Protein AF-0000000066221631 (afdb_homodimer)

Organism: Rubrivivax gelatinosus (strain NBRC 100245 / IL144) (NCBI:txid983917)

InterPro domains:
  IPR002828 Survival protein SurE-like phosphatase/nucleotidase [PF01975] (3-188)
  IPR002828 Survival protein SurE-like phosphatase/nucleotidase [TIGR00087] (1-238)
  IPR030048 Survival protein SurE [MF_00060] (1-255)
  IPR030048 Survival protein SurE [PTHR30457] (2-241)
  IPR036523 SurE-like phosphatase/nucleotidase superfamily [G3DSA:3.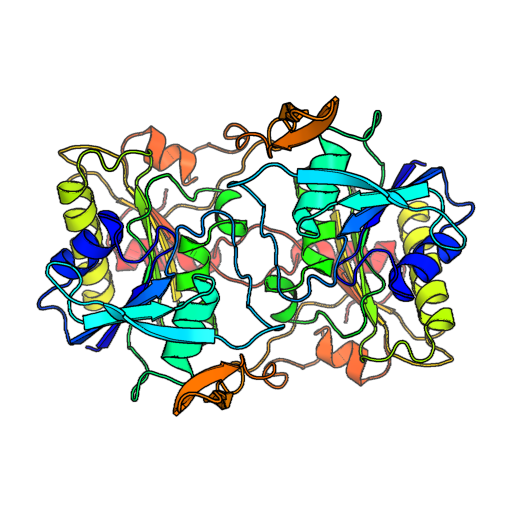40.1210.10] (1-251)
  IPR036523 SurE-like phosphatase/nucleotidase superfamily [SSF64167] (1-248)

Foldseek 3Di:
DEEEEEEQAALPDPWSLLLVVLCPPVDHYAYWYEHHRHFQCFLDDDDPDDKDWDADDDPPRGRHIYINTALNNRLVCCQPPNPPDQGQEYEYTQAAADCFAPSCRRGSQNSNQVSSLVVFHAYEGHYEHHGDCQLVNLSSLLSSVVVVVCVVVPHDPIYWYKYKYFYNDNNRNVFAEDEAEGFHFDQFDAWDWDADPVGHIDTHGGGTGHTPGQDPRGCNVQRVVGYMYIYIDDDDPDPPVCQVVVCVVVVHDDD/DEEEEEEQAALPDPWSLLLVVLCPPVDHYAYWYEHHRHFQCFLDDDDPDDKDWDADDDPPRGRHIYINTALNNRLVCCQPPNPPDQGQEYEYTQAAADCFAPSCRRGSQNSNQVSSLVVFHAYEGHYEHHGDCQLVNLSSLLSSVVVVVCVVVPPDPIYWYKYKYFYNDNNRNVFAEDEAAGFHFDQFDAWDWDADPVGHIDTHGGGTGHTPGQDPRGCNVQRVVHYMYIYIDDDDPDPPVCQVVVCVVVVHDRD

pLDDT: mean 95.6, std 5.13, range [58.34, 98.94]

Nearest PDB structures (foldseek):
  3ty2-assembly1_B  TM=9.202E-01  e=4.310E-33  Coxiella burnetii
  5kst-assembly1_D  TM=8.244E-01  e=5.461E-29  Xylella fastidiosa 9a5c
  5ksq-assembly1_B  TM=8.285E-01  e=1.435E-26  Xylella fastidiosa 9a5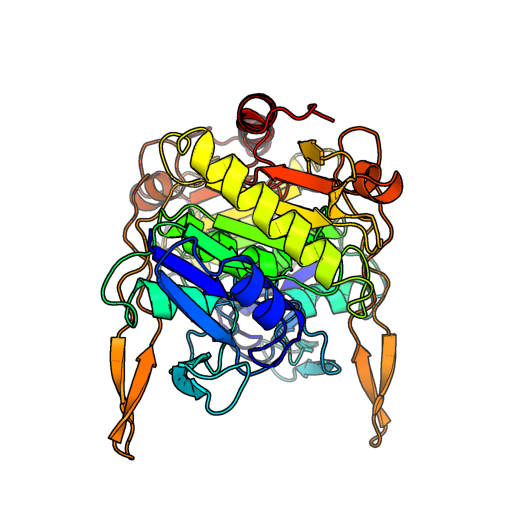c
  5ksr-assembly1_A  TM=8.206E-01  e=2.064E-26  Xylella fastidiosa 9a5c
  1ilv-assembly2_B  TM=8.687E-01  e=1.932E-22  Thermotoga maritima

Solvent-accessible surface area (backbone atoms only — not comparable to full-atom values): 24068 Å² total; per-residue (Å²): 95,38,34,34,37,28,24,16,62,16,62,81,32,69,33,39,50,42,39,53,60,45,46,60,85,66,47,51,75,45,43,34,13,7,63,46,68,31,64,29,32,5,42,16,41,63,74,88,52,69,33,42,70,46,69,41,74,52,87,88,38,55,67,28,32,32,22,70,54,35,18,20,34,21,41,47,42,36,69,36,62,65,47,94,62,79,49,64,31,25,38,11,15,37,34,68,25,54,64,52,31,60,39,46,61,25,24,6,30,45,18,23,12,45,44,30,28,65,64,58,20,27,17,34,16,37,17,27,49,45,67,81,59,56,40,46,68,23,42,24,49,33,51,35,51,51,53,51,42,50,62,68,61,50,72,67,90,72,54,45,37,37,45,33,34,31,46,66,30,79,57,34,58,74,39,56,55,28,26,24,38,63,26,33,49,38,52,58,44,47,40,46,78,46,66,46,98,88,68,44,68,30,34,31,70,36,57,78,31,58,74,62,42,43,49,90,30,14,29,49,30,33,37,76,70,62,18,28,19,37,24,42,44,46,85,71,39,48,26,71,86,49,34,63,59,48,12,61,56,64,72,33,51,67,75,93,36,34,36,37,29,21,18,62,16,61,83,31,69,34,40,53,41,40,53,59,44,46,60,86,66,46,51,75,46,43,34,15,7,62,47,67,30,65,30,32,5,42,16,41,62,75,89,54,67,32,42,71,46,70,41,75,52,89,91,39,54,68,29,32,32,21,71,54,35,18,20,34,21,41,47,42,37,70,37,62,63,47,92,60,79,49,65,31,25,37,10,16,38,35,68,26,54,62,51,29,60,39,45,61,26,23,6,30,45,17,22,12,44,44,30,28,64,65,58,20,27,17,34,16,37,16,26,49,46,66,81,58,56,41,46,69,21,44,23,49,34,51,35,52,51,53,52,42,50,61,67,60,49,72,67,91,72,53,44,35,36,41,33,33,31,44,64,30,79,58,33,59,73,38,56,53,28,27,23,38,63,25,34,50,38,52,58,44,48,40,46,77,47,66,46,98,86,69,43,67,30,34,32,70,36,58,77,31,58,73,63,42,45,48,90,28,14,29,50,30,34,37,76,69,61,17,28,19,36,24,41,44,45,85,71,40,47,26,72,86,50,34,64,59,48,12,61,56,65,71,34,50,66,77

Radius of gyration: 22.27 Å; Cα contacts (8 Å, |Δi|>4): 1395; chains: 2; bounding box: 47×64×56 Å

Secondary structure (DSSP, 8-state):
-EEEEE-SS-TT-HHHHHHHHHTTTSSEEEEEEESS--TT-TT----SS-B-EEE--STTSTT-EEESS-HHHHHHHIIIII-SS--SEEEEEEESS---TTHHHH-HHHHHHHHHHHTT--EEEEEESSSS-TTHHHHHHHHHHHHHHHHHT---SS--EEEEEE-S-TTGGGS-EEE-B--EEPPPPPPEEEE-TTS-EEEEPPPPPPEEE--TTBHHHHHHTT-EEEEEE----B-GGGHHHHHHHHT--B-/-EEEEE-SS-TT-HHHHHHHHHTTTSSEEEEEEESS--TT-TT----SS-B-EEE--STTSTT-EEESS-HHHHHHHIIIII-SS--SEEEEEEESS---TTHHHH-HHHHHHHHHHHTT--EEEEEESSSS-TTHHHHHHHHHHHHHHHHHT---SS--EEEEEE-S-TTGGGS-EEE-B--EEPPPPPPEEEE-TTS-EEEEPPPPPPEEE--TTBHHHHHHTT-EEEEEE----B-GGGHHHHHHHHT--B-

Sequence (510 aa):
MRILIANDDGYLAPGIAALVKACEGLGTIDVIAPEQNASGTSNALTLNRPLSVFEARGEPVQGFRVVNGTPSDSVHVALTGLLPHKPDLVLSGINQGANMGDDTLYSGTVAAAMEGYLFGVPAIAFSQAEKGWTHLDAAAATARAIVEQVLAGGPPTGPWLLNVNIPNRADAASLPRLVTRLGRRHASEPVIRQTNPRGEPIYWIGPAGDARDAGEGTDFHAVAHGAVSITPLQVDLTDHAMRGAWASRLGVPLAMRILIANDDGYLAPGIAALVKACEGLGTIDVIAPEQNASGTSNALTLNRPLSVFEARGEPVQGFRVVNGTPSDSVHVALTGLLPHKPDLVLSGINQGANMGDDTLYSGTVAAAMEGYLFGVPAIAFSQAEKGWTHLDAAAATARAIVEQVLAGGPPTGPWLLNVNIPNRADAASLPRLVTRLGRRHASEPVIRQTNPRGEPIYWIGPAGDARDAGEGTDFHAVAHGAVSITPLQVDLTDHAMRGAWASRLGVPLA

Structure (mmCIF, N/CA/C/O backbone):
data_AF-0000000066221631-model_v1
#
loop_
_entity.id
_entity.type
_entity.pdbx_description
1 polymer "5'-nucleotidase SurE"
#
loop_
_atom_site.group_PDB
_atom_site.id
_atom_site.type_symbol
_atom_site.label_atom_id
_atom_site.label_alt_id
_atom_site.label_comp_id
_atom_site.label_asym_id
_atom_site.label_entity_id
_atom_site.label_seq_id
_atom_site.pdbx_PDB_ins_code
_atom_site.Cartn_x
_atom_site.Cartn_y
_atom_site.Cartn_z
_atom_site.occupancy
_atom_site.B_iso_or_equiv
_atom_site.auth_seq_id
_atom_site.auth_comp_id
_atom_site.auth_asym_id
_atom_site.auth_atom_id
_atom_site.pdbx_PDB_model_num
ATOM 1 N N . MET A 1 1 ? -10.695 -27.906 -6.184 1 92 1 MET A N 1
ATOM 2 C CA . MET A 1 1 ? -10.156 -26.656 -5.664 1 92 1 MET A CA 1
ATOM 3 C C . MET A 1 1 ? -10.328 -25.531 -6.676 1 92 1 MET A C 1
ATOM 5 O O . MET A 1 1 ? -10.219 -25.75 -7.883 1 92 1 MET A O 1
ATOM 9 N N . ARG A 1 2 ? -10.688 -24.312 -6.285 1 96.44 2 ARG A N 1
ATOM 10 C CA . ARG A 1 2 ? -10.805 -23.141 -7.141 1 96.44 2 ARG A CA 1
ATOM 11 C C . ARG A 1 2 ? -9.664 -22.156 -6.891 1 96.44 2 ARG A C 1
ATOM 13 O O . ARG A 1 2 ? -9.43 -21.75 -5.754 1 96.44 2 ARG A O 1
ATOM 20 N N . ILE A 1 3 ? -8.977 -21.844 -7.992 1 97.88 3 ILE A N 1
ATOM 21 C CA . ILE A 1 3 ? -7.805 -20.984 -7.883 1 97.88 3 ILE A CA 1
ATOM 22 C C . ILE A 1 3 ? -8.008 -19.734 -8.734 1 97.88 3 ILE A C 1
ATOM 24 O O . ILE A 1 3 ? -8.391 -19.828 -9.906 1 97.88 3 ILE A O 1
ATOM 28 N N . LEU A 1 4 ? -7.84 -18.562 -8.148 1 98.81 4 LEU A N 1
ATOM 29 C CA . LEU A 1 4 ? -7.781 -17.297 -8.883 1 98.81 4 LEU A CA 1
ATOM 30 C C . LEU A 1 4 ? -6.336 -16.859 -9.102 1 98.81 4 LEU A C 1
ATOM 32 O O . LEU A 1 4 ? -5.555 -16.781 -8.148 1 98.81 4 LEU A O 1
ATOM 36 N N . ILE A 1 5 ? -5.953 -16.625 -10.336 1 98.88 5 ILE A N 1
ATOM 37 C CA . ILE A 1 5 ? -4.602 -16.172 -10.656 1 98.88 5 ILE A CA 1
ATOM 38 C C . ILE A 1 5 ? -4.645 -14.758 -11.203 1 98.88 5 ILE A C 1
ATOM 40 O O . ILE A 1 5 ? -5.453 -14.445 -12.078 1 98.88 5 ILE A O 1
ATOM 44 N N . ALA A 1 6 ? -3.838 -13.867 -10.664 1 98.38 6 ALA A N 1
ATOM 45 C CA . ALA A 1 6 ? -3.658 -12.484 -11.086 1 98.38 6 ALA A CA 1
ATOM 46 C C . ALA A 1 6 ? -2.18 -12.156 -11.289 1 98.38 6 ALA A C 1
ATOM 48 O O . ALA A 1 6 ? -1.337 -13.062 -11.297 1 98.38 6 ALA A O 1
ATOM 49 N N . ASN A 1 7 ? -1.902 -10.898 -11.625 1 95.38 7 ASN A N 1
ATOM 50 C CA . ASN A 1 7 ? -0.541 -10.406 -11.789 1 95.38 7 ASN A CA 1
ATOM 51 C C . ASN A 1 7 ? -0.505 -8.875 -11.836 1 95.38 7 ASN A C 1
ATOM 53 O O . ASN A 1 7 ? -1.546 -8.227 -11.742 1 95.38 7 ASN A O 1
ATOM 57 N N . ASP A 1 8 ? 0.8 -8.328 -11.922 1 95.81 8 ASP A N 1
ATOM 58 C CA . ASP A 1 8 ? 0.875 -6.887 -12.133 1 95.81 8 ASP A CA 1
ATOM 59 C C . ASP A 1 8 ? 1.554 -6.559 -13.461 1 95.81 8 ASP A C 1
ATOM 61 O O . ASP A 1 8 ? 1.508 -5.418 -13.922 1 95.81 8 ASP A O 1
ATOM 65 N N . ASP A 1 9 ? 2.02 -7.574 -14.203 1 95.62 9 ASP A N 1
ATOM 66 C CA . ASP A 1 9 ? 2.758 -7.328 -15.438 1 95.62 9 ASP A CA 1
ATOM 67 C C . ASP A 1 9 ? 1.812 -7.219 -16.641 1 95.62 9 ASP A C 1
ATOM 69 O O . ASP A 1 9 ? 2.242 -6.914 -17.75 1 95.62 9 ASP A O 1
ATOM 73 N N . GLY A 1 10 ? 0.615 -7.469 -16.438 1 96.12 10 GLY A N 1
ATOM 74 C CA . GLY A 1 10 ? -0.363 -7.488 -17.516 1 96.12 10 GLY A CA 1
ATOM 75 C C . GLY A 1 10 ? -0.729 -8.891 -17.953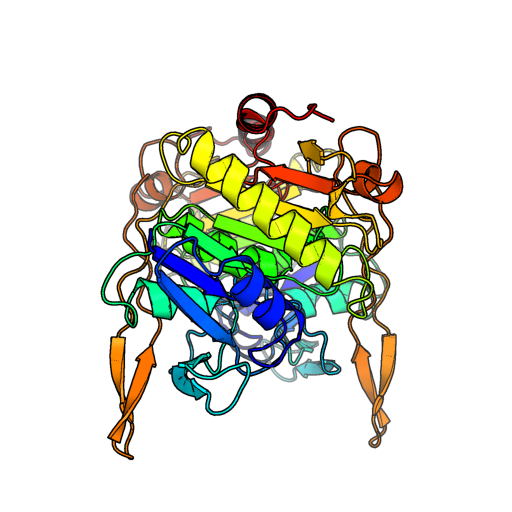 1 96.12 10 GLY A C 1
ATOM 76 O O . GLY A 1 10 ? 0.009 -9.844 -17.703 1 96.12 10 GLY A O 1
ATOM 77 N N . TYR A 1 11 ? -1.88 -9.062 -18.672 1 96.81 11 TYR A N 1
ATOM 78 C CA . TYR A 1 11 ? -2.443 -10.375 -18.969 1 96.81 11 TYR A CA 1
ATOM 79 C C . TYR A 1 11 ? -1.636 -11.078 -20.062 1 96.81 11 TYR A C 1
ATOM 81 O O . TYR A 1 11 ? -1.753 -12.297 -20.234 1 96.81 11 TYR A O 1
ATOM 89 N N . LEU A 1 12 ? -0.789 -10.328 -20.781 1 96.56 12 LEU A N 1
ATOM 90 C CA . LEU A 1 12 ? -0.003 -10.922 -21.859 1 96.56 12 LEU A CA 1
ATOM 91 C C . LEU A 1 12 ? 1.393 -11.297 -21.359 1 96.56 12 LEU A C 1
ATOM 93 O O . LEU A 1 12 ? 2.207 -11.812 -22.141 1 96.56 12 LEU A O 1
ATOM 97 N N . ALA A 1 13 ? 1.688 -11.016 -20.156 1 96.81 13 ALA A N 1
ATOM 98 C CA . ALA A 1 13 ? 3.033 -11.266 -19.656 1 96.81 13 ALA A CA 1
ATOM 99 C C . ALA A 1 13 ? 3.336 -12.758 -19.609 1 96.81 13 ALA A C 1
ATOM 101 O O . ALA A 1 13 ? 2.471 -13.562 -19.25 1 96.81 13 ALA A O 1
ATOM 102 N N . PRO A 1 14 ? 4.602 -13.172 -19.891 1 97.12 14 PRO A N 1
ATOM 103 C CA . PRO A 1 14 ? 4.977 -14.586 -19.859 1 97.12 14 PRO A CA 1
ATOM 104 C C . PRO A 1 14 ? 4.789 -15.211 -18.469 1 97.12 14 PRO A C 1
ATOM 106 O O . PRO A 1 14 ? 4.434 -16.391 -18.359 1 97.12 14 PRO A O 1
ATOM 109 N N . GLY A 1 15 ? 4.961 -14.453 -17.453 1 98 15 GLY A N 1
ATOM 110 C CA . GLY A 1 15 ? 4.93 -14.961 -16.094 1 98 15 GLY A CA 1
ATOM 111 C C . GLY A 1 15 ? 3.572 -15.508 -15.688 1 98 15 GLY A C 1
ATOM 112 O O . GLY A 1 15 ? 3.482 -16.594 -15.094 1 98 15 GLY A O 1
ATOM 113 N N . ILE A 1 16 ? 2.494 -14.742 -16.031 1 98.19 16 ILE A N 1
ATOM 114 C CA . ILE A 1 16 ? 1.162 -15.18 -15.633 1 98.19 16 ILE A CA 1
ATOM 115 C C . ILE A 1 16 ? 0.772 -16.422 -16.438 1 98.19 16 ILE A C 1
ATOM 117 O O . ILE A 1 16 ? 0.163 -17.344 -15.898 1 98.19 16 ILE A O 1
ATOM 121 N N . ALA A 1 17 ? 1.123 -16.5 -17.672 1 97.31 17 ALA A N 1
ATOM 122 C CA . ALA A 1 17 ? 0.856 -17.688 -18.484 1 97.31 17 ALA A CA 1
ATOM 123 C C . ALA A 1 17 ? 1.581 -18.906 -17.938 1 97.31 17 ALA A C 1
ATOM 125 O O . ALA A 1 17 ? 1.011 -20 -17.875 1 97.31 17 ALA A O 1
ATOM 126 N N . ALA A 1 18 ? 2.814 -18.703 -17.562 1 98.06 18 ALA A N 1
ATOM 127 C CA . ALA A 1 18 ? 3.604 -19.797 -17 1 98.06 18 ALA A CA 1
ATOM 128 C C . ALA A 1 18 ? 2.99 -20.297 -15.695 1 98.06 18 ALA A C 1
ATOM 130 O O . ALA A 1 18 ? 2.963 -21.5 -15.438 1 98.06 18 ALA A O 1
ATOM 131 N N . LEU A 1 19 ? 2.551 -19.406 -14.844 1 98.56 19 LEU A N 1
ATOM 132 C CA . LEU A 1 19 ? 1.943 -19.781 -13.57 1 98.56 19 LEU A CA 1
ATOM 133 C C . LEU A 1 19 ? 0.655 -20.562 -13.797 1 98.56 19 LEU A C 1
ATOM 135 O O . LEU A 1 19 ? 0.407 -21.562 -13.117 1 98.56 19 LEU A O 1
ATOM 139 N N . VAL A 1 20 ? -0.182 -20.094 -14.727 1 98.31 20 VAL A N 1
ATOM 140 C CA . VAL A 1 20 ? -1.417 -20.797 -15.07 1 98.31 20 VAL A CA 1
ATOM 141 C C . VAL A 1 20 ? -1.098 -22.219 -15.516 1 98.31 20 VAL A C 1
ATOM 143 O O . VAL A 1 20 ? -1.699 -23.172 -15.031 1 98.31 20 VAL A O 1
ATOM 146 N N . LYS A 1 21 ? -0.148 -22.312 -16.406 1 97.62 21 LYS A N 1
ATOM 147 C CA . LYS A 1 21 ? 0.249 -23.625 -16.906 1 97.62 21 LYS A CA 1
ATOM 148 C C . LYS A 1 21 ? 0.739 -24.516 -15.766 1 97.62 21 LYS A C 1
ATOM 150 O O . LYS A 1 21 ? 0.386 -25.703 -15.695 1 97.62 21 LYS A O 1
ATOM 155 N N . ALA A 1 22 ? 1.53 -23.969 -14.922 1 98 22 ALA A N 1
ATOM 156 C CA . ALA A 1 22 ? 2.09 -24.719 -13.797 1 98 22 ALA A CA 1
ATOM 157 C C . ALA A 1 22 ? 0.985 -25.234 -12.875 1 98 22 ALA A C 1
ATOM 159 O O . ALA A 1 22 ? 1.15 -26.25 -12.211 1 98 22 ALA A O 1
ATOM 160 N N . CYS A 1 23 ? -0.151 -24.547 -12.797 1 97.44 23 CYS A N 1
ATOM 161 C CA . CYS A 1 23 ? -1.21 -24.875 -11.852 1 97.44 23 CYS A CA 1
ATOM 162 C C . CYS A 1 23 ? -2.246 -25.797 -12.492 1 97.44 23 CYS A C 1
ATOM 164 O O . CYS A 1 23 ? -3.209 -26.203 -11.836 1 97.44 23 CYS A O 1
ATOM 166 N N . GLU A 1 24 ? -2.055 -26.109 -13.766 1 96.75 24 GLU A N 1
ATOM 167 C CA . GLU A 1 24 ? -2.975 -27.016 -14.438 1 96.75 24 GLU A CA 1
ATOM 168 C C . GLU A 1 24 ? -3.096 -28.328 -13.672 1 96.75 24 GLU A C 1
ATOM 170 O O . GLU A 1 24 ? -2.094 -28.891 -13.219 1 96.75 24 GLU A O 1
ATOM 175 N N . GLY A 1 25 ? -4.316 -28.75 -13.508 1 96.25 25 GLY A N 1
ATOM 176 C CA . GLY A 1 25 ? -4.562 -30.031 -12.844 1 96.25 25 GLY A CA 1
ATOM 177 C C . GLY A 1 25 ? -4.809 -29.891 -11.359 1 96.25 25 GLY A C 1
ATOM 178 O O . GLY A 1 25 ? -5.246 -30.828 -10.703 1 96.25 25 GLY A O 1
ATOM 179 N N . LEU A 1 26 ? -4.594 -28.734 -10.797 1 95.25 26 LEU A N 1
ATOM 180 C CA . LEU A 1 26 ? -4.77 -28.531 -9.359 1 95.25 26 LEU A CA 1
ATOM 181 C C . LEU A 1 26 ? -6.219 -28.188 -9.039 1 95.25 26 LEU A C 1
ATOM 183 O O . LEU A 1 26 ? -6.633 -28.25 -7.879 1 95.25 26 LEU A O 1
ATOM 187 N N . GLY A 1 27 ? -6.992 -27.812 -10.023 1 95.06 27 GLY A N 1
ATOM 188 C CA . GLY A 1 27 ? -8.375 -27.391 -9.844 1 95.06 27 GLY A CA 1
ATOM 189 C C . GLY A 1 27 ? -8.867 -26.5 -10.977 1 95.06 27 GLY A C 1
ATOM 190 O O . GLY A 1 27 ? -8.297 -26.5 -12.07 1 95.06 27 GLY A O 1
ATOM 191 N N . THR A 1 28 ? -9.961 -25.859 -10.695 1 96.81 28 THR A N 1
ATOM 192 C CA . THR A 1 28 ? -10.492 -24.875 -11.641 1 96.81 28 THR A CA 1
ATOM 193 C C . THR A 1 28 ? -9.758 -23.547 -11.492 1 96.81 28 THR A C 1
ATOM 195 O O . THR A 1 28 ? -9.664 -23 -10.391 1 96.81 28 THR A O 1
ATOM 198 N N . ILE A 1 29 ? -9.289 -23.078 -12.602 1 97.75 29 ILE A N 1
ATOM 199 C CA . ILE A 1 29 ? -8.477 -21.875 -12.57 1 97.75 29 ILE A CA 1
ATOM 200 C C . ILE A 1 29 ? -9.219 -20.734 -13.242 1 97.75 29 ILE A C 1
ATOM 202 O O . ILE A 1 29 ? -9.672 -20.859 -14.383 1 97.75 29 ILE A O 1
ATOM 206 N N . ASP A 1 30 ? -9.406 -19.609 -12.562 1 98.31 30 ASP A N 1
ATOM 207 C CA . ASP A 1 30 ? -9.82 -18.328 -13.125 1 98.31 30 ASP A CA 1
ATOM 208 C C . ASP A 1 30 ? -8.648 -17.344 -13.18 1 98.31 30 ASP A C 1
ATOM 210 O O . ASP A 1 30 ? -7.855 -17.281 -12.242 1 98.31 30 ASP A O 1
ATOM 214 N N . VAL A 1 31 ? -8.492 -16.703 -14.328 1 98.56 31 VAL A N 1
ATOM 215 C CA . VAL A 1 31 ? -7.441 -15.711 -14.477 1 98.56 31 VAL A CA 1
ATOM 216 C C . VAL A 1 31 ? -8.055 -14.328 -14.664 1 98.56 31 VAL A C 1
ATOM 218 O O . VAL A 1 31 ? -8.891 -14.133 -15.555 1 98.56 31 VAL A O 1
ATOM 221 N N . ILE A 1 32 ? -7.766 -13.383 -13.844 1 98.56 32 ILE A N 1
ATOM 222 C CA . ILE A 1 32 ? -8.18 -11.984 -13.93 1 98.56 32 ILE A CA 1
ATOM 223 C C . ILE A 1 32 ? -6.977 -11.07 -13.711 1 98.56 32 ILE A C 1
ATOM 225 O O . ILE A 1 32 ? -6.363 -11.086 -12.641 1 98.56 32 ILE A O 1
ATOM 229 N N . ALA A 1 33 ? -6.621 -10.289 -14.648 1 98 33 ALA A N 1
ATOM 230 C CA . ALA A 1 33 ? -5.379 -9.516 -14.602 1 98 33 ALA A CA 1
ATOM 231 C C . ALA A 1 33 ? -5.551 -8.156 -15.273 1 98 33 ALA A C 1
ATOM 233 O O . ALA A 1 33 ? -6.477 -7.969 -16.062 1 98 33 ALA A O 1
ATOM 234 N N . PRO A 1 34 ? -4.691 -7.227 -14.938 1 98.12 34 PRO A N 1
ATOM 235 C CA . PRO A 1 34 ? -4.766 -5.914 -15.578 1 98.12 34 PRO A CA 1
ATOM 236 C C . PRO A 1 34 ? -4.469 -5.969 -17.078 1 98.12 34 PRO A C 1
ATOM 238 O O . PRO A 1 34 ? -3.715 -6.832 -17.531 1 98.12 34 PRO A O 1
ATOM 241 N N . GLU A 1 35 ? -4.973 -5.031 -17.734 1 96.75 35 GLU A N 1
ATOM 242 C CA . GLU A 1 35 ? -4.785 -4.906 -19.172 1 96.75 35 GLU A CA 1
ATOM 243 C C . GLU A 1 35 ? -3.348 -4.527 -19.516 1 96.75 35 GLU A C 1
ATOM 245 O O . GLU A 1 35 ? -2.793 -5.008 -20.5 1 96.75 35 GLU A O 1
ATOM 250 N N . GLN A 1 36 ? -2.775 -3.736 -18.672 1 94.69 36 GLN A N 1
ATOM 251 C CA . GLN A 1 36 ? -1.423 -3.242 -18.906 1 94.69 36 GLN A CA 1
ATOM 252 C C . GLN A 1 36 ? -0.523 -3.518 -17.703 1 94.69 36 GLN A C 1
ATOM 254 O O . GLN A 1 36 ? -1.011 -3.844 -16.625 1 94.69 36 GLN A O 1
ATOM 259 N N . ASN A 1 37 ? 0.806 -3.406 -18.016 1 93.5 37 ASN A N 1
ATOM 260 C CA . ASN A 1 37 ? 1.751 -3.477 -16.906 1 93.5 37 ASN A CA 1
ATOM 261 C C . ASN A 1 37 ? 1.418 -2.457 -15.82 1 93.5 37 ASN A C 1
ATOM 263 O O . ASN A 1 37 ? 1.24 -1.272 -16.109 1 93.5 37 ASN A O 1
ATOM 267 N N . ALA A 1 38 ? 1.317 -2.912 -14.586 1 93.69 38 ALA A N 1
ATOM 268 C CA . ALA A 1 38 ? 0.894 -2.102 -13.445 1 93.69 38 ALA A CA 1
ATOM 269 C C . ALA A 1 38 ? 1.902 -2.193 -12.305 1 93.69 38 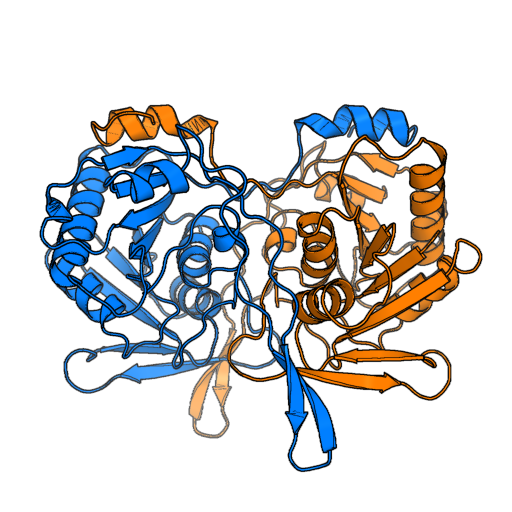ALA A C 1
ATOM 271 O O . ALA A 1 38 ? 1.52 -2.262 -11.133 1 93.69 38 ALA A O 1
ATOM 272 N N . SER A 1 39 ? 3.137 -2.264 -12.68 1 92.56 39 SER A N 1
ATOM 273 C CA . SER A 1 39 ? 4.18 -2.27 -11.656 1 92.56 39 SER A CA 1
ATOM 274 C C . SER A 1 39 ? 4.137 -0.998 -10.82 1 92.56 39 SER A C 1
ATOM 276 O O . SER A 1 39 ? 3.904 0.092 -11.344 1 92.56 39 SER A O 1
ATOM 278 N N . GLY A 1 40 ? 4.352 -1.126 -9.531 1 95.06 40 GLY A N 1
ATOM 279 C CA . GLY A 1 40 ? 4.434 0.024 -8.641 1 95.06 40 GLY A CA 1
ATOM 280 C C . GLY A 1 40 ? 3.074 0.545 -8.219 1 95.06 40 GLY A C 1
ATOM 281 O O . GLY A 1 40 ? 2.977 1.614 -7.609 1 95.06 40 GLY A O 1
ATOM 282 N N . THR A 1 41 ? 1.996 -0.235 -8.469 1 96.38 41 THR A N 1
ATOM 283 C CA . THR A 1 41 ? 0.653 0.268 -8.203 1 96.38 41 THR A CA 1
ATOM 284 C C . THR A 1 41 ? 0.248 -0.015 -6.758 1 96.38 41 THR A C 1
ATOM 286 O O . THR A 1 41 ? -0.744 0.53 -6.27 1 96.38 41 THR A O 1
ATOM 289 N N . SER A 1 42 ? 1.004 -0.793 -6.121 1 97.56 42 SER A N 1
ATOM 290 C CA . SER A 1 42 ? 0.677 -1.119 -4.734 1 97.56 42 SER A CA 1
ATOM 291 C C . SER A 1 42 ? -0.774 -1.569 -4.602 1 97.56 42 SER A C 1
ATOM 293 O O . SER A 1 42 ? -1.299 -2.258 -5.48 1 97.56 42 SER A O 1
ATOM 295 N N . ASN A 1 43 ? -1.435 -1.316 -3.432 1 98 43 ASN A N 1
ATOM 296 C CA . ASN A 1 43 ? -2.811 -1.734 -3.182 1 98 43 ASN A CA 1
ATOM 297 C C . ASN A 1 43 ? -3.812 -0.721 -3.727 1 98 43 ASN A C 1
ATOM 299 O O . ASN A 1 43 ? -4.93 -0.613 -3.223 1 98 43 ASN A O 1
ATOM 303 N N . ALA A 1 44 ? -3.449 -0.015 -4.75 1 98.12 44 ALA A N 1
ATOM 304 C CA . ALA A 1 44 ? -4.301 1.03 -5.309 1 98.12 44 ALA A CA 1
ATOM 305 C C . ALA A 1 44 ? -5.605 0.446 -5.848 1 98.12 44 ALA A C 1
ATOM 307 O O . ALA A 1 44 ? -5.602 -0.607 -6.492 1 98.12 44 ALA A O 1
ATOM 308 N N . LEU A 1 45 ? -6.703 1.104 -5.562 1 97.69 45 LEU A N 1
ATOM 309 C CA . LEU A 1 45 ? -8.031 0.804 -6.09 1 97.69 45 LEU A CA 1
ATOM 310 C C . LEU A 1 45 ? -8.555 1.965 -6.93 1 97.69 45 LEU A C 1
ATOM 312 O O . LEU A 1 45 ? -8.383 3.129 -6.562 1 97.69 45 LEU A O 1
ATOM 316 N N . THR A 1 46 ? -9.172 1.623 -8.039 1 97.06 46 THR A N 1
ATOM 317 C CA . THR A 1 46 ? -9.773 2.629 -8.906 1 97.06 46 THR A CA 1
ATOM 318 C C . THR A 1 46 ? -11.148 3.033 -8.391 1 97.06 46 THR A C 1
ATOM 320 O O . THR A 1 46 ? -12.125 2.299 -8.555 1 97.06 46 THR A O 1
ATOM 323 N N . LEU A 1 47 ? -11.211 4.254 -7.879 1 95.56 47 LEU A N 1
ATOM 324 C CA . LEU A 1 47 ? -12.438 4.668 -7.207 1 95.56 47 LEU A CA 1
ATOM 325 C C . LEU A 1 47 ? -13.148 5.762 -7.996 1 95.56 47 LEU A C 1
ATOM 327 O O . LEU A 1 47 ? -14.32 6.047 -7.75 1 95.56 47 LEU A O 1
ATOM 331 N N . ASN A 1 48 ? -12.477 6.336 -9 1 93.75 48 ASN A N 1
ATOM 332 C CA . ASN A 1 48 ? -12.984 7.555 -9.625 1 93.75 48 ASN A CA 1
ATOM 333 C C . ASN A 1 48 ? -13.57 7.277 -11.008 1 93.75 48 ASN A C 1
ATOM 335 O O . ASN A 1 48 ? -13.961 8.203 -11.711 1 93.75 48 ASN A O 1
ATOM 339 N N . ARG A 1 49 ? -13.531 6.133 -11.422 1 95.62 49 ARG A N 1
ATOM 340 C CA . ARG A 1 49 ? -14.109 5.723 -12.703 1 95.62 49 ARG A CA 1
ATOM 341 C C . ARG A 1 49 ? -14.523 4.254 -12.664 1 95.62 49 ARG A C 1
ATOM 343 O O . ARG A 1 49 ? -14.016 3.48 -11.852 1 95.62 49 ARG A O 1
ATOM 350 N N . PRO A 1 50 ? -15.438 3.877 -13.539 1 97.12 50 PRO A N 1
ATOM 351 C CA . PRO A 1 50 ? -15.797 2.457 -13.586 1 97.12 50 PRO A CA 1
ATOM 352 C C . PRO A 1 50 ? -14.719 1.599 -14.242 1 97.12 50 PRO A C 1
ATOM 354 O O . PRO A 1 50 ? -13.891 2.111 -15 1 97.12 50 PRO A O 1
ATOM 357 N N . LEU A 1 51 ? -14.75 0.384 -13.961 1 98.06 51 LEU A N 1
ATOM 358 C CA . LEU A 1 51 ? -13.852 -0.605 -14.547 1 98.06 51 LEU A CA 1
ATOM 359 C C . LEU A 1 51 ? -14.586 -1.442 -15.594 1 98.06 51 LEU A C 1
ATOM 361 O O . LEU A 1 51 ? -15.789 -1.682 -15.477 1 98.06 51 LEU A O 1
ATOM 365 N N . SER A 1 52 ? -13.883 -1.792 -16.562 1 97.94 52 SER A N 1
ATOM 366 C CA . SER A 1 52 ? -14.383 -2.734 -17.562 1 97.94 52 SER A CA 1
ATOM 367 C C . SER A 1 52 ? -13.609 -4.047 -17.516 1 97.94 52 SER A C 1
ATOM 369 O O . SER A 1 52 ? -12.438 -4.066 -17.156 1 97.94 52 SER A O 1
ATOM 371 N N . VAL A 1 53 ? -14.289 -5.133 -17.875 1 97.44 53 VAL A N 1
ATOM 372 C CA . VAL A 1 53 ? -13.688 -6.461 -17.969 1 97.44 53 VAL A CA 1
ATOM 373 C C . VAL A 1 53 ? -13.938 -7.051 -19.344 1 97.44 53 VAL A C 1
ATOM 375 O O . VAL A 1 53 ? -15.078 -7.086 -19.812 1 97.44 53 VAL A O 1
ATOM 378 N N . PHE A 1 54 ? -12.93 -7.449 -19.984 1 96.25 54 PHE A N 1
ATOM 379 C CA . PHE A 1 54 ? -13.117 -8.156 -21.25 1 96.25 54 PHE A CA 1
ATOM 380 C C . PHE A 1 54 ? -12.398 -9.5 -21.234 1 96.25 54 PHE A C 1
ATOM 382 O O . PHE A 1 54 ? -11.531 -9.734 -20.391 1 96.25 54 PHE A O 1
ATOM 389 N N . GLU A 1 55 ? -12.789 -10.383 -22.094 1 96.56 55 GLU A N 1
ATOM 390 C CA . GLU A 1 55 ? -12.18 -11.703 -22.188 1 96.56 55 GLU A CA 1
ATOM 391 C C . GLU A 1 55 ? -11.141 -11.75 -23.312 1 96.56 55 GLU A C 1
ATOM 393 O O . GLU A 1 55 ? -11.43 -11.375 -24.453 1 96.56 55 GLU A O 1
ATOM 398 N N . ALA A 1 56 ? -9.977 -12.141 -22.859 1 96.06 56 ALA A N 1
ATOM 399 C CA . ALA A 1 56 ? -8.914 -12.281 -23.859 1 96.06 56 ALA A CA 1
ATOM 400 C C . ALA A 1 56 ? -9.188 -13.445 -24.797 1 96.06 56 ALA A C 1
ATOM 402 O O . ALA A 1 56 ? -9.836 -14.422 -24.422 1 96.06 56 ALA A O 1
ATOM 403 N N . ARG A 1 57 ? -8.719 -13.273 -26.062 1 93.31 57 ARG A N 1
ATOM 404 C CA . ARG A 1 57 ? -8.891 -14.289 -27.094 1 93.31 57 ARG A CA 1
ATOM 405 C C . ARG A 1 57 ? -7.543 -14.758 -27.641 1 93.31 57 ARG A C 1
ATOM 407 O O . ARG A 1 57 ? -6.566 -14.008 -27.625 1 93.31 57 ARG A O 1
ATOM 414 N N . GLY A 1 58 ? -7.508 -15.938 -28 1 90.88 58 GLY A N 1
ATOM 415 C CA . GLY A 1 58 ? -6.305 -16.5 -28.594 1 90.88 58 GLY A CA 1
ATOM 416 C C . GLY A 1 58 ? -5.344 -17.078 -27.578 1 90.88 58 GLY A C 1
ATOM 417 O O . GLY A 1 58 ? -5.309 -16.641 -26.422 1 90.88 58 GLY A O 1
ATOM 418 N N . GLU A 1 59 ? -4.617 -18.156 -28.031 1 86.44 59 GLU A N 1
ATOM 419 C CA . GLU A 1 59 ? -3.633 -18.781 -27.156 1 86.44 59 GLU A CA 1
ATOM 420 C C . GLU A 1 59 ? -2.436 -17.859 -26.922 1 86.44 59 GLU A C 1
ATOM 422 O O . GLU A 1 59 ? -2.031 -17.125 -27.828 1 86.44 59 GLU A O 1
ATOM 427 N N . PRO A 1 60 ? -1.86 -17.891 -25.703 1 89.12 60 PRO A N 1
ATOM 428 C CA . PRO A 1 60 ? -2.143 -18.766 -24.562 1 89.12 60 PRO A CA 1
ATOM 429 C C . PRO A 1 60 ? -3.086 -18.125 -23.547 1 89.12 60 PRO A C 1
ATOM 431 O O . PRO A 1 60 ? -3.223 -18.625 -22.438 1 89.12 60 PRO A O 1
ATOM 434 N N . VAL A 1 61 ? -3.719 -17.031 -23.875 1 91.38 61 VAL A N 1
ATOM 435 C CA . VAL A 1 61 ? -4.418 -16.25 -22.875 1 91.38 61 VAL A CA 1
ATOM 436 C C . VAL A 1 61 ? -5.93 -16.406 -23.047 1 91.38 61 VAL A C 1
ATOM 438 O O . VAL A 1 61 ? -6.711 -15.664 -22.438 1 91.38 61 VAL A O 1
ATOM 441 N N . GLN A 1 62 ? -6.293 -17.375 -23.766 1 92.44 62 GLN A N 1
ATOM 442 C CA . GLN A 1 62 ? -7.715 -17.594 -24 1 92.44 62 GLN A CA 1
ATOM 443 C C . GLN A 1 62 ? -8.469 -17.766 -22.688 1 92.44 62 GLN A C 1
ATOM 445 O O . GLN A 1 62 ? -8.078 -18.562 -21.828 1 92.44 62 GLN A O 1
ATOM 450 N N . GLY A 1 63 ? -9.484 -16.922 -22.547 1 94.62 63 GLY A N 1
ATOM 451 C CA . GLY A 1 63 ? -10.344 -17.062 -21.391 1 94.62 63 GLY A CA 1
ATOM 452 C C . GLY A 1 63 ? -9.922 -16.188 -20.219 1 94.62 63 GLY A C 1
ATOM 453 O O . GLY A 1 63 ? -10.648 -16.062 -19.234 1 94.62 63 GLY A O 1
ATOM 454 N N . PHE A 1 64 ? -8.68 -15.656 -20.359 1 97.62 64 PHE A N 1
ATOM 455 C CA . PHE A 1 64 ? -8.289 -14.703 -19.328 1 97.62 64 PHE A CA 1
ATOM 456 C C . PHE A 1 64 ? -9.273 -13.539 -19.266 1 97.62 64 PHE A C 1
ATOM 458 O O . PHE A 1 64 ? -9.711 -13.031 -20.312 1 97.62 64 PHE A O 1
ATOM 465 N N . ARG A 1 65 ? -9.695 -13.156 -18.156 1 98.12 65 ARG A N 1
ATOM 466 C CA . ARG A 1 65 ? -10.445 -11.922 -17.984 1 98.12 65 ARG A CA 1
ATOM 467 C C . ARG A 1 65 ? -9.516 -10.75 -17.688 1 98.12 65 ARG A C 1
ATOM 469 O O . ARG A 1 65 ? -8.641 -10.852 -16.812 1 98.12 65 ARG A O 1
ATOM 476 N N . VAL A 1 66 ? -9.703 -9.703 -18.422 1 98.25 66 VAL A N 1
ATOM 477 C CA . VAL A 1 66 ? -8.781 -8.57 -18.422 1 98.25 66 VAL A CA 1
ATOM 478 C C . VAL A 1 66 ? -9.484 -7.328 -17.891 1 98.25 66 VAL A C 1
ATOM 480 O O . VAL A 1 66 ? -10.562 -6.961 -18.375 1 98.25 66 VAL A O 1
ATOM 483 N N . VAL A 1 67 ? -8.914 -6.668 -16.922 1 98.25 67 VAL A N 1
ATOM 484 C CA . VAL A 1 67 ? -9.5 -5.508 -16.266 1 98.25 67 VAL A CA 1
ATOM 485 C C . VAL A 1 67 ? -8.703 -4.254 -16.625 1 98.25 67 VAL A C 1
ATOM 487 O O . VAL A 1 67 ? -7.473 -4.27 -16.625 1 98.25 67 VAL A O 1
ATOM 490 N N . ASN A 1 68 ? -9.359 -3.158 -16.984 1 97.5 68 ASN A N 1
ATOM 491 C CA . ASN A 1 68 ? -8.695 -1.87 -17.172 1 97.5 68 ASN A CA 1
ATOM 492 C C . ASN A 1 68 ? -8.469 -1.163 -15.844 1 97.5 68 ASN A C 1
ATOM 494 O O . ASN A 1 68 ? -8.992 -0.069 -15.617 1 97.5 68 ASN A O 1
ATOM 498 N N . GLY A 1 69 ? -7.645 -1.722 -15 1 97.56 69 GLY A N 1
ATOM 499 C CA . GLY A 1 69 ? -7.355 -1.223 -13.664 1 97.56 69 GLY A CA 1
ATOM 500 C C . GLY A 1 69 ? -6.086 -1.812 -13.07 1 97.56 69 GLY A C 1
ATOM 501 O O . GLY A 1 69 ? -5.188 -2.225 -13.805 1 97.56 69 GLY A O 1
ATOM 502 N N . THR A 1 70 ? -5.973 -1.762 -11.766 1 98.06 70 THR A N 1
ATOM 503 C CA . THR A 1 70 ? -4.797 -2.229 -11.039 1 98.06 70 THR A CA 1
ATOM 504 C C . THR A 1 70 ? -4.918 -3.715 -10.711 1 98.06 70 THR A C 1
ATOM 506 O O . THR A 1 70 ? -5.988 -4.305 -10.867 1 98.06 70 THR A O 1
ATOM 509 N N . PRO A 1 71 ? -3.799 -4.312 -10.266 1 98.5 71 PRO A N 1
ATOM 510 C CA . PRO A 1 71 ? -3.896 -5.703 -9.812 1 98.5 71 PRO A CA 1
ATOM 511 C C . PRO A 1 71 ? -4.895 -5.879 -8.672 1 98.5 71 PRO A C 1
ATOM 513 O O . PRO A 1 71 ? -5.648 -6.855 -8.648 1 98.5 71 PRO A O 1
ATOM 516 N N . SER A 1 72 ? -4.949 -4.926 -7.742 1 98.44 72 SER A N 1
ATOM 517 C CA . SER A 1 72 ? -5.93 -4.973 -6.664 1 98.44 72 SER A CA 1
ATOM 518 C C . SER A 1 72 ? -7.352 -4.879 -7.203 1 98.44 72 SER A C 1
ATOM 520 O O . SER A 1 72 ? -8.25 -5.586 -6.734 1 98.44 72 SER A O 1
ATOM 522 N N . ASP A 1 73 ? -7.562 -4.047 -8.211 1 98.44 73 ASP A N 1
ATOM 523 C CA . ASP A 1 73 ? -8.867 -3.973 -8.867 1 98.44 73 ASP A CA 1
ATOM 524 C C . ASP A 1 73 ? -9.281 -5.336 -9.422 1 98.44 73 ASP A C 1
ATOM 526 O O . ASP A 1 73 ? -10.43 -5.746 -9.266 1 98.44 73 ASP A O 1
ATOM 530 N N . SER A 1 74 ? -8.336 -5.961 -10.07 1 98.62 74 SER A N 1
ATOM 531 C CA . SER A 1 74 ? -8.609 -7.238 -10.727 1 98.62 74 SER A CA 1
ATOM 532 C C . SER A 1 74 ? -9.125 -8.273 -9.727 1 98.62 74 SER A C 1
ATOM 534 O O . SER A 1 74 ? -10.164 -8.891 -9.945 1 98.62 74 SER A O 1
ATOM 536 N N . VAL A 1 75 ? -8.422 -8.391 -8.625 1 98.62 75 VAL A N 1
ATOM 537 C CA . VAL A 1 75 ? -8.805 -9.375 -7.621 1 98.62 75 VAL A CA 1
ATOM 538 C C . VAL A 1 75 ? -10.078 -8.922 -6.918 1 98.62 75 VAL A C 1
ATOM 540 O O . VAL A 1 75 ? -10.961 -9.734 -6.629 1 98.62 75 VAL A O 1
ATOM 543 N N . HIS A 1 76 ? -10.18 -7.629 -6.676 1 98.06 76 HIS A N 1
ATOM 544 C CA . HIS A 1 76 ? -11.359 -7.082 -6.016 1 98.06 76 HIS A CA 1
ATOM 545 C C . HIS A 1 76 ? -12.625 -7.359 -6.824 1 98.06 76 HIS A C 1
ATOM 547 O O . HIS A 1 76 ? -13.609 -7.871 -6.289 1 98.06 76 HIS A O 1
ATOM 553 N N . VAL A 1 77 ? -12.578 -7.055 -8.086 1 97.81 77 VAL A N 1
ATOM 554 C CA . VAL A 1 77 ? -13.727 -7.262 -8.961 1 97.81 77 VAL A CA 1
ATOM 555 C C . VAL A 1 77 ? -14.023 -8.758 -9.078 1 97.81 77 VAL A C 1
ATOM 557 O O . VAL A 1 77 ? -15.188 -9.164 -9.102 1 97.81 77 VAL A O 1
ATOM 560 N N . ALA A 1 78 ? -13.016 -9.57 -9.156 1 98.19 78 ALA A N 1
ATOM 561 C CA . ALA A 1 78 ? -13.18 -11.023 -9.242 1 98.19 78 ALA A CA 1
ATOM 562 C C . ALA A 1 78 ? -13.961 -11.547 -8.039 1 98.19 78 ALA A C 1
ATOM 564 O O . ALA A 1 78 ? -14.938 -12.289 -8.211 1 98.19 78 ALA A O 1
ATOM 565 N N . LEU A 1 79 ? -13.562 -11.094 -6.848 1 97.75 79 LEU A N 1
ATOM 566 C CA . LEU A 1 79 ? -14.062 -11.68 -5.613 1 97.75 79 LEU A CA 1
ATOM 567 C C . LEU A 1 79 ? -15.438 -11.125 -5.258 1 97.75 79 LEU A C 1
ATOM 569 O O . LEU A 1 79 ? -16.203 -11.766 -4.531 1 97.75 79 LEU A O 1
ATOM 573 N N . THR A 1 80 ? -15.781 -9.969 -5.84 1 96.31 80 THR A N 1
ATOM 574 C CA . THR A 1 80 ? -16.969 -9.32 -5.309 1 96.31 80 THR A CA 1
ATOM 575 C C . THR A 1 80 ? -18 -9.094 -6.418 1 96.31 80 THR A C 1
ATOM 577 O O . THR A 1 80 ? -19.078 -8.562 -6.168 1 96.31 80 THR A O 1
ATOM 580 N N . GLY A 1 81 ? -17.672 -9.5 -7.617 1 93.5 81 GLY A N 1
ATOM 581 C CA . GLY A 1 81 ? -18.641 -9.18 -8.648 1 93.5 81 GLY A CA 1
ATOM 582 C C . GLY A 1 81 ? -18.578 -10.117 -9.844 1 93.5 81 GLY A C 1
ATOM 583 O O . GLY A 1 81 ? -19.578 -10.273 -10.562 1 93.5 81 GLY A O 1
ATOM 584 N N . LEU A 1 82 ? -17.469 -10.68 -10.055 1 95.38 82 LEU A N 1
ATOM 585 C CA . LEU A 1 82 ? -17.297 -11.398 -11.312 1 95.38 82 LEU A CA 1
ATOM 586 C C . LEU A 1 82 ? -17.438 -12.898 -11.109 1 95.38 82 LEU A C 1
ATOM 588 O O . LEU A 1 82 ? -18.141 -13.578 -11.867 1 95.38 82 LEU A O 1
ATOM 592 N N . LEU A 1 83 ? -16.734 -13.43 -10.133 1 96.25 83 LEU A N 1
ATOM 593 C CA . LEU A 1 83 ? -16.719 -14.875 -9.938 1 96.25 83 LEU A CA 1
ATOM 594 C C . LEU A 1 83 ? -17.953 -15.328 -9.156 1 96.25 83 LEU A C 1
ATOM 596 O O . LEU A 1 83 ? -18.328 -14.703 -8.164 1 96.25 83 LEU A O 1
ATOM 600 N N . PRO A 1 84 ? -18.578 -16.391 -9.547 1 94.44 84 PRO A N 1
ATOM 601 C CA . PRO A 1 84 ? -19.766 -16.891 -8.852 1 94.44 84 PRO A CA 1
ATOM 602 C C . PRO A 1 84 ? -19.453 -17.562 -7.52 1 94.44 84 PRO A C 1
ATOM 604 O O . PRO A 1 84 ? -20.328 -17.719 -6.672 1 94.44 84 PRO A O 1
ATOM 607 N N . HIS A 1 85 ? -18.234 -18.062 -7.414 1 94.88 85 HIS A N 1
ATOM 608 C CA . HIS A 1 85 ? -17.781 -18.688 -6.184 1 94.88 85 HIS A CA 1
ATOM 609 C C . HIS A 1 85 ? -16.469 -18.078 -5.703 1 94.88 85 HIS A C 1
ATOM 611 O O . HIS A 1 85 ? -15.633 -17.672 -6.52 1 94.88 85 HIS A O 1
ATOM 617 N N . LYS A 1 86 ? -16.375 -18.031 -4.438 1 94.88 86 LYS A N 1
ATOM 618 C CA . LYS A 1 86 ? -15.125 -17.578 -3.842 1 94.88 86 LYS A CA 1
ATOM 619 C C . LYS A 1 86 ? -14 -18.578 -4.07 1 94.88 86 LYS A C 1
ATOM 621 O O . LYS A 1 86 ? -14.172 -19.781 -3.803 1 94.88 86 LYS A O 1
ATOM 626 N N . PRO A 1 87 ? -12.891 -18.172 -4.656 1 97.5 87 PRO A N 1
ATOM 627 C CA . PRO A 1 87 ? -11.781 -19.109 -4.812 1 97.5 87 PRO A CA 1
ATOM 628 C C . PRO A 1 87 ? -11.219 -19.594 -3.479 1 97.5 87 PRO A C 1
ATOM 630 O O . PRO A 1 87 ? -11.414 -18.938 -2.451 1 97.5 87 PRO A O 1
ATOM 633 N N . ASP A 1 88 ? -10.555 -20.719 -3.533 1 95.25 88 ASP A N 1
ATOM 634 C CA . ASP A 1 88 ? -9.922 -21.297 -2.352 1 95.25 88 ASP A CA 1
ATOM 635 C C . ASP A 1 88 ? -8.516 -20.75 -2.152 1 95.25 88 ASP A C 1
ATOM 637 O O . ASP A 1 88 ? -7.961 -20.828 -1.055 1 95.25 88 ASP A O 1
ATOM 641 N N . LEU A 1 89 ? -7.984 -20.234 -3.234 1 96.62 89 LEU A N 1
ATOM 642 C CA . LEU A 1 89 ? -6.602 -19.766 -3.262 1 96.62 89 LEU A CA 1
ATOM 643 C C . LEU A 1 89 ? -6.418 -18.672 -4.309 1 96.62 89 LEU A C 1
ATOM 645 O O . LEU A 1 89 ? -6.941 -18.781 -5.418 1 96.62 89 LEU A O 1
ATOM 649 N N . VAL A 1 90 ? -5.785 -17.609 -3.959 1 98.5 90 VAL A N 1
ATOM 650 C CA . VAL A 1 90 ? -5.387 -16.578 -4.902 1 98.5 90 VAL A CA 1
ATOM 651 C C . VAL A 1 90 ? -3.881 -16.641 -5.141 1 98.5 90 VAL A C 1
ATOM 653 O O . VAL A 1 90 ? -3.096 -16.672 -4.191 1 98.5 90 VAL A O 1
ATOM 656 N N . LEU A 1 91 ? -3.467 -16.734 -6.371 1 98.88 91 LEU A N 1
ATOM 657 C CA . LEU A 1 91 ? -2.064 -16.672 -6.762 1 98.88 91 LEU A CA 1
ATOM 658 C C . LEU A 1 91 ? -1.795 -15.43 -7.613 1 98.88 91 LEU A C 1
ATOM 660 O O . LEU A 1 91 ? -2.609 -15.07 -8.469 1 98.88 91 LEU A O 1
ATOM 664 N N . SER A 1 92 ? -0.747 -14.766 -7.355 1 98.88 92 SER A N 1
ATOM 665 C CA . SER A 1 92 ? -0.32 -13.625 -8.164 1 98.88 92 SER A CA 1
ATOM 666 C C . SER A 1 92 ? 1.098 -13.82 -8.688 1 98.88 92 SER A C 1
ATOM 668 O O . SER A 1 92 ? 1.979 -14.281 -7.961 1 98.88 92 SER A O 1
ATOM 670 N N . GLY A 1 93 ? 1.377 -13.5 -9.898 1 98.12 93 GLY A N 1
ATOM 671 C CA . GLY A 1 93 ? 2.684 -13.656 -10.516 1 98.12 93 GLY A CA 1
ATOM 672 C C . GLY A 1 93 ? 2.67 -14.586 -11.719 1 98.12 93 GLY A C 1
ATOM 673 O O . GLY A 1 93 ? 1.635 -14.758 -12.359 1 98.12 93 GLY A O 1
ATOM 674 N N . ILE A 1 94 ? 3.73 -15.094 -12.164 1 98.56 94 ILE A N 1
ATOM 675 C CA . ILE A 1 94 ? 5.07 -14.859 -11.633 1 98.56 94 ILE A CA 1
ATOM 676 C C . ILE A 1 94 ? 5.586 -13.508 -12.109 1 98.56 94 ILE A C 1
ATOM 678 O O . ILE A 1 94 ? 5.625 -13.234 -13.312 1 98.56 94 ILE A O 1
ATOM 682 N N . ASN A 1 95 ? 5.984 -12.641 -11.227 1 98.44 95 ASN A N 1
ATOM 683 C CA . ASN A 1 95 ? 6.488 -11.305 -11.523 1 98.44 95 ASN A CA 1
ATOM 684 C C . ASN A 1 95 ? 7.934 -11.344 -12.016 1 98.44 95 ASN A C 1
ATOM 686 O O . ASN A 1 95 ? 8.734 -12.141 -11.531 1 98.44 95 ASN A O 1
ATOM 690 N N . GLN A 1 96 ? 8.227 -10.477 -13.031 1 96.75 96 GLN A N 1
ATOM 691 C CA . GLN A 1 96 ? 9.633 -10.281 -13.359 1 96.75 96 GLN A CA 1
ATOM 692 C C . GLN A 1 96 ? 10.281 -9.25 -12.438 1 96.75 96 GLN A C 1
ATOM 694 O O . GLN A 1 96 ? 9.922 -8.07 -12.469 1 96.75 96 GLN A O 1
ATOM 699 N N . GLY A 1 97 ? 11.188 -9.719 -11.602 1 96.69 97 GLY A N 1
ATOM 700 C CA . GLY A 1 97 ? 11.836 -8.852 -10.625 1 96.69 97 GLY A CA 1
ATOM 701 C C . GLY A 1 97 ? 11.383 -9.117 -9.203 1 96.69 97 GLY A C 1
ATOM 702 O O . GLY A 1 97 ? 10.203 -9.391 -8.953 1 96.69 97 GLY A O 1
ATOM 703 N N . ALA A 1 98 ? 12.227 -8.906 -8.305 1 97.44 98 ALA A N 1
ATOM 704 C CA . ALA A 1 98 ? 12.008 -9.297 -6.91 1 97.44 98 ALA A CA 1
ATOM 705 C C . ALA A 1 98 ? 11.039 -8.344 -6.227 1 97.44 98 ALA A C 1
ATOM 707 O O . ALA A 1 98 ? 10.953 -7.164 -6.586 1 97.44 98 ALA A O 1
ATOM 708 N N . ASN A 1 99 ? 10.258 -8.812 -5.355 1 97.5 99 ASN A N 1
ATOM 709 C CA . ASN A 1 99 ? 9.5 -8.062 -4.371 1 97.5 99 ASN A CA 1
ATOM 710 C C . ASN A 1 99 ? 9.898 -8.438 -2.945 1 97.5 99 ASN A C 1
ATOM 712 O O . ASN A 1 99 ? 9.188 -9.188 -2.273 1 97.5 99 ASN A O 1
ATOM 716 N N . MET A 1 100 ? 11.023 -7.91 -2.549 1 98 100 MET A N 1
ATOM 717 C CA . MET A 1 100 ? 11.617 -8.234 -1.257 1 98 100 MET A CA 1
ATOM 718 C C . MET A 1 100 ? 11.734 -6.992 -0.383 1 98 100 MET A C 1
ATOM 720 O O . MET A 1 100 ? 11.781 -5.871 -0.894 1 98 100 MET A O 1
ATOM 724 N N . GLY A 1 101 ? 11.797 -7.223 0.895 1 96.81 101 GLY A N 1
ATOM 725 C CA . GLY A 1 101 ? 11.898 -6.094 1.807 1 96.81 101 GLY A CA 1
ATOM 726 C C . GLY A 1 101 ? 10.812 -5.059 1.594 1 96.81 101 GLY A C 1
ATOM 727 O O . GLY A 1 101 ? 9.625 -5.395 1.531 1 96.81 101 GLY A O 1
ATOM 728 N N . ASP A 1 102 ? 11.195 -3.844 1.449 1 94.81 102 ASP A N 1
ATOM 729 C CA . ASP A 1 102 ? 10.273 -2.713 1.343 1 94.81 102 ASP A CA 1
ATOM 730 C C . ASP A 1 102 ? 9.547 -2.721 0 1 94.81 102 ASP A C 1
ATOM 732 O O . ASP A 1 102 ? 8.531 -2.041 -0.165 1 94.81 102 ASP A O 1
ATOM 736 N N . ASP A 1 103 ? 10.039 -3.512 -0.943 1 95.44 103 ASP A N 1
ATOM 737 C CA . ASP A 1 103 ? 9.375 -3.594 -2.242 1 95.44 103 ASP A CA 1
ATOM 738 C C . ASP A 1 103 ? 7.941 -4.098 -2.096 1 95.44 103 ASP A C 1
ATOM 740 O O . ASP A 1 103 ? 7.082 -3.791 -2.924 1 95.44 103 ASP A O 1
ATOM 744 N N . THR A 1 104 ? 7.688 -4.867 -1.037 1 97 104 THR A N 1
ATOM 745 C CA . THR A 1 104 ? 6.383 -5.484 -0.826 1 97 104 THR A CA 1
ATOM 746 C C . THR A 1 104 ? 5.301 -4.418 -0.671 1 97 104 THR A C 1
ATOM 748 O O . THR A 1 104 ? 4.148 -4.637 -1.057 1 97 104 THR A O 1
ATOM 751 N N . LEU A 1 105 ? 5.68 -3.244 -0.199 1 95.5 105 LEU A N 1
ATOM 752 C CA . LEU A 1 105 ? 4.742 -2.156 0.043 1 95.5 105 LEU A CA 1
ATOM 753 C C . LEU A 1 105 ? 4.297 -1.521 -1.27 1 95.5 105 LEU A C 1
ATOM 755 O O . LEU A 1 105 ? 3.197 -0.966 -1.354 1 95.5 105 LEU A O 1
ATOM 759 N N . TYR A 1 106 ? 5.137 -1.598 -2.271 1 96.81 106 TYR A N 1
ATOM 760 C CA . TYR A 1 106 ? 4.891 -0.895 -3.527 1 96.81 106 TYR A CA 1
ATOM 761 C C . TYR A 1 106 ? 4.418 -1.858 -4.609 1 96.81 106 TYR A C 1
ATOM 763 O O . TYR A 1 106 ? 3.98 -1.432 -5.68 1 96.81 106 TYR A O 1
ATOM 771 N N . SER A 1 107 ? 4.484 -3.115 -4.363 1 97.62 107 SER A N 1
ATOM 772 C CA . SER A 1 107 ? 4.371 -4.16 -5.375 1 97.62 107 SER A CA 1
ATOM 773 C C . SER A 1 107 ? 2.916 -4.422 -5.742 1 97.62 107 SER A C 1
ATOM 775 O O . SER A 1 107 ? 2.115 -4.809 -4.891 1 97.62 107 SER A O 1
ATOM 777 N N . GLY A 1 108 ? 2.654 -4.312 -7.012 1 98.12 108 GLY A N 1
ATOM 778 C CA . GLY A 1 108 ? 1.351 -4.73 -7.5 1 98.12 108 GLY A CA 1
ATOM 779 C C . GLY A 1 108 ? 1.127 -6.227 -7.395 1 98.12 108 GLY A C 1
ATOM 780 O O . GLY A 1 108 ? -0.002 -6.68 -7.188 1 98.12 108 GLY A O 1
ATOM 781 N N . THR A 1 109 ? 2.188 -7.055 -7.59 1 98.56 109 THR A N 1
ATOM 782 C CA . THR A 1 109 ? 2.119 -8.508 -7.461 1 98.56 109 THR A CA 1
ATOM 783 C C . THR A 1 109 ? 1.687 -8.898 -6.051 1 98.56 109 THR A C 1
ATOM 785 O O . THR A 1 109 ? 0.744 -9.68 -5.879 1 98.56 109 THR A O 1
ATOM 788 N N . VAL A 1 110 ? 2.338 -8.344 -5.066 1 98.75 110 VAL A N 1
ATOM 789 C CA . VAL A 1 110 ? 2.012 -8.641 -3.676 1 98.75 110 VAL A CA 1
ATOM 790 C C . VAL A 1 110 ? 0.629 -8.094 -3.336 1 98.75 110 VAL A C 1
ATOM 792 O O . VAL A 1 110 ? -0.144 -8.734 -2.623 1 98.75 110 VAL A O 1
ATOM 795 N N . ALA A 1 111 ? 0.326 -6.961 -3.898 1 98.56 111 ALA A N 1
ATOM 796 C CA . ALA A 1 111 ? -0.957 -6.316 -3.633 1 98.56 111 ALA A CA 1
ATOM 797 C C . ALA A 1 111 ? -2.117 -7.172 -4.129 1 98.56 111 ALA A C 1
ATOM 799 O O . ALA A 1 111 ? -3.16 -7.254 -3.479 1 98.56 111 ALA A O 1
ATOM 800 N N . ALA A 1 112 ? -1.973 -7.773 -5.285 1 98.69 112 ALA A N 1
ATOM 801 C CA . ALA A 1 112 ? -3.021 -8.648 -5.809 1 98.69 112 ALA A CA 1
ATOM 802 C C . ALA A 1 112 ? -3.295 -9.805 -4.859 1 98.69 112 ALA A C 1
ATOM 804 O O . ALA A 1 112 ? -4.449 -10.094 -4.531 1 98.69 112 ALA A O 1
ATOM 805 N N . ALA A 1 113 ? -2.26 -10.453 -4.402 1 98.69 113 ALA A N 1
ATOM 806 C CA . ALA A 1 113 ? -2.4 -11.531 -3.428 1 98.69 113 ALA A CA 1
ATOM 807 C C . ALA A 1 113 ? -2.984 -11.008 -2.117 1 98.69 113 ALA A C 1
ATOM 809 O O . ALA A 1 113 ? -3.861 -11.648 -1.524 1 98.69 113 ALA A O 1
ATOM 810 N N . MET A 1 114 ? -2.52 -9.875 -1.719 1 98.25 114 MET A N 1
ATOM 811 C CA . MET A 1 114 ? -2.977 -9.266 -0.476 1 98.25 114 MET A CA 1
ATOM 812 C C . MET A 1 114 ? -4.473 -8.977 -0.529 1 98.25 114 MET A C 1
ATOM 814 O O . MET A 1 114 ? -5.172 -9.109 0.476 1 98.25 114 MET A O 1
ATOM 818 N N . GLU A 1 115 ? -4.93 -8.516 -1.7 1 97.88 115 GLU A N 1
ATOM 819 C CA . GLU A 1 115 ? -6.359 -8.258 -1.843 1 97.88 115 GLU A CA 1
ATOM 820 C C . GLU A 1 115 ? -7.176 -9.516 -1.56 1 97.88 115 GLU A C 1
ATOM 822 O O . GLU A 1 115 ? -8.18 -9.461 -0.846 1 97.88 115 GLU A O 1
ATOM 827 N N . GLY A 1 116 ? -6.762 -10.68 -2.086 1 97.69 116 GLY A N 1
ATOM 828 C CA . GLY A 1 116 ? -7.41 -11.938 -1.755 1 97.69 116 GLY A CA 1
ATOM 829 C C . GLY A 1 116 ? -7.395 -12.242 -0.269 1 97.69 116 GLY A C 1
ATOM 830 O O . GLY A 1 116 ? -8.43 -12.57 0.313 1 97.69 116 GLY A O 1
ATOM 831 N N . TYR A 1 117 ? -6.242 -12.07 0.329 1 97.19 117 TYR A N 1
ATOM 832 C CA . TYR A 1 117 ? -6.039 -12.281 1.757 1 97.19 117 TYR A CA 1
ATOM 833 C C . TYR A 1 117 ? -7.008 -11.438 2.578 1 97.19 117 TYR A C 1
ATOM 835 O O . TYR A 1 117 ? -7.605 -11.93 3.541 1 97.19 117 TYR A O 1
ATOM 843 N N . LEU A 1 118 ? -7.219 -10.203 2.193 1 95.75 118 LEU A N 1
ATOM 844 C CA . LEU A 1 118 ? -8.086 -9.281 2.918 1 95.75 118 LEU A CA 1
ATOM 845 C C . LEU A 1 118 ? -9.547 -9.688 2.791 1 95.75 118 LEU A C 1
ATOM 847 O O . LEU A 1 118 ? -10.383 -9.297 3.609 1 95.75 118 LEU A O 1
ATOM 851 N N . PHE A 1 119 ? -9.852 -10.461 1.744 1 96.19 119 PHE A N 1
ATOM 852 C CA . PHE A 1 119 ? -11.203 -10.992 1.583 1 96.19 119 PHE A CA 1
ATOM 853 C C . PHE A 1 119 ? -11.32 -12.375 2.201 1 96.19 119 PHE A C 1
ATOM 855 O O . PHE A 1 119 ? -12.312 -13.078 1.99 1 96.19 119 PHE A O 1
ATOM 862 N N . GLY A 1 120 ? -10.266 -12.797 2.93 1 94.94 120 GLY A N 1
ATOM 863 C CA . GLY A 1 120 ? -10.312 -14.055 3.666 1 94.94 120 GLY A CA 1
ATOM 864 C C . GLY A 1 120 ? -9.875 -15.242 2.838 1 94.94 120 GLY A C 1
ATOM 865 O O . GLY A 1 120 ? -10.141 -16.391 3.209 1 94.94 120 GLY A O 1
ATOM 866 N N . VAL A 1 121 ? -9.281 -15.016 1.688 1 96.38 121 VAL A N 1
ATOM 867 C CA . VAL A 1 121 ? -8.812 -16.094 0.831 1 96.38 121 VAL A CA 1
ATOM 868 C C . VAL A 1 121 ? -7.297 -16.234 0.961 1 96.38 121 VAL A C 1
ATOM 870 O O . VAL A 1 121 ? -6.562 -15.25 0.829 1 96.38 121 VAL A O 1
ATOM 873 N N . PRO A 1 122 ? -6.777 -17.453 1.286 1 96.25 122 PRO A N 1
ATOM 874 C CA . PRO A 1 122 ? -5.324 -17.641 1.272 1 96.25 122 PRO A CA 1
ATOM 875 C C . PRO A 1 122 ? -4.688 -17.234 -0.053 1 96.25 122 PRO A C 1
ATOM 877 O O . PRO A 1 122 ? -5.305 -17.375 -1.11 1 96.25 122 PRO A O 1
ATOM 880 N N . ALA A 1 123 ? -3.449 -16.734 0.037 1 97.88 123 ALA A N 1
ATOM 881 C CA . ALA A 1 123 ? -2.875 -16.188 -1.187 1 97.88 123 ALA A CA 1
ATOM 882 C C . ALA A 1 123 ? -1.355 -16.328 -1.195 1 97.88 123 ALA A C 1
ATOM 884 O O . ALA A 1 123 ? -0.722 -16.359 -0.138 1 97.88 123 ALA A O 1
ATOM 885 N N . ILE A 1 124 ? -0.751 -16.438 -2.357 1 98.56 124 ILE A N 1
ATOM 886 C CA . ILE A 1 124 ? 0.693 -16.469 -2.555 1 98.56 124 ILE A CA 1
ATOM 887 C C . ILE A 1 124 ? 1.086 -15.539 -3.699 1 98.56 124 ILE A C 1
ATOM 889 O O . ILE A 1 124 ? 0.47 -15.57 -4.766 1 98.56 124 ILE A O 1
ATOM 893 N N . ALA A 1 125 ? 2.021 -14.719 -3.49 1 98.88 125 ALA A N 1
ATOM 894 C CA . ALA A 1 125 ? 2.648 -13.922 -4.543 1 98.88 125 ALA A CA 1
ATOM 895 C C . ALA A 1 125 ? 3.992 -14.516 -4.953 1 98.88 125 ALA A C 1
ATOM 897 O O . ALA A 1 125 ? 4.828 -14.828 -4.102 1 98.88 125 ALA A O 1
ATOM 898 N N . PHE A 1 126 ? 4.238 -14.688 -6.238 1 98.94 126 PHE A N 1
ATOM 899 C CA . PHE A 1 126 ? 5.473 -15.25 -6.77 1 98.94 126 PHE A CA 1
ATOM 900 C C . PHE A 1 126 ? 6.227 -14.219 -7.598 1 98.94 126 PHE A C 1
ATOM 902 O O . PHE A 1 126 ? 5.648 -13.578 -8.477 1 98.94 126 PHE A O 1
ATOM 909 N N . SER A 1 127 ? 7.496 -14.07 -7.355 1 98.88 127 SER A N 1
ATOM 910 C CA . SER A 1 127 ? 8.367 -13.195 -8.133 1 98.88 127 SER A CA 1
ATOM 911 C C . SER A 1 127 ? 9.695 -13.875 -8.438 1 98.88 127 SER A C 1
ATOM 913 O O . SER A 1 127 ? 10.25 -14.586 -7.598 1 98.88 127 SER A O 1
ATOM 915 N N . GLN A 1 128 ? 10.18 -13.711 -9.656 1 98.75 128 GLN A N 1
ATOM 916 C CA . GLN A 1 128 ? 11.594 -13.984 -9.906 1 98.75 128 GLN A CA 1
ATOM 917 C C . GLN A 1 128 ? 12.469 -12.867 -9.344 1 98.75 128 GLN A C 1
ATOM 919 O O . GLN A 1 128 ? 12.055 -11.711 -9.297 1 98.75 128 GLN A O 1
ATOM 924 N N . ALA A 1 129 ? 13.672 -13.211 -9.008 1 98.06 129 ALA A N 1
ATOM 925 C CA . ALA A 1 129 ? 14.586 -12.266 -8.375 1 98.06 129 ALA A CA 1
ATOM 926 C C . ALA A 1 129 ? 15.055 -11.203 -9.359 1 98.06 129 ALA A C 1
ATOM 928 O O . ALA A 1 129 ? 15.312 -10.055 -8.977 1 98.06 129 ALA A O 1
ATOM 929 N N . GLU A 1 130 ? 15.18 -11.617 -10.586 1 97.12 130 GLU A N 1
ATOM 930 C CA . GLU A 1 130 ? 15.703 -10.711 -11.602 1 97.12 130 GLU A CA 1
ATOM 931 C C . GLU A 1 130 ? 14.688 -10.477 -12.711 1 97.12 130 GLU A C 1
ATOM 933 O O . GLU A 1 130 ? 13.82 -11.312 -12.953 1 97.12 130 GLU A O 1
ATOM 938 N N . LYS A 1 131 ? 14.875 -9.383 -13.391 1 95.75 131 LYS A N 1
ATOM 939 C CA . LYS A 1 131 ? 14.023 -9.062 -14.531 1 95.75 131 LYS A CA 1
ATOM 940 C C . LYS A 1 131 ? 14.422 -9.867 -15.766 1 95.75 131 LYS A C 1
ATOM 942 O O . LYS A 1 131 ? 15.562 -10.32 -15.875 1 95.75 131 LYS A O 1
ATOM 947 N N . GLY A 1 132 ? 13.469 -10.078 -16.75 1 94.81 132 GLY A N 1
ATOM 948 C CA . GLY A 1 132 ? 13.812 -10.633 -18.047 1 94.81 132 GLY A CA 1
ATOM 949 C C . GLY A 1 132 ? 13.352 -12.07 -18.219 1 94.81 132 GLY A C 1
ATOM 950 O O . GLY A 1 132 ? 13.656 -12.703 -19.234 1 94.81 132 GLY A O 1
ATOM 951 N N . TRP A 1 133 ? 12.781 -12.75 -17.344 1 97.06 133 TRP A N 1
ATOM 952 C CA . TRP A 1 133 ? 12.07 -14.023 -17.422 1 97.06 133 TRP A CA 1
ATOM 953 C C . TRP A 1 133 ? 13.047 -15.18 -17.609 1 97.06 133 TRP A C 1
ATOM 955 O O . TRP A 1 133 ? 12.672 -16.234 -18.141 1 97.06 133 TRP A O 1
ATOM 965 N N . THR A 1 134 ? 14.367 -14.961 -17.344 1 98.19 134 THR A N 1
ATOM 966 C CA . THR A 1 134 ? 15.312 -16.062 -17.469 1 98.19 134 THR A CA 1
ATOM 967 C C . THR A 1 134 ? 14.914 -17.234 -16.578 1 98.19 134 THR A C 1
ATOM 969 O O . THR A 1 134 ? 14.625 -17.031 -15.391 1 98.19 134 THR A O 1
ATOM 972 N N . HIS A 1 135 ? 14.82 -18.469 -17.172 1 98.62 135 HIS A N 1
ATOM 973 C CA . HIS A 1 135 ? 14.5 -19.719 -16.484 1 98.62 135 HIS A CA 1
ATOM 974 C C . HIS A 1 135 ? 13.117 -19.656 -15.844 1 98.62 135 HIS A C 1
ATOM 976 O O . HIS A 1 135 ? 12.938 -20.109 -14.711 1 98.62 135 HIS A O 1
ATOM 982 N N . LEU A 1 136 ? 12.234 -19.078 -16.641 1 98.56 136 LEU A N 1
ATOM 983 C CA . LEU A 1 136 ? 10.859 -18.953 -16.156 1 98.56 136 LEU A CA 1
ATOM 984 C C . LEU A 1 136 ? 10.227 -20.328 -15.93 1 98.56 136 LEU A C 1
ATOM 986 O O . LEU A 1 136 ? 9.43 -20.5 -15.008 1 98.56 136 LEU A O 1
ATOM 990 N N . ASP A 1 137 ? 10.609 -21.25 -16.734 1 98.38 137 ASP A N 1
ATOM 991 C CA . ASP A 1 137 ? 10.086 -22.609 -16.594 1 98.38 137 ASP A CA 1
ATOM 992 C C . ASP A 1 137 ? 10.453 -23.188 -15.227 1 98.38 137 ASP A C 1
ATOM 994 O O . ASP A 1 137 ? 9.617 -23.812 -14.562 1 98.38 137 ASP A O 1
ATOM 998 N N . ALA A 1 138 ? 11.688 -22.969 -14.805 1 98.75 138 ALA A N 1
ATOM 999 C CA . ALA A 1 138 ? 12.133 -23.438 -13.5 1 98.75 138 ALA A CA 1
ATOM 1000 C C . ALA A 1 138 ? 11.406 -22.719 -12.375 1 98.75 138 ALA A C 1
ATOM 1002 O O . ALA A 1 138 ? 11.062 -23.328 -11.359 1 98.75 138 ALA A O 1
ATOM 1003 N N . ALA A 1 139 ? 11.219 -21.453 -12.547 1 98.81 139 ALA A N 1
ATOM 1004 C CA . ALA A 1 139 ? 10.461 -20.688 -11.562 1 98.81 139 ALA A CA 1
ATOM 1005 C C . ALA A 1 139 ? 9.031 -21.203 -11.445 1 98.81 139 ALA A C 1
ATOM 1007 O O . ALA A 1 139 ? 8.492 -21.328 -10.344 1 98.81 139 ALA A O 1
ATOM 1008 N N . ALA A 1 140 ? 8.391 -21.484 -12.57 1 98.81 140 ALA A N 1
ATOM 1009 C CA . ALA A 1 140 ? 7.031 -22.016 -12.594 1 98.81 140 ALA A CA 1
ATOM 1010 C C . ALA A 1 140 ? 6.961 -23.375 -11.891 1 98.81 140 ALA A C 1
ATOM 1012 O O . ALA A 1 140 ? 6.008 -23.656 -11.156 1 98.81 140 ALA A O 1
ATOM 1013 N N . ALA A 1 141 ? 7.969 -24.156 -12.125 1 98.75 141 ALA A N 1
ATOM 1014 C CA . ALA A 1 141 ? 8.031 -25.438 -11.445 1 98.75 141 ALA A CA 1
ATOM 1015 C C . ALA A 1 141 ? 8.156 -25.266 -9.938 1 98.75 141 ALA A C 1
ATOM 1017 O O . ALA A 1 141 ? 7.543 -26.016 -9.172 1 98.75 141 ALA A O 1
ATOM 1018 N N . THR A 1 142 ? 8.977 -24.375 -9.531 1 98.75 142 THR A N 1
ATOM 1019 C CA . THR A 1 142 ? 9.117 -24.047 -8.117 1 98.75 142 THR A CA 1
ATOM 1020 C C . THR A 1 142 ? 7.781 -23.609 -7.527 1 98.75 142 THR A C 1
ATOM 1022 O O . THR A 1 142 ? 7.387 -24.078 -6.457 1 98.75 142 THR A O 1
ATOM 1025 N N . ALA A 1 143 ? 7.066 -22.703 -8.234 1 98.75 143 ALA A N 1
ATOM 1026 C CA . ALA A 1 143 ? 5.766 -22.219 -7.785 1 98.75 143 ALA A CA 1
ATOM 1027 C C . ALA A 1 143 ? 4.777 -23.375 -7.605 1 98.75 143 ALA A C 1
ATOM 1029 O O . ALA A 1 143 ? 4.098 -23.453 -6.582 1 98.75 143 ALA A O 1
ATOM 1030 N N . ARG A 1 144 ? 4.746 -24.25 -8.562 1 98.25 144 ARG A N 1
ATOM 1031 C CA . ARG A 1 144 ? 3.869 -25.422 -8.492 1 98.25 144 ARG A CA 1
ATOM 1032 C C . ARG A 1 144 ? 4.176 -26.266 -7.258 1 98.25 144 ARG A C 1
ATOM 1034 O O . ARG A 1 144 ? 3.268 -26.656 -6.527 1 98.25 144 ARG A O 1
ATOM 1041 N N . ALA A 1 145 ? 5.426 -26.5 -7.074 1 97.25 145 ALA A N 1
ATOM 1042 C CA . ALA A 1 145 ? 5.844 -27.328 -5.945 1 97.25 145 ALA A CA 1
ATOM 1043 C C . ALA A 1 145 ? 5.422 -26.703 -4.621 1 97.25 145 ALA A C 1
ATOM 1045 O O . ALA A 1 145 ? 4.961 -27.406 -3.715 1 97.25 145 ALA A O 1
ATOM 1046 N N . ILE A 1 146 ? 5.578 -25.453 -4.496 1 96.81 146 ILE A N 1
ATOM 1047 C CA . ILE A 1 146 ? 5.223 -24.75 -3.27 1 96.81 146 ILE A CA 1
ATOM 1048 C C . ILE A 1 146 ? 3.713 -24.797 -3.057 1 96.81 146 ILE A C 1
ATOM 1050 O O . ILE A 1 146 ? 3.244 -25.062 -1.947 1 96.81 146 ILE A O 1
ATOM 1054 N N . VAL A 1 147 ? 2.918 -24.547 -4.086 1 96.31 147 VAL A N 1
ATOM 1055 C CA . VAL A 1 147 ? 1.462 -24.609 -3.994 1 96.31 147 VAL A CA 1
ATOM 1056 C C . VAL A 1 147 ? 1.032 -26 -3.527 1 96.31 147 VAL A C 1
ATOM 1058 O O . VAL A 1 147 ? 0.206 -26.125 -2.621 1 96.31 147 VAL A O 1
ATOM 1061 N N . GLU A 1 148 ? 1.646 -27.016 -4.137 1 94.88 148 GLU A N 1
ATOM 1062 C CA . GLU A 1 148 ? 1.309 -28.391 -3.771 1 94.88 148 GLU A CA 1
ATOM 1063 C C . GLU A 1 148 ? 1.659 -28.672 -2.312 1 94.88 148 GLU A C 1
ATOM 1065 O O . GLU A 1 148 ? 0.89 -29.312 -1.599 1 94.88 148 GLU A O 1
ATOM 1070 N N . GLN A 1 149 ? 2.773 -28.219 -1.934 1 92.75 149 GLN A N 1
ATOM 1071 C CA . GLN A 1 149 ? 3.211 -28.438 -0.557 1 92.75 149 GLN A CA 1
ATOM 1072 C C . GLN A 1 149 ? 2.268 -27.75 0.428 1 92.75 149 GLN A C 1
ATOM 1074 O O . GLN A 1 149 ? 1.938 -28.312 1.474 1 92.75 149 GLN A O 1
ATOM 1079 N N . VAL A 1 150 ? 1.891 -26.562 0.123 1 91.06 150 VAL A N 1
ATOM 1080 C CA . VAL A 1 150 ? 0.996 -25.781 0.983 1 91.06 150 VAL A CA 1
ATOM 1081 C C . VAL A 1 150 ? -0.363 -26.484 1.064 1 91.06 150 VAL A C 1
ATOM 1083 O O . VAL A 1 150 ? -0.958 -26.562 2.141 1 91.06 150 VAL A O 1
ATOM 1086 N N . LEU A 1 151 ? -0.856 -26.953 0.019 1 84.94 151 LEU A N 1
ATOM 1087 C CA . LEU A 1 151 ? -2.162 -27.609 -0.044 1 84.94 151 LEU A CA 1
ATOM 1088 C C . LEU A 1 151 ? -2.135 -28.953 0.666 1 84.94 151 LEU A C 1
ATOM 1090 O O . LEU A 1 151 ? -3.143 -29.375 1.236 1 84.94 151 LEU A O 1
ATOM 1094 N N . ALA A 1 152 ? -1.026 -29.641 0.618 1 84.31 152 ALA A N 1
ATOM 1095 C CA . ALA A 1 152 ? -0.898 -30.953 1.244 1 84.31 152 ALA A CA 1
ATOM 1096 C C . ALA A 1 152 ? -0.889 -30.844 2.766 1 84.31 152 ALA A C 1
ATOM 1098 O O . ALA A 1 152 ? -1.37 -31.734 3.467 1 84.31 152 ALA A O 1
ATOM 1099 N N . GLY A 1 153 ? -0.224 -29.922 3.406 1 73.38 153 GLY A N 1
ATOM 1100 C CA . GLY A 1 153 ? -0.084 -29.766 4.848 1 73.38 153 GLY A CA 1
ATOM 1101 C C . GLY A 1 153 ? -1.374 -29.359 5.531 1 73.38 153 GLY A C 1
ATOM 1102 O O . GLY A 1 153 ? -1.459 -29.375 6.762 1 73.38 153 GLY A O 1
ATOM 1103 N N . GLY A 1 154 ? -2.482 -29.219 4.855 1 64.25 154 GLY A N 1
ATOM 1104 C CA . GLY A 1 154 ? -3.719 -28.703 5.414 1 64.25 154 GLY A CA 1
ATOM 1105 C C . GLY A 1 154 ? -3.662 -27.203 5.695 1 64.25 154 GLY A C 1
ATOM 1106 O O . GLY A 1 154 ? -2.631 -26.688 6.133 1 64.25 154 GLY A O 1
ATOM 1107 N N . PRO A 1 155 ? -4.469 -26.453 5.09 1 58.34 155 PRO A N 1
ATOM 1108 C CA . PRO A 1 155 ? -4.383 -25 5.273 1 58.34 155 PRO A CA 1
ATOM 1109 C C . PRO A 1 155 ? -4.387 -24.594 6.742 1 58.34 155 PRO A C 1
ATOM 1111 O O . PRO A 1 155 ? -5.031 -25.234 7.57 1 58.34 155 PRO A O 1
ATOM 1114 N N . PRO A 1 156 ? -3.248 -23.75 7.113 1 65.69 156 PRO A N 1
ATOM 1115 C CA . PRO A 1 156 ? -3.453 -23.188 8.445 1 65.69 156 PRO A CA 1
ATOM 1116 C C . PRO A 1 156 ? -4.875 -22.672 8.656 1 65.69 156 PRO A C 1
ATOM 1118 O O . PRO A 1 156 ? -5.613 -22.469 7.691 1 65.69 156 PRO A O 1
ATOM 1121 N N . THR A 1 157 ? -5.336 -22.719 9.852 1 70.94 157 THR A N 1
ATOM 1122 C CA . THR A 1 157 ? -6.633 -22.156 10.195 1 70.94 157 THR A CA 1
ATOM 1123 C C . THR A 1 157 ? -6.691 -20.672 9.82 1 70.94 157 THR A C 1
ATOM 1125 O O . THR A 1 157 ? -5.816 -19.891 10.203 1 70.94 157 THR A O 1
ATOM 1128 N N . GLY A 1 158 ? -7.617 -20.328 8.812 1 83.06 158 GLY A N 1
ATOM 1129 C CA . GLY A 1 158 ? -7.887 -18.953 8.422 1 83.06 158 GLY A CA 1
ATOM 1130 C C . GLY A 1 158 ? -7.086 -18.5 7.215 1 83.06 158 GLY A C 1
ATOM 1131 O O . GLY A 1 158 ? -6.371 -19.297 6.605 1 83.06 158 GLY A O 1
ATOM 1132 N N . PRO A 1 159 ? -7.148 -17.266 6.848 1 91.75 159 PRO A N 1
ATOM 1133 C CA . PRO A 1 159 ? -6.418 -16.734 5.691 1 91.75 159 PRO A CA 1
ATOM 1134 C C . PRO A 1 159 ? -4.934 -16.516 5.984 1 91.75 159 PRO A C 1
ATOM 1136 O O . PRO A 1 159 ? -4.562 -16.234 7.125 1 91.75 159 PRO A O 1
ATOM 1139 N N . TRP A 1 160 ? -4.109 -16.797 5.016 1 95.06 160 TRP A N 1
ATOM 1140 C CA . TRP A 1 160 ? -2.67 -16.562 5.082 1 95.06 160 TRP A CA 1
ATOM 1141 C C . TRP A 1 160 ? -2.158 -15.961 3.781 1 95.06 160 TRP A C 1
ATOM 1143 O O . TRP A 1 160 ? -2.838 -16.016 2.754 1 95.06 160 TRP A O 1
ATOM 1153 N N . LEU A 1 161 ? -1.058 -15.289 3.871 1 97.44 161 LEU A N 1
ATOM 1154 C CA . LEU A 1 161 ? -0.433 -14.617 2.736 1 97.44 161 LEU A CA 1
ATOM 1155 C C . LEU A 1 161 ? 1.063 -14.906 2.689 1 97.44 161 LEU A C 1
ATOM 1157 O O . LEU A 1 161 ? 1.787 -14.617 3.646 1 97.44 161 LEU A O 1
ATOM 1161 N N . LEU A 1 162 ? 1.511 -15.523 1.597 1 98.19 162 LEU A N 1
ATOM 1162 C CA . LEU A 1 162 ? 2.928 -15.812 1.409 1 98.19 162 LEU A CA 1
ATOM 1163 C C . LEU A 1 162 ? 3.5 -15.008 0.25 1 98.19 162 LEU A C 1
ATOM 1165 O O . LEU A 1 162 ? 2.84 -14.836 -0.779 1 98.19 162 LEU A O 1
ATOM 1169 N N . ASN A 1 163 ? 4.656 -14.484 0.474 1 98.81 163 ASN A N 1
ATOM 1170 C CA . ASN A 1 163 ? 5.461 -13.82 -0.548 1 98.81 163 ASN A CA 1
ATOM 1171 C C . ASN A 1 163 ? 6.695 -14.641 -0.909 1 98.81 163 ASN A C 1
ATOM 1173 O O . ASN A 1 163 ? 7.555 -14.883 -0.062 1 98.81 163 ASN A O 1
ATOM 1177 N N . VAL A 1 164 ? 6.785 -15.039 -2.18 1 98.94 164 VAL A N 1
ATOM 1178 C CA . VAL A 1 164 ? 7.828 -15.969 -2.592 1 98.94 164 VAL A CA 1
ATOM 1179 C C . VAL A 1 164 ? 8.711 -15.32 -3.654 1 98.94 164 VAL A C 1
ATOM 1181 O O . VAL A 1 164 ? 8.211 -14.797 -4.652 1 98.94 164 VAL A O 1
ATOM 1184 N N . ASN A 1 165 ? 9.992 -15.32 -3.459 1 98.94 165 ASN A N 1
ATOM 1185 C CA . ASN A 1 165 ? 10.977 -14.859 -4.434 1 98.94 165 ASN A CA 1
ATOM 1186 C C . ASN A 1 165 ? 11.906 -15.984 -4.867 1 98.94 165 ASN A C 1
ATOM 1188 O O . ASN A 1 165 ? 12.508 -16.656 -4.027 1 98.94 165 ASN A O 1
ATOM 1192 N N . ILE A 1 166 ? 12.062 -16.172 -6.16 1 98.94 166 ILE A N 1
ATOM 1193 C CA . ILE A 1 166 ? 12.734 -17.328 -6.75 1 98.94 166 ILE A CA 1
ATOM 1194 C C . ILE A 1 166 ? 13.938 -16.859 -7.559 1 98.94 166 ILE A C 1
ATOM 1196 O O . ILE A 1 166 ? 13.805 -16.047 -8.477 1 98.94 166 ILE A O 1
ATOM 1200 N N . PRO A 1 167 ? 15.148 -17.375 -7.301 1 98.75 167 PRO A N 1
ATOM 1201 C CA . PRO A 1 167 ? 16.297 -17.047 -8.133 1 98.75 167 PRO A CA 1
ATOM 1202 C C . PRO A 1 167 ? 16.109 -17.438 -9.594 1 98.75 167 PRO A C 1
ATOM 1204 O O . PRO A 1 167 ? 15.531 -18.5 -9.883 1 98.75 167 PRO A O 1
ATOM 1207 N N . ASN A 1 168 ? 16.656 -16.594 -10.508 1 98.56 168 ASN A N 1
ATOM 1208 C CA . ASN A 1 168 ? 16.594 -16.891 -11.93 1 98.56 168 ASN A CA 1
ATOM 1209 C C . ASN A 1 168 ? 17.641 -17.938 -12.32 1 98.56 168 ASN A C 1
ATOM 1211 O O . ASN A 1 168 ? 18.578 -17.641 -13.07 1 98.56 168 ASN A O 1
ATOM 1215 N N . ARG A 1 169 ? 17.359 -19.156 -11.93 1 98.56 169 ARG A N 1
ATOM 1216 C CA . ARG A 1 169 ? 18.312 -20.234 -12.195 1 98.56 169 ARG A CA 1
ATOM 1217 C C . ARG A 1 169 ? 17.609 -21.438 -12.836 1 98.56 169 ARG A C 1
ATOM 1219 O O . ARG A 1 169 ? 16.453 -21.703 -12.555 1 98.56 169 ARG A O 1
ATOM 1226 N N . ALA A 1 170 ? 18.438 -22.109 -13.609 1 98.25 170 ALA A N 1
ATOM 1227 C CA . ALA A 1 170 ? 17.906 -23.297 -14.281 1 98.25 170 ALA A CA 1
ATOM 1228 C C . ALA A 1 170 ? 17.531 -24.375 -13.273 1 98.25 170 ALA A C 1
ATOM 1230 O O . ALA A 1 170 ? 16.625 -25.172 -13.523 1 98.25 170 ALA A O 1
ATOM 1231 N N . ASP A 1 171 ? 18.219 -24.359 -12.133 1 98.31 171 ASP A N 1
ATOM 1232 C CA . ASP A 1 171 ? 17.969 -25.359 -11.109 1 98.31 171 ASP A CA 1
ATOM 1233 C C . ASP A 1 171 ? 17.078 -24.812 -10.008 1 98.31 171 ASP A C 1
ATOM 1235 O O . ASP A 1 171 ? 17.094 -25.312 -8.883 1 98.31 171 ASP A O 1
ATOM 1239 N N . ALA A 1 172 ? 16.281 -23.781 -10.266 1 98.38 172 ALA A N 1
ATOM 1240 C CA . ALA A 1 172 ? 15.445 -23.109 -9.266 1 98.38 172 ALA A CA 1
ATOM 1241 C C . ALA A 1 172 ? 14.539 -24.125 -8.555 1 98.38 172 ALA A C 1
ATOM 1243 O O . ALA A 1 172 ? 14.289 -24 -7.355 1 98.38 172 ALA A O 1
ATOM 1244 N N . ALA A 1 173 ? 14.078 -25.125 -9.234 1 96.75 173 ALA A N 1
ATOM 1245 C CA . ALA A 1 173 ? 13.133 -26.094 -8.68 1 96.75 173 ALA A CA 1
ATOM 1246 C C . ALA A 1 173 ? 13.805 -26.984 -7.633 1 96.75 173 ALA A C 1
ATOM 1248 O O . ALA A 1 173 ? 13.133 -27.625 -6.82 1 96.75 173 ALA A O 1
ATOM 1249 N N . SER A 1 174 ? 15.141 -27.031 -7.664 1 97.38 174 SER A N 1
ATOM 1250 C CA . SER A 1 174 ? 15.875 -27.891 -6.738 1 97.38 174 SER A CA 1
ATOM 1251 C C . SER A 1 174 ? 16.578 -27.078 -5.668 1 97.38 174 SER A C 1
ATOM 1253 O O . SER A 1 174 ? 17.234 -27.625 -4.781 1 97.38 174 SER A O 1
ATOM 1255 N N . LEU A 1 175 ? 16.406 -25.766 -5.762 1 98 175 LEU A N 1
ATOM 1256 C CA . LEU A 1 175 ? 17.062 -24.906 -4.773 1 98 175 LEU A CA 1
ATOM 1257 C C . LEU A 1 175 ? 16.422 -25.094 -3.396 1 98 175 LEU A C 1
ATOM 1259 O O . LEU A 1 175 ? 15.234 -25.406 -3.291 1 98 175 LEU A O 1
ATOM 1263 N N . PRO A 1 176 ? 17.266 -24.922 -2.34 1 98.06 176 PRO A N 1
ATOM 1264 C CA . PRO A 1 176 ? 16.656 -24.922 -1.009 1 98.06 176 PRO A CA 1
ATOM 1265 C C . PRO A 1 176 ? 15.609 -23.812 -0.839 1 98.06 176 PRO A C 1
ATOM 1267 O O . PRO A 1 176 ? 15.758 -22.734 -1.4 1 98.06 176 PRO A O 1
ATOM 1270 N N . ARG A 1 177 ? 14.555 -24.109 -0.108 1 98.19 177 ARG A N 1
ATOM 1271 C CA . ARG A 1 177 ? 13.531 -23.141 0.273 1 98.19 177 ARG A CA 1
ATOM 1272 C C . ARG A 1 177 ? 13.664 -22.75 1.742 1 98.19 177 ARG A C 1
ATOM 1274 O O . ARG A 1 177 ? 13.883 -23.609 2.6 1 98.19 177 ARG A O 1
ATOM 1281 N N . LEU A 1 178 ? 13.594 -21.469 1.978 1 98.5 178 LEU A N 1
ATOM 1282 C CA . LEU A 1 178 ? 13.727 -20.969 3.342 1 98.5 178 LEU A CA 1
ATOM 1283 C C . LEU A 1 178 ? 12.539 -20.078 3.707 1 98.5 178 LEU A C 1
ATOM 1285 O O . LEU A 1 178 ? 12.086 -19.281 2.887 1 98.5 178 LEU A O 1
ATOM 1289 N N . VAL A 1 179 ? 11.977 -20.266 4.926 1 98.38 179 VAL A N 1
ATOM 1290 C CA . VAL A 1 179 ? 11.047 -19.281 5.461 1 98.38 179 VAL A CA 1
ATOM 1291 C C . VAL A 1 179 ? 11.828 -18.094 6.008 1 98.38 179 VAL A C 1
ATOM 1293 O O . VAL A 1 179 ? 12.727 -18.25 6.844 1 98.38 179 VAL A O 1
ATOM 1296 N N . THR A 1 180 ? 11.57 -16.953 5.496 1 98.75 180 THR A N 1
ATOM 1297 C CA . THR A 1 180 ? 12.375 -15.773 5.781 1 98.75 180 THR A CA 1
ATOM 1298 C C . THR A 1 180 ? 11.516 -14.68 6.406 1 98.75 180 THR A C 1
ATOM 1300 O O . THR A 1 180 ? 10.305 -14.859 6.586 1 98.75 180 THR A O 1
ATOM 1303 N N . ARG A 1 181 ? 12.125 -13.586 6.875 1 98.44 181 ARG A N 1
ATOM 1304 C CA . ARG A 1 181 ? 11.508 -12.289 7.129 1 98.44 181 ARG A CA 1
ATOM 1305 C C . ARG A 1 181 ? 11.906 -11.273 6.062 1 98.44 181 ARG A C 1
ATOM 1307 O O . ARG A 1 181 ? 12.906 -11.461 5.367 1 98.44 181 ARG A O 1
ATOM 1314 N N . LEU A 1 182 ? 11.102 -10.266 5.965 1 98.19 182 LEU A N 1
ATOM 1315 C CA . LEU A 1 182 ? 11.453 -9.195 5.031 1 98.19 182 LEU A CA 1
ATOM 1316 C C . LEU A 1 182 ? 12.695 -8.445 5.496 1 98.19 182 LEU A C 1
ATOM 1318 O O . LEU A 1 182 ? 12.805 -8.086 6.672 1 98.19 182 LEU A O 1
ATOM 1322 N N . GLY A 1 183 ? 13.633 -8.289 4.609 1 97.5 183 GLY A N 1
ATOM 1323 C CA . GLY A 1 183 ? 14.703 -7.328 4.836 1 97.5 183 GLY A CA 1
ATOM 1324 C C . GLY A 1 183 ? 14.273 -5.895 4.598 1 97.5 183 GLY A C 1
ATOM 1325 O O . GLY A 1 183 ? 13.086 -5.574 4.676 1 97.5 183 GLY A O 1
ATOM 1326 N N . ARG A 1 184 ? 15.281 -5.004 4.492 1 94.75 184 ARG A N 1
ATOM 1327 C CA . ARG A 1 184 ? 15.023 -3.592 4.227 1 94.75 184 ARG A CA 1
ATOM 1328 C C . ARG A 1 184 ? 15.922 -3.07 3.111 1 94.75 184 ARG A C 1
ATOM 1330 O O . ARG A 1 184 ? 16.984 -3.648 2.838 1 94.75 184 ARG A O 1
ATOM 1337 N N . ARG A 1 185 ? 15.438 -2.016 2.457 1 91.94 185 ARG A N 1
ATOM 1338 C CA . ARG A 1 185 ? 16.25 -1.305 1.477 1 91.94 185 ARG A CA 1
ATOM 1339 C C . ARG A 1 185 ? 16.688 0.058 2.006 1 91.94 185 ARG A C 1
ATOM 1341 O O . ARG A 1 185 ? 16 0.649 2.844 1 91.94 185 ARG A O 1
ATOM 1348 N N . HIS A 1 186 ? 17.844 0.45 1.412 1 83.88 186 HIS A N 1
ATOM 1349 C CA . HIS A 1 186 ? 18.094 1.881 1.518 1 83.88 186 HIS A CA 1
ATOM 1350 C C . HIS A 1 186 ? 17.031 2.689 0.79 1 83.88 186 HIS A C 1
ATOM 1352 O O . HIS A 1 186 ? 16.312 2.154 -0.052 1 83.88 186 HIS A O 1
ATOM 1358 N N . ALA A 1 187 ? 16.953 3.938 1.236 1 84.81 187 ALA A N 1
ATOM 1359 C CA . ALA A 1 187 ? 16.047 4.828 0.517 1 84.81 187 ALA A CA 1
ATOM 1360 C C . ALA A 1 187 ? 16.328 4.805 -0.982 1 84.81 187 ALA A C 1
ATOM 1362 O O . ALA A 1 187 ? 17.469 4.598 -1.401 1 84.81 187 ALA A O 1
ATOM 1363 N N . SER A 1 188 ? 15.266 5.008 -1.732 1 86.88 188 SER A N 1
ATOM 1364 C CA . SER A 1 188 ? 15.367 5.051 -3.188 1 86.88 188 SER A CA 1
ATOM 1365 C C . SER A 1 188 ? 16.438 6.043 -3.637 1 86.88 188 SER A C 1
ATOM 1367 O O . SER A 1 188 ? 16.688 7.039 -2.959 1 86.88 188 SER A O 1
ATOM 1369 N N . GLU A 1 189 ? 17.016 5.723 -4.805 1 89.62 189 GLU A N 1
ATOM 1370 C CA . GLU A 1 189 ? 17.891 6.699 -5.438 1 89.62 189 GLU A CA 1
ATOM 1371 C C . GLU A 1 189 ? 17.125 7.953 -5.852 1 89.62 189 GLU A C 1
ATOM 1373 O O . GLU A 1 189 ? 15.906 7.914 -6.012 1 89.62 189 GLU A O 1
ATOM 1378 N N . PRO A 1 190 ? 17.828 9.023 -6.012 1 93.75 190 PRO A N 1
ATOM 1379 C CA . PRO A 1 190 ? 17.172 10.273 -6.398 1 93.75 190 PRO A CA 1
ATOM 1380 C C . PRO A 1 190 ? 16.438 10.164 -7.738 1 93.75 190 PRO A C 1
ATOM 1382 O O . PRO A 1 190 ? 16.812 9.344 -8.578 1 93.75 190 PRO A O 1
ATOM 1385 N N . VAL A 1 191 ? 15.453 10.969 -7.855 1 96.56 191 VAL A N 1
ATOM 1386 C CA . VAL A 1 191 ? 14.773 11.078 -9.141 1 96.56 191 VAL A CA 1
ATOM 1387 C C . VAL A 1 191 ? 15.758 11.516 -10.219 1 96.56 191 VAL A C 1
ATOM 1389 O O . VAL A 1 191 ? 16.75 12.195 -9.922 1 96.56 191 VAL A O 1
ATOM 1392 N N . ILE A 1 192 ? 15.508 11.094 -11.391 1 97 192 ILE A N 1
ATOM 1393 C CA . ILE A 1 192 ? 16.281 11.516 -12.555 1 97 192 ILE A CA 1
ATOM 1394 C C . ILE A 1 192 ? 15.586 12.688 -13.242 1 97 192 ILE A C 1
ATOM 1396 O O . ILE A 1 192 ? 14.461 12.539 -13.734 1 97 192 ILE A O 1
ATOM 1400 N N . ARG A 1 193 ? 16.266 13.773 -13.195 1 96.88 193 ARG A N 1
ATOM 1401 C CA . ARG A 1 193 ? 15.711 14.969 -13.805 1 96.88 193 ARG A CA 1
ATOM 1402 C C . ARG A 1 193 ? 16.094 15.062 -15.281 1 96.88 193 ARG A C 1
ATOM 1404 O O . ARG A 1 193 ? 17.266 14.859 -15.633 1 96.88 193 ARG A O 1
ATOM 1411 N N . GLN A 1 194 ? 15.094 15.25 -16.109 1 97.31 194 GLN A N 1
ATOM 1412 C CA . GLN A 1 194 ? 15.289 15.484 -17.531 1 97.31 194 GLN A CA 1
ATOM 1413 C C . GLN A 1 194 ? 14.508 16.703 -18.016 1 97.31 194 GLN A C 1
ATOM 1415 O O . GLN A 1 194 ? 13.891 17.406 -17.203 1 97.31 194 GLN A O 1
ATOM 1420 N N . THR A 1 195 ? 14.742 17.078 -19.234 1 97.12 195 THR A N 1
ATOM 1421 C CA . THR A 1 195 ? 14.023 18.188 -19.859 1 97.12 195 THR A CA 1
ATOM 1422 C C . THR A 1 195 ? 13.164 17.688 -21.016 1 97.12 195 THR A C 1
ATOM 1424 O O . THR A 1 195 ? 13.633 16.922 -21.859 1 97.12 195 THR A O 1
ATOM 1427 N N . ASN A 1 196 ? 11.922 18.078 -21 1 96 196 ASN A N 1
ATOM 1428 C CA . ASN A 1 196 ? 11.07 17.672 -22.109 1 96 196 ASN A CA 1
ATOM 1429 C C . ASN A 1 196 ? 11.32 18.516 -23.344 1 96 196 ASN A C 1
ATOM 1431 O O . ASN A 1 196 ? 12.133 19.438 -23.328 1 96 196 ASN A O 1
ATOM 1435 N N . PRO A 1 197 ? 10.688 18.203 -24.516 1 96.31 197 PRO A N 1
ATOM 1436 C CA . PRO A 1 197 ? 10.969 18.906 -25.766 1 96.31 197 PRO A CA 1
ATOM 1437 C C . PRO A 1 197 ? 10.633 20.406 -25.672 1 96.31 197 PRO A C 1
ATOM 1439 O O . PRO A 1 197 ? 11.094 21.188 -26.5 1 96.31 197 PRO A O 1
ATOM 1442 N N . ARG A 1 198 ? 9.82 20.812 -24.812 1 96.25 198 ARG A N 1
ATOM 1443 C CA . ARG A 1 198 ? 9.43 22.203 -24.641 1 96.25 198 ARG A CA 1
ATOM 1444 C C . ARG A 1 198 ? 10.352 22.922 -23.656 1 96.25 198 ARG A C 1
ATOM 1446 O O . ARG A 1 198 ? 10.109 24.078 -23.297 1 96.25 198 ARG A O 1
ATOM 1453 N N . GLY A 1 199 ? 11.289 22.25 -23.078 1 96.25 199 GLY A N 1
ATOM 1454 C CA . GLY A 1 199 ? 12.273 22.828 -22.188 1 96.25 199 GLY A CA 1
ATOM 1455 C C . GLY A 1 199 ? 11.867 22.797 -20.734 1 96.25 199 GLY A C 1
ATOM 1456 O O . GLY A 1 199 ? 12.516 23.406 -19.875 1 96.25 199 GLY A O 1
ATOM 1457 N N . GLU A 1 200 ? 10.859 22.078 -20.453 1 95.75 200 GLU A N 1
ATOM 1458 C CA . GLU A 1 200 ? 10.359 22 -19.094 1 95.75 200 GLU A CA 1
ATOM 1459 C C . GLU A 1 200 ? 10.961 20.812 -18.344 1 95.75 200 GLU A C 1
ATOM 1461 O O . GLU A 1 200 ? 11.172 19.75 -18.938 1 95.75 200 GLU A O 1
ATOM 1466 N N . PRO A 1 201 ? 11.203 21 -17.062 1 96.38 201 PRO A N 1
ATOM 1467 C CA . PRO A 1 201 ? 11.742 19.875 -16.297 1 96.38 201 PRO A CA 1
ATOM 1468 C C . PRO A 1 201 ? 10.727 18.75 -16.109 1 96.38 201 PRO A C 1
ATOM 1470 O O . PRO A 1 201 ? 9.539 19.016 -15.922 1 96.38 201 PRO A O 1
ATOM 1473 N N . ILE A 1 202 ? 11.211 17.531 -16.219 1 97.56 202 ILE A N 1
ATOM 1474 C CA . ILE A 1 202 ? 10.445 16.328 -15.906 1 97.56 202 ILE A CA 1
ATOM 1475 C C . ILE A 1 202 ? 11.273 15.398 -15.023 1 97.56 202 ILE A C 1
ATOM 1477 O O . ILE A 1 202 ? 12.5 15.477 -15.016 1 97.56 202 ILE A O 1
ATOM 1481 N N . TYR A 1 203 ? 10.57 14.555 -14.266 1 98 203 TYR A N 1
ATOM 1482 C CA . TYR A 1 203 ? 11.219 13.734 -13.25 1 98 203 TYR A CA 1
ATOM 1483 C C . TYR A 1 203 ? 10.828 12.273 -13.383 1 98 203 TYR A C 1
ATOM 1485 O O . TYR A 1 203 ? 9.641 11.953 -13.508 1 98 203 TYR A O 1
ATOM 1493 N N . TRP A 1 204 ? 11.805 11.398 -13.391 1 97.94 204 TRP A N 1
ATOM 1494 C CA . TRP A 1 204 ? 11.586 9.961 -13.32 1 97.94 204 TRP A CA 1
ATOM 1495 C C . TRP A 1 204 ? 11.891 9.43 -11.93 1 97.94 204 TRP A C 1
ATOM 1497 O O . TRP A 1 204 ? 12.922 9.773 -11.336 1 97.94 204 TRP A O 1
ATOM 1507 N N . ILE A 1 205 ? 10.961 8.648 -11.414 1 97 205 ILE A N 1
ATOM 1508 C CA . ILE A 1 205 ? 11.25 7.992 -10.148 1 97 205 ILE A CA 1
ATOM 1509 C C . ILE A 1 205 ? 12.531 7.172 -10.266 1 97 205 ILE A C 1
ATOM 1511 O O . ILE A 1 205 ? 12.688 6.391 -11.211 1 97 205 ILE A O 1
ATOM 1515 N N . GLY A 1 206 ? 13.453 7.355 -9.344 1 94.44 206 GLY A N 1
ATOM 1516 C CA . GLY A 1 206 ? 14.719 6.641 -9.359 1 94.44 206 GLY A CA 1
ATOM 1517 C C . GLY A 1 206 ? 14.586 5.176 -8.992 1 94.44 206 GLY A C 1
ATOM 1518 O O . GLY A 1 206 ? 13.547 4.754 -8.477 1 94.44 206 GLY A O 1
ATOM 1519 N N . PRO A 1 207 ? 15.625 4.434 -9.289 1 92.06 207 PRO A N 1
ATOM 1520 C CA . PRO A 1 207 ? 15.57 3.016 -8.93 1 92.06 207 PRO A CA 1
ATOM 1521 C C . PRO A 1 207 ? 15.547 2.791 -7.422 1 92.06 207 PRO A C 1
ATOM 1523 O O . PRO A 1 207 ? 15.906 3.691 -6.652 1 92.06 207 PRO A O 1
ATOM 1526 N N . ALA A 1 208 ? 15.078 1.613 -7.023 1 90 208 ALA A N 1
ATOM 1527 C CA . ALA A 1 208 ? 15.086 1.222 -5.617 1 90 208 ALA A CA 1
ATOM 1528 C C . ALA A 1 208 ? 16.5 1.23 -5.055 1 90 208 ALA A C 1
ATOM 1530 O O . ALA A 1 208 ? 17.469 0.913 -5.766 1 90 208 ALA A O 1
ATOM 1531 N N . GLY A 1 209 ? 16.594 1.567 -3.803 1 89.69 209 GLY A N 1
ATOM 1532 C CA . GLY A 1 209 ? 17.891 1.511 -3.148 1 89.69 209 GLY A CA 1
ATOM 1533 C C . GLY A 1 209 ? 18.406 0.096 -2.971 1 89.69 209 GLY A C 1
ATOM 1534 O O . GLY A 1 209 ? 17.656 -0.868 -3.09 1 89.69 209 GLY A O 1
ATOM 1535 N N . ASP A 1 210 ? 19.688 0.021 -2.656 1 90.56 210 ASP A N 1
ATOM 1536 C CA . ASP A 1 210 ? 20.281 -1.273 -2.361 1 90.56 210 ASP A CA 1
ATOM 1537 C C . ASP A 1 210 ? 19.75 -1.843 -1.049 1 90.56 210 ASP A C 1
ATOM 1539 O O . ASP A 1 210 ? 19.156 -1.116 -0.245 1 90.56 210 ASP A O 1
ATOM 1543 N N . ALA A 1 211 ? 19.969 -3.123 -0.872 1 88.69 211 ALA A N 1
ATOM 1544 C CA . ALA A 1 211 ? 19.531 -3.756 0.373 1 88.69 211 ALA A CA 1
ATOM 1545 C C . ALA A 1 211 ? 20.297 -3.186 1.567 1 88.69 211 ALA A C 1
ATOM 1547 O O . ALA A 1 211 ? 21.516 -3.07 1.533 1 88.69 211 ALA A O 1
ATOM 1548 N N . ARG A 1 212 ? 19.609 -2.686 2.58 1 88.38 212 ARG A N 1
ATOM 1549 C CA . ARG A 1 212 ? 20.172 -2.158 3.824 1 88.38 212 ARG A CA 1
ATOM 1550 C C . ARG A 1 212 ? 20.25 -3.244 4.891 1 88.38 212 ARG A C 1
ATOM 1552 O O . ARG A 1 212 ? 21.312 -3.463 5.48 1 88.38 212 ARG A O 1
ATOM 1559 N N . ASP A 1 213 ? 19.141 -3.91 5.203 1 93.25 213 ASP A N 1
ATOM 1560 C CA . ASP A 1 213 ? 19.109 -5.121 6.016 1 93.25 213 ASP A CA 1
ATOM 1561 C C . ASP A 1 213 ? 18.984 -6.367 5.145 1 93.25 213 ASP A C 1
ATOM 1563 O O . ASP A 1 213 ? 17.875 -6.734 4.727 1 93.25 213 ASP A O 1
ATOM 1567 N N . ALA A 1 214 ? 20.062 -6.988 4.914 1 94.69 214 ALA A N 1
ATOM 1568 C CA . ALA A 1 214 ? 20.156 -8.188 4.086 1 94.69 214 ALA A CA 1
ATOM 1569 C C . ALA A 1 214 ? 20.922 -9.297 4.805 1 94.69 214 ALA A C 1
ATOM 1571 O O . ALA A 1 214 ? 21.594 -10.109 4.164 1 94.69 214 ALA A O 1
ATOM 1572 N N . GLY A 1 215 ? 20.828 -9.219 6.07 1 95.38 215 GLY A N 1
ATOM 1573 C CA . GLY A 1 215 ? 21.516 -10.227 6.867 1 95.38 215 GLY A CA 1
ATOM 1574 C C . GLY A 1 215 ? 20.781 -11.555 6.906 1 95.38 215 GLY A C 1
ATOM 1575 O O . GLY A 1 215 ? 19.688 -11.688 6.332 1 95.38 215 GLY A O 1
ATOM 1576 N N . GLU A 1 216 ? 21.391 -12.484 7.633 1 96.31 216 GLU A N 1
ATOM 1577 C CA . GLU A 1 216 ? 20.781 -13.812 7.754 1 96.31 216 GLU A CA 1
ATOM 1578 C C . GLU A 1 216 ? 19.344 -13.727 8.242 1 96.31 216 GLU A C 1
ATOM 1580 O O . GLU A 1 216 ? 19.031 -12.93 9.133 1 96.31 216 GLU A O 1
ATOM 1585 N N . GLY A 1 217 ? 18.5 -14.547 7.574 1 97.69 217 GLY A N 1
ATOM 1586 C CA . GLY A 1 217 ? 17.094 -14.562 7.957 1 97.69 217 GLY A CA 1
ATOM 1587 C C . GLY A 1 217 ? 16.219 -13.758 7.02 1 97.69 217 GLY A C 1
ATOM 1588 O O . GLY A 1 217 ? 14.992 -13.922 7.02 1 97.69 217 GLY A O 1
ATOM 1589 N N . THR A 1 218 ? 16.828 -12.867 6.309 1 98.38 218 THR A N 1
ATOM 1590 C CA . THR A 1 218 ? 16.062 -11.992 5.438 1 98.38 218 THR A CA 1
ATOM 1591 C C . THR A 1 218 ? 15.836 -12.641 4.074 1 98.38 218 THR A C 1
ATOM 1593 O O . THR A 1 218 ? 16.578 -13.555 3.689 1 98.38 218 THR A O 1
ATOM 1596 N N . ASP A 1 219 ? 14.859 -12.188 3.4 1 98.62 219 ASP A N 1
ATOM 1597 C CA . ASP A 1 219 ? 14.586 -12.594 2.025 1 98.62 219 ASP A CA 1
ATOM 1598 C C . ASP A 1 219 ? 15.75 -12.227 1.104 1 98.62 219 ASP A C 1
ATOM 1600 O O . ASP A 1 219 ? 16.188 -13.039 0.294 1 98.62 219 ASP A O 1
ATOM 1604 N N . PHE A 1 220 ? 16.344 -11.086 1.324 1 98.31 220 PHE A N 1
ATOM 1605 C CA . PHE A 1 220 ? 17.5 -10.664 0.532 1 98.31 220 PHE A CA 1
ATOM 1606 C C . PHE A 1 220 ? 18.641 -11.672 0.661 1 98.31 220 PHE A C 1
ATOM 1608 O O . PHE A 1 220 ? 19.234 -12.07 -0.34 1 98.31 220 PHE A O 1
ATOM 1615 N N . HIS A 1 221 ? 18.891 -12.031 1.854 1 98.5 221 HIS A N 1
ATOM 1616 C CA . HIS A 1 221 ? 20 -12.945 2.115 1 98.5 221 HIS A CA 1
ATOM 1617 C C . HIS A 1 221 ? 19.766 -14.305 1.467 1 98.5 221 HIS A C 1
ATOM 1619 O O . HIS A 1 221 ? 20.656 -14.859 0.829 1 98.5 221 HIS A O 1
ATOM 1625 N N . ALA A 1 222 ? 18.578 -14.828 1.657 1 98.56 222 ALA A N 1
ATOM 1626 C CA . ALA A 1 222 ? 18.234 -16.141 1.109 1 98.56 222 ALA A CA 1
ATOM 1627 C C . ALA A 1 222 ? 18.422 -16.172 -0.405 1 98.56 222 ALA A C 1
ATOM 1629 O O . ALA A 1 222 ? 19.109 -17.047 -0.935 1 98.56 222 ALA A O 1
ATOM 1630 N N . VAL A 1 223 ? 17.891 -15.219 -1.08 1 98.44 223 VAL A N 1
ATOM 1631 C CA . VAL A 1 223 ? 17.938 -15.188 -2.539 1 98.44 223 VAL A CA 1
ATOM 1632 C C . VAL A 1 223 ? 19.359 -14.969 -3.014 1 98.44 223 VAL A C 1
ATOM 1634 O O . VAL A 1 223 ? 19.828 -15.625 -3.955 1 98.44 223 VAL A O 1
ATOM 1637 N N . ALA A 1 224 ? 20.078 -14.102 -2.338 1 97.5 224 ALA A N 1
ATOM 1638 C CA . ALA A 1 224 ? 21.453 -13.82 -2.707 1 97.5 224 ALA A CA 1
ATOM 1639 C C . ALA A 1 224 ? 22.328 -15.062 -2.564 1 97.5 224 ALA A C 1
ATOM 1641 O O . ALA A 1 224 ? 23.359 -15.188 -3.236 1 97.5 224 ALA A O 1
ATOM 1642 N N . HIS A 1 225 ? 21.922 -15.953 -1.729 1 97.5 225 HIS A N 1
ATOM 1643 C CA . HIS A 1 225 ? 22.719 -17.156 -1.48 1 97.5 225 HIS A CA 1
ATOM 1644 C C . HIS A 1 225 ? 22.094 -18.375 -2.127 1 97.5 225 HIS A C 1
ATOM 1646 O O . HIS A 1 225 ? 22.297 -19.5 -1.666 1 97.5 225 HIS A O 1
ATOM 1652 N N . GLY A 1 226 ? 21.25 -18.156 -3.021 1 97.5 226 GLY A N 1
ATOM 1653 C CA . GLY A 1 226 ? 20.797 -19.203 -3.912 1 97.5 226 GLY A CA 1
ATOM 1654 C C . GLY A 1 226 ? 19.656 -20.016 -3.338 1 97.5 226 GLY A C 1
ATOM 1655 O O . GLY A 1 226 ? 19.562 -21.234 -3.574 1 97.5 226 GLY A O 1
ATOM 1656 N N . ALA A 1 227 ? 18.859 -19.422 -2.543 1 98.69 227 ALA A N 1
ATOM 1657 C CA . ALA A 1 227 ? 17.688 -20.094 -1.993 1 98.69 227 ALA A CA 1
ATOM 1658 C C . ALA A 1 227 ? 16.406 -19.391 -2.412 1 98.69 227 ALA A C 1
ATOM 1660 O O . ALA A 1 227 ? 16.406 -18.188 -2.705 1 98.69 227 ALA A O 1
ATOM 1661 N N . VAL A 1 228 ? 15.344 -20.156 -2.488 1 98.81 228 VAL A N 1
ATOM 1662 C CA . VAL A 1 228 ? 14.008 -19.578 -2.635 1 98.81 228 VAL A CA 1
ATOM 1663 C C . VAL A 1 228 ? 13.539 -19.016 -1.297 1 98.81 228 VAL A C 1
ATOM 1665 O O . VAL A 1 228 ? 13.586 -19.703 -0.274 1 98.81 228 VAL A O 1
ATOM 1668 N N . SER A 1 229 ? 13.164 -17.75 -1.282 1 98.88 229 SER A N 1
ATOM 1669 C CA . SER A 1 229 ? 12.664 -17.125 -0.066 1 98.88 229 SER A CA 1
ATOM 1670 C C . SER A 1 229 ? 11.148 -17.219 0.022 1 98.88 229 SER A C 1
ATOM 1672 O O . SER A 1 229 ? 10.438 -16.875 -0.931 1 98.88 229 SER A O 1
ATOM 1674 N N . ILE A 1 230 ? 10.586 -17.719 1.103 1 98.69 230 ILE A N 1
ATOM 1675 C CA . ILE A 1 230 ? 9.164 -17.75 1.416 1 98.69 230 ILE A CA 1
ATOM 1676 C C . ILE A 1 230 ? 8.898 -16.922 2.674 1 98.69 230 ILE A C 1
ATOM 1678 O O . ILE A 1 230 ? 9.281 -17.312 3.777 1 98.69 230 ILE A O 1
ATOM 1682 N N . THR A 1 231 ? 8.242 -15.82 2.545 1 98.75 231 THR A N 1
ATOM 1683 C CA . THR A 1 231 ? 8.016 -14.922 3.668 1 98.75 231 THR A CA 1
ATOM 1684 C C . THR A 1 231 ? 6.531 -14.82 3.994 1 98.75 231 THR A C 1
ATOM 1686 O O . THR A 1 231 ? 5.75 -14.297 3.201 1 98.75 231 THR A O 1
ATOM 1689 N N . PRO A 1 232 ? 6.098 -15.312 5.172 1 97.81 232 PRO A N 1
ATOM 1690 C CA . PRO A 1 232 ? 4.719 -15.047 5.59 1 97.81 232 PRO A CA 1
ATOM 1691 C C . PRO A 1 232 ? 4.473 -13.562 5.879 1 97.81 232 PRO A C 1
ATOM 1693 O O . PRO A 1 232 ? 5.293 -12.914 6.531 1 97.81 232 PRO A O 1
ATOM 1696 N N . LEU A 1 233 ? 3.373 -13.047 5.367 1 98.06 233 LEU A N 1
ATOM 1697 C CA . LEU A 1 233 ? 3.059 -11.633 5.539 1 98.06 233 LEU A CA 1
ATOM 1698 C C . LEU A 1 233 ? 1.795 -11.453 6.375 1 98.06 233 LEU A C 1
ATOM 1700 O O . LEU A 1 233 ? 0.975 -12.367 6.473 1 98.06 233 LEU A O 1
ATOM 1704 N N . GLN A 1 234 ? 1.673 -10.312 7.02 1 95.06 234 GLN A N 1
ATOM 1705 C CA . GLN A 1 234 ? 0.455 -9.82 7.66 1 95.06 234 GLN A CA 1
ATOM 1706 C C . GLN A 1 234 ? 0.229 -8.344 7.359 1 95.06 234 GLN A C 1
ATOM 1708 O O . GLN A 1 234 ? 1.154 -7.641 6.953 1 95.06 234 GLN A O 1
ATOM 1713 N N . VAL A 1 235 ? -1.012 -7.832 7.543 1 92.56 235 VAL A N 1
ATOM 1714 C CA . VAL A 1 235 ? -1.341 -6.496 7.051 1 92.56 235 VAL A CA 1
ATOM 1715 C C . VAL A 1 235 ? -1.598 -5.559 8.227 1 92.56 235 VAL A C 1
ATOM 1717 O O . VAL A 1 235 ? -2.072 -4.438 8.039 1 92.56 235 VAL A O 1
ATOM 1720 N N . ASP A 1 236 ? -1.349 -5.945 9.445 1 93.5 236 ASP A N 1
ATOM 1721 C CA . ASP A 1 236 ? -1.441 -5.039 10.586 1 93.5 236 ASP A CA 1
ATOM 1722 C C . ASP A 1 236 ? -0.236 -4.102 10.641 1 93.5 236 ASP A C 1
ATOM 1724 O O . ASP A 1 236 ? 0.856 -4.512 11.039 1 93.5 236 ASP A O 1
ATOM 1728 N N . LEU A 1 237 ? -0.457 -2.82 10.391 1 96.31 237 LEU A N 1
ATOM 1729 C CA . LEU A 1 237 ? 0.623 -1.843 10.305 1 96.31 237 LEU A CA 1
ATOM 1730 C C . LEU A 1 237 ? 0.863 -1.185 11.664 1 96.31 237 LEU A C 1
ATOM 1732 O O . LEU A 1 237 ? 1.731 -0.318 11.789 1 96.31 237 LEU A O 1
ATOM 1736 N N . THR A 1 238 ? 0.137 -1.584 12.695 1 97.62 238 THR A N 1
ATOM 1737 C CA . THR A 1 238 ? 0.304 -0.963 14.008 1 97.62 238 THR A CA 1
ATOM 1738 C C . THR A 1 238 ? 1.715 -1.194 14.539 1 97.62 238 THR A C 1
ATOM 1740 O O . THR A 1 238 ? 2.232 -2.311 14.477 1 97.62 238 THR A O 1
ATOM 1743 N N . ASP A 1 239 ? 2.299 -0.169 14.938 1 96.12 239 ASP A N 1
ATOM 1744 C CA . ASP A 1 239 ? 3.512 -0.323 15.734 1 96.12 239 ASP A CA 1
ATOM 1745 C C . ASP A 1 239 ? 3.178 -0.593 17.203 1 96.12 239 ASP A C 1
ATOM 1747 O O . ASP A 1 239 ? 3.299 0.297 18.047 1 96.12 239 ASP A O 1
ATOM 1751 N N . HIS A 1 240 ? 2.885 -1.811 17.484 1 95.44 240 HIS A N 1
ATOM 1752 C CA . HIS A 1 240 ? 2.422 -2.199 18.812 1 95.44 240 HIS A CA 1
ATOM 1753 C C . HIS A 1 240 ? 3.465 -1.878 19.875 1 95.44 240 HIS A C 1
ATOM 1755 O O . HIS A 1 240 ? 3.119 -1.457 20.984 1 95.44 240 HIS A O 1
ATOM 1761 N N . ALA A 1 241 ? 4.684 -1.994 19.531 1 92.88 241 ALA A N 1
ATOM 1762 C CA . ALA A 1 241 ? 5.773 -1.848 20.5 1 92.88 241 ALA A CA 1
ATOM 1763 C C . ALA A 1 241 ? 5.902 -0.4 20.969 1 92.88 241 ALA A C 1
ATOM 1765 O O . ALA A 1 241 ? 6.324 -0.141 22.094 1 92.88 241 ALA A O 1
ATOM 1766 N N . MET A 1 242 ? 5.465 0.518 20.125 1 93.31 242 MET A N 1
ATOM 1767 C CA . MET A 1 242 ? 5.738 1.92 20.422 1 93.31 242 MET A CA 1
ATOM 1768 C C . MET A 1 242 ? 4.496 2.607 20.984 1 93.31 242 MET A C 1
ATOM 1770 O O . MET A 1 242 ? 4.547 3.781 21.359 1 93.31 242 MET A O 1
ATOM 1774 N N . ARG A 1 243 ? 3.383 1.989 21.125 1 95.38 243 ARG A N 1
ATOM 1775 C CA . ARG A 1 243 ? 2.146 2.625 21.562 1 95.38 243 ARG A CA 1
ATOM 1776 C C . ARG A 1 243 ? 2.301 3.205 22.969 1 95.38 243 ARG A C 1
ATOM 1778 O O . ARG A 1 243 ? 1.902 4.344 23.219 1 95.38 243 ARG A O 1
ATOM 1785 N N . GLY A 1 244 ? 2.885 2.426 23.844 1 94.38 244 GLY A N 1
ATOM 1786 C CA . GLY A 1 244 ? 3.096 2.916 25.203 1 94.38 244 GLY A CA 1
ATOM 1787 C C . GLY A 1 244 ? 3.975 4.152 25.25 1 94.38 244 GLY A C 1
ATOM 1788 O O . GLY A 1 244 ? 3.66 5.109 25.969 1 94.38 244 GLY A O 1
ATOM 1789 N N . ALA A 1 245 ? 5.078 4.094 24.5 1 92.69 245 ALA A N 1
ATOM 1790 C CA . ALA A 1 245 ? 6 5.223 24.469 1 92.69 245 ALA A CA 1
ATOM 1791 C C . ALA A 1 245 ? 5.312 6.48 23.938 1 92.69 245 ALA A C 1
ATOM 1793 O O . ALA A 1 245 ? 5.543 7.578 24.453 1 92.69 245 ALA A O 1
ATOM 1794 N N . TRP A 1 246 ? 4.469 6.305 22.969 1 93.88 246 TRP A N 1
ATOM 1795 C CA . TRP A 1 246 ? 3.76 7.449 22.406 1 93.88 246 TRP A CA 1
ATOM 1796 C C . TRP A 1 246 ? 2.732 7.992 23.391 1 93.88 246 TRP A C 1
ATOM 1798 O O . TRP A 1 246 ? 2.553 9.203 23.516 1 93.88 246 TRP A O 1
ATOM 1808 N N . ALA A 1 247 ? 1.997 7.109 24.062 1 94.69 247 ALA A N 1
ATOM 1809 C CA . ALA A 1 247 ? 1.053 7.555 25.078 1 94.69 247 ALA A CA 1
ATOM 1810 C C . ALA A 1 247 ? 1.746 8.422 26.125 1 94.69 247 ALA A C 1
ATOM 1812 O O . ALA A 1 247 ? 1.234 9.477 26.5 1 94.69 247 ALA A O 1
ATOM 1813 N N . SER A 1 248 ? 2.871 7.988 26.547 1 92.31 248 SER A N 1
ATOM 1814 C CA . SER A 1 248 ? 3.646 8.727 27.531 1 92.31 248 SER A CA 1
ATOM 1815 C C . SER A 1 248 ? 4.133 10.062 26.969 1 92.31 248 SER A C 1
ATOM 1817 O O . SER A 1 248 ? 3.988 11.102 27.625 1 92.31 248 SER A O 1
ATOM 1819 N N . ARG A 1 249 ? 4.656 10 25.812 1 90.44 249 ARG A N 1
ATOM 1820 C CA . ARG A 1 249 ? 5.23 11.18 25.172 1 90.44 249 ARG A CA 1
ATOM 1821 C C . ARG A 1 249 ? 4.168 12.25 24.953 1 90.44 249 ARG A C 1
ATOM 1823 O O . ARG A 1 249 ? 4.43 13.445 25.141 1 90.44 249 ARG A O 1
ATOM 1830 N N . LEU A 1 250 ? 3.014 11.844 24.531 1 92.62 250 LEU A N 1
ATOM 1831 C CA . LEU A 1 250 ? 1.942 12.781 24.203 1 92.62 250 LEU A CA 1
ATOM 1832 C C . LEU A 1 250 ? 1.135 13.133 25.453 1 92.62 250 LEU A C 1
ATOM 1834 O O . LEU A 1 250 ? 0.312 14.047 25.422 1 92.62 250 LEU A O 1
ATOM 1838 N N . GLY A 1 251 ? 1.363 12.461 26.547 1 91.31 251 GLY A N 1
ATOM 1839 C CA . GLY A 1 251 ? 0.604 12.68 27.766 1 91.31 251 GLY A CA 1
ATOM 1840 C C . GLY A 1 251 ? -0.86 12.305 27.641 1 91.31 251 GLY A C 1
ATOM 1841 O O . GLY A 1 251 ? -1.735 13.016 28.141 1 91.31 251 GLY A O 1
ATOM 1842 N N . VAL A 1 252 ? -1.116 11.258 26.812 1 93.25 252 VAL A N 1
ATOM 1843 C CA . VAL A 1 252 ? -2.488 10.812 26.594 1 93.25 252 VAL A CA 1
ATOM 1844 C C . VAL A 1 252 ? -2.602 9.32 26.922 1 93.25 252 VAL A C 1
ATOM 1846 O O . VAL A 1 252 ? -1.597 8.609 26.938 1 93.25 252 VAL A O 1
ATOM 1849 N N . PRO A 1 253 ? -3.797 8.797 27.188 1 93.56 253 PRO A N 1
ATOM 1850 C CA . PRO A 1 253 ? -3.957 7.387 27.547 1 93.56 253 PRO A CA 1
ATOM 1851 C C . PRO A 1 253 ? -3.74 6.441 26.375 1 93.56 253 PRO A C 1
ATOM 1853 O O . PRO A 1 253 ? -3.988 6.816 25.219 1 93.56 253 PRO A O 1
ATOM 1856 N N . LEU A 1 254 ? -3.211 5.328 26.734 1 92.38 254 LEU A N 1
ATOM 1857 C CA . LEU A 1 254 ? -3.279 4.188 25.828 1 92.38 254 LEU A CA 1
ATOM 1858 C C . LEU A 1 254 ? -4.672 3.566 25.828 1 92.38 254 LEU A C 1
ATOM 1860 O O . LEU A 1 254 ? -5.195 3.225 26.891 1 92.38 254 LEU A O 1
ATOM 1864 N N . ALA A 1 255 ? -5.277 3.621 24.609 1 90.06 255 ALA A N 1
ATOM 1865 C CA . ALA A 1 255 ? -6.637 3.088 24.562 1 90.06 255 ALA A CA 1
ATOM 1866 C C . ALA A 1 255 ? -6.656 1.603 24.906 1 90.06 255 ALA A C 1
ATOM 1868 O O . ALA A 1 255 ? -5.703 0.876 24.609 1 90.06 255 ALA A O 1
ATOM 1869 N N . MET B 1 1 ? 12.781 24.734 11.93 1 92.12 1 MET B N 1
ATOM 1870 C CA . MET B 1 1 ? 12.273 23.422 11.539 1 92.12 1 MET B CA 1
ATOM 1871 C C . MET B 1 1 ? 11.758 23.453 10.109 1 92.12 1 MET B C 1
ATOM 1873 O O . MET B 1 1 ? 11.18 24.438 9.664 1 92.12 1 MET B O 1
ATOM 1877 N N . ARG B 1 2 ? 11.984 22.422 9.281 1 96.5 2 ARG B N 1
ATOM 1878 C CA . ARG B 1 2 ? 11.484 22.297 7.922 1 96.5 2 ARG B CA 1
ATOM 1879 C C . ARG B 1 2 ? 10.391 21.234 7.84 1 96.5 2 ARG B C 1
ATOM 1881 O O . ARG B 1 2 ? 10.594 20.094 8.258 1 96.5 2 ARG B O 1
ATOM 1888 N N . ILE B 1 3 ? 9.25 21.688 7.32 1 97.88 3 ILE B N 1
ATOM 1889 C CA . ILE B 1 3 ? 8.094 20.797 7.262 1 97.88 3 ILE B CA 1
ATOM 1890 C C . ILE B 1 3 ? 7.648 20.641 5.812 1 97.88 3 ILE B C 1
ATOM 1892 O O . ILE B 1 3 ? 7.496 21.625 5.082 1 97.88 3 ILE B O 1
ATOM 1896 N N . LEU B 1 4 ? 7.516 19.391 5.355 1 98.81 4 LEU B N 1
ATOM 1897 C CA . LEU B 1 4 ? 6.891 19.078 4.074 1 98.81 4 LEU B CA 1
ATOM 1898 C C . LEU B 1 4 ? 5.438 18.656 4.266 1 98.81 4 LEU B C 1
ATOM 1900 O O . LEU B 1 4 ? 5.148 17.75 5.059 1 98.81 4 LEU B O 1
ATOM 1904 N N . ILE B 1 5 ? 4.523 19.328 3.592 1 98.88 5 ILE B N 1
ATOM 1905 C CA . ILE B 1 5 ? 3.109 18.984 3.684 1 98.88 5 ILE B CA 1
ATOM 1906 C C . ILE B 1 5 ? 2.617 18.453 2.34 1 98.88 5 ILE B C 1
ATOM 1908 O O . ILE B 1 5 ? 2.885 19.047 1.293 1 98.88 5 ILE B O 1
ATOM 1912 N N . ALA B 1 6 ? 1.962 17.312 2.344 1 98.44 6 ALA B N 1
ATOM 1913 C CA . ALA B 1 6 ? 1.334 16.672 1.192 1 98.44 6 ALA B CA 1
ATOM 1914 C C . ALA B 1 6 ? -0.115 16.297 1.495 1 98.44 6 ALA B C 1
ATOM 1916 O O . ALA B 1 6 ? -0.674 16.719 2.508 1 98.44 6 ALA B O 1
ATOM 1917 N N . ASN B 1 7 ? -0.766 15.648 0.531 1 95.62 7 ASN B N 1
ATOM 1918 C CA . ASN B 1 7 ? -2.129 15.148 0.679 1 95.62 7 ASN B CA 1
ATOM 1919 C C . ASN B 1 7 ? -2.49 14.172 -0.432 1 95.62 7 ASN B C 1
ATOM 1921 O O . ASN B 1 7 ? -1.661 13.859 -1.291 1 95.62 7 ASN B O 1
ATOM 1925 N N . ASP B 1 8 ? -3.793 13.609 -0.323 1 95.94 8 ASP B N 1
ATOM 1926 C CA . ASP B 1 8 ? -4.246 12.797 -1.447 1 95.94 8 ASP B CA 1
ATOM 1927 C C . ASP B 1 8 ? -5.48 13.406 -2.104 1 95.94 8 ASP B C 1
ATOM 1929 O O . ASP B 1 8 ? -5.879 12.992 -3.195 1 95.94 8 ASP B O 1
ATOM 1933 N N . ASP B 1 9 ? -5.992 14.523 -1.578 1 95.75 9 ASP B N 1
ATOM 1934 C CA . ASP B 1 9 ? -7.227 15.109 -2.098 1 95.75 9 ASP B CA 1
ATOM 1935 C C . ASP B 1 9 ? -6.934 16.094 -3.225 1 95.75 9 ASP B C 1
ATOM 1937 O O . ASP B 1 9 ? -7.855 16.625 -3.846 1 95.75 9 ASP B O 1
ATOM 1941 N N . GLY B 1 10 ? -5.746 16.344 -3.467 1 96.25 10 GLY B N 1
ATOM 1942 C CA . GLY B 1 10 ? -5.348 17.344 -4.453 1 96.25 10 GLY B CA 1
ATOM 1943 C C . GLY B 1 10 ? -4.934 18.656 -3.838 1 96.25 10 GLY B C 1
ATOM 1944 O O . GLY B 1 10 ? -5.277 18.953 -2.691 1 96.25 10 GLY B O 1
ATOM 1945 N N . TYR B 1 11 ? -4.195 19.531 -4.594 1 96.81 11 TYR B N 1
ATOM 1946 C CA . TYR B 1 11 ? -3.562 20.719 -4.051 1 96.81 11 TYR B CA 1
ATOM 1947 C C . TYR B 1 11 ? -4.598 21.812 -3.779 1 96.81 11 TYR B C 1
ATOM 1949 O O . TYR B 1 11 ? -4.324 22.766 -3.049 1 96.81 11 TYR B O 1
ATOM 1957 N N . LEU B 1 12 ? -5.809 21.672 -4.352 1 96.56 12 LEU B N 1
ATOM 1958 C CA . LEU B 1 12 ? -6.84 22.688 -4.16 1 96.56 12 LEU B CA 1
ATOM 1959 C C . LEU B 1 12 ? -7.781 22.297 -3.023 1 96.56 12 LEU B C 1
ATOM 1961 O O . LEU B 1 12 ? -8.727 23.031 -2.713 1 96.56 12 LEU B O 1
ATOM 1965 N N . ALA B 1 13 ? -7.578 21.172 -2.443 1 96.88 13 ALA B N 1
ATOM 1966 C CA . ALA B 1 13 ? -8.492 20.703 -1.409 1 96.88 13 ALA B CA 1
ATOM 1967 C C . ALA B 1 13 ? -8.438 21.594 -0.172 1 96.88 13 ALA B C 1
ATOM 1969 O O . ALA B 1 13 ? -7.359 22.031 0.23 1 96.88 13 ALA B O 1
ATOM 1970 N N . PRO B 1 14 ? -9.586 21.812 0.513 1 97.12 14 PRO B N 1
ATOM 1971 C CA . PRO B 1 14 ? -9.609 22.641 1.723 1 97.12 14 PRO B CA 1
ATOM 1972 C C . PRO B 1 14 ? -8.727 22.078 2.834 1 97.12 14 PRO B C 1
ATOM 1974 O O . PRO B 1 14 ? -8.133 22.859 3.596 1 97.12 14 PRO B O 1
ATOM 1977 N N . GLY B 1 15 ? -8.57 20.812 2.908 1 98 15 GLY B N 1
ATOM 1978 C CA . GLY B 1 15 ? -7.852 20.172 3.994 1 98 15 GLY B CA 1
ATOM 1979 C C . GLY B 1 15 ? -6.375 20.516 4.02 1 98 15 GLY B C 1
ATOM 1980 O O . GLY B 1 15 ? -5.824 20.828 5.078 1 98 15 GLY B O 1
ATOM 1981 N N . ILE B 1 16 ? -5.742 20.484 2.811 1 98.25 16 ILE B N 1
ATOM 1982 C CA . ILE B 1 16 ? -4.312 20.75 2.771 1 98.25 16 ILE B CA 1
ATOM 1983 C C . ILE B 1 16 ? -4.066 22.234 3.07 1 98.25 16 ILE B C 1
ATOM 1985 O O . ILE B 1 16 ? -3.105 22.578 3.762 1 98.25 16 ILE B O 1
ATOM 1989 N N . ALA B 1 17 ? -4.895 23.109 2.605 1 97.31 17 ALA B N 1
ATOM 1990 C CA . ALA B 1 17 ? -4.773 24.531 2.906 1 97.31 17 ALA B CA 1
ATOM 1991 C C . ALA B 1 17 ? -4.922 24.797 4.402 1 97.31 17 ALA B C 1
ATOM 1993 O O . ALA B 1 17 ? -4.172 25.578 4.977 1 97.31 17 ALA B O 1
ATOM 1994 N N . ALA B 1 18 ? -5.879 24.125 4.996 1 98 18 ALA B N 1
ATOM 1995 C CA . ALA B 1 18 ? -6.105 24.281 6.43 1 98 18 ALA B CA 1
ATOM 1996 C C . ALA B 1 18 ? -4.902 23.797 7.23 1 98 18 ALA B C 1
ATOM 1998 O O . ALA B 1 18 ? -4.52 24.406 8.227 1 98 18 ALA B O 1
ATOM 1999 N N . LEU B 1 19 ? -4.328 22.688 6.848 1 98.56 19 LEU B N 1
ATOM 2000 C CA . LEU B 1 19 ? -3.168 22.141 7.543 1 98.56 19 LEU B CA 1
ATOM 2001 C C . LEU B 1 19 ? -1.972 23.078 7.434 1 98.56 19 LEU B C 1
ATOM 2003 O O . LEU B 1 19 ? -1.258 23.297 8.414 1 98.56 19 LEU B O 1
ATOM 2007 N N . VAL B 1 20 ? -1.739 23.609 6.227 1 98.31 20 VAL B N 1
ATOM 2008 C CA . VAL B 1 20 ? -0.659 24.562 6.016 1 98.31 20 VAL B CA 1
ATOM 2009 C C . VAL B 1 20 ? -0.843 25.766 6.941 1 98.31 20 VAL B C 1
ATOM 2011 O O . VAL B 1 20 ? 0.091 26.172 7.637 1 98.31 20 VAL B O 1
ATOM 2014 N N . LYS B 1 21 ? -2.041 26.266 6.949 1 97.62 21 LYS B N 1
ATOM 2015 C CA . LYS B 1 21 ? -2.338 27.422 7.801 1 97.62 21 LYS B CA 1
ATOM 2016 C C . LYS B 1 21 ? -2.098 27.094 9.273 1 97.62 21 LYS B C 1
ATOM 2018 O O . LYS B 1 21 ? -1.518 27.891 10.008 1 97.62 21 LYS B O 1
ATOM 2023 N N . ALA B 1 22 ? -2.543 25.953 9.672 1 98 22 ALA B N 1
ATOM 2024 C CA . ALA B 1 22 ? -2.396 25.531 11.055 1 98 22 ALA B CA 1
ATOM 2025 C C . ALA B 1 22 ? -0.926 25.422 11.445 1 98 22 ALA B C 1
ATOM 2027 O O . ALA B 1 22 ? -0.575 25.594 12.617 1 98 22 ALA B O 1
ATOM 2028 N N . CYS B 1 23 ? -0.031 25.141 10.508 1 97.44 23 CYS B N 1
ATOM 2029 C CA . CYS B 1 23 ? 1.377 24.891 10.797 1 97.44 23 CYS B CA 1
ATOM 2030 C C . CYS B 1 23 ? 2.195 26.172 10.664 1 97.44 23 CYS B C 1
ATOM 2032 O O . CYS B 1 23 ? 3.406 26.156 10.898 1 97.44 23 CYS B O 1
ATOM 2034 N N . GLU B 1 24 ? 1.541 27.266 10.289 1 96.81 24 GLU B N 1
ATOM 2035 C CA . GLU B 1 24 ? 2.248 28.531 10.188 1 96.81 24 GLU B CA 1
ATOM 2036 C C . GLU B 1 24 ? 2.951 28.875 11.5 1 96.81 24 GLU B C 1
ATOM 2038 O O . GLU B 1 24 ? 2.379 28.719 12.578 1 96.81 24 GLU B O 1
ATOM 2043 N N . GLY B 1 25 ? 4.176 29.281 11.359 1 96.25 25 GLY B N 1
ATOM 2044 C CA . GLY B 1 25 ? 4.934 29.703 12.531 1 96.25 25 GLY B CA 1
ATOM 2045 C C . GLY B 1 25 ? 5.766 28.578 13.125 1 96.25 25 GLY B C 1
ATOM 2046 O O . GLY B 1 25 ? 6.625 28.828 13.977 1 96.25 25 GLY B O 1
ATOM 2047 N N . LEU B 1 26 ? 5.586 27.375 12.688 1 95.31 26 LEU B N 1
ATOM 2048 C CA . LEU B 1 26 ? 6.32 26.234 13.242 1 95.31 26 LEU B CA 1
ATOM 2049 C C . LEU B 1 26 ? 7.664 26.062 12.539 1 95.31 26 LEU B C 1
ATOM 2051 O O . LEU B 1 26 ? 8.547 25.359 13.039 1 95.31 26 LEU B O 1
ATOM 2055 N N . GLY B 1 27 ? 7.84 26.688 11.398 1 95.06 27 GLY B N 1
ATOM 2056 C CA . GLY B 1 27 ? 9.039 26.562 10.586 1 95.06 27 GLY B CA 1
ATOM 2057 C C . GLY B 1 27 ? 8.812 26.891 9.125 1 95.06 27 GLY B C 1
ATOM 2058 O O . GLY B 1 27 ? 7.836 27.578 8.781 1 95.06 27 GLY B O 1
ATOM 2059 N N . THR B 1 28 ? 9.766 26.5 8.344 1 96.81 28 THR B N 1
ATOM 2060 C CA . THR B 1 28 ? 9.617 26.641 6.898 1 96.81 28 THR B CA 1
ATOM 2061 C C . THR B 1 28 ? 8.766 25.5 6.332 1 96.81 28 THR B C 1
ATOM 2063 O O . THR B 1 28 ? 9.047 24.328 6.57 1 96.81 28 THR B O 1
ATOM 2066 N N . ILE B 1 29 ? 7.789 25.906 5.598 1 97.75 29 ILE B N 1
ATOM 2067 C CA . ILE B 1 29 ? 6.84 24.906 5.098 1 97.75 29 ILE B CA 1
ATOM 2068 C C . ILE B 1 29 ? 6.965 24.797 3.58 1 97.75 29 ILE B C 1
ATOM 2070 O O . ILE B 1 29 ? 6.898 25.797 2.869 1 97.75 29 ILE B O 1
ATOM 2074 N N . ASP B 1 30 ? 7.199 23.609 3.062 1 98.31 30 ASP B N 1
ATOM 2075 C CA . ASP B 1 30 ? 7.059 23.266 1.652 1 98.31 30 ASP B CA 1
ATOM 2076 C C . ASP B 1 30 ? 5.812 22.406 1.42 1 98.31 30 ASP B C 1
ATOM 2078 O O . ASP B 1 30 ? 5.504 21.516 2.211 1 98.31 30 ASP B O 1
ATOM 2082 N N . VAL B 1 31 ? 5.055 22.781 0.405 1 98.56 31 VAL B N 1
ATOM 2083 C CA . VAL B 1 31 ? 3.861 22.016 0.06 1 98.56 31 VAL B CA 1
ATOM 2084 C C . VAL B 1 31 ? 4.043 21.359 -1.309 1 98.56 31 VAL B C 1
ATOM 2086 O O . VAL B 1 31 ? 4.348 22.047 -2.291 1 98.56 31 VAL B O 1
ATOM 2089 N N . ILE B 1 32 ? 3.951 20.078 -1.427 1 98.56 32 ILE B N 1
ATOM 2090 C CA . ILE B 1 32 ? 3.996 19.312 -2.664 1 98.56 32 ILE B CA 1
ATOM 2091 C C . ILE B 1 32 ? 2.85 18.297 -2.684 1 98.56 32 ILE B C 1
ATOM 2093 O O . ILE B 1 32 ? 2.781 17.406 -1.834 1 98.56 32 ILE B O 1
ATOM 2097 N N . ALA B 1 33 ? 1.967 18.391 -3.596 1 98 33 ALA B N 1
ATOM 2098 C CA . ALA B 1 33 ? 0.739 17.594 -3.586 1 98 33 ALA B CA 1
ATOM 2099 C C . ALA B 1 33 ? 0.321 17.219 -5.004 1 98 33 ALA B C 1
ATOM 2101 O O . ALA B 1 33 ? 0.751 17.844 -5.973 1 98 33 ALA B O 1
ATOM 2102 N N . PRO B 1 34 ? -0.491 16.188 -5.109 1 98.12 34 PRO B N 1
ATOM 2103 C CA . PRO B 1 34 ? -0.972 15.797 -6.438 1 98.12 34 PRO B CA 1
ATOM 2104 C C . PRO B 1 34 ? -1.865 16.859 -7.078 1 98.12 34 PRO B C 1
ATOM 2106 O O . PRO B 1 34 ? -2.549 17.609 -6.375 1 98.12 34 PRO B O 1
ATOM 2109 N N . GLU B 1 35 ? -1.884 16.812 -8.328 1 96.81 35 GLU B N 1
ATOM 2110 C CA . GLU B 1 35 ? -2.695 17.734 -9.125 1 96.81 35 GLU B CA 1
ATOM 2111 C C . GLU B 1 35 ? -4.184 17.422 -8.961 1 96.81 35 GLU B C 1
ATOM 2113 O O . GLU B 1 35 ? -5.004 18.344 -8.906 1 96.81 35 GLU B O 1
ATOM 2118 N N . GLN B 1 36 ? -4.484 16.188 -8.836 1 94.75 36 GLN B N 1
ATOM 2119 C CA . GLN B 1 36 ? -5.875 15.758 -8.734 1 94.75 36 GLN B CA 1
ATOM 2120 C C . GLN B 1 36 ? -6.09 14.891 -7.496 1 94.75 36 GLN B C 1
ATOM 2122 O O . GLN B 1 36 ? -5.129 14.414 -6.887 1 94.75 36 GLN B O 1
ATOM 2127 N N . ASN B 1 37 ? -7.414 14.773 -7.168 1 93.56 37 ASN B N 1
ATOM 2128 C CA . ASN B 1 37 ? -7.754 13.828 -6.109 1 93.56 37 ASN B CA 1
ATOM 2129 C C . ASN B 1 37 ? -7.203 12.43 -6.406 1 93.56 37 ASN B C 1
ATOM 2131 O O . ASN B 1 37 ? -7.41 11.898 -7.496 1 93.56 37 ASN B O 1
ATOM 2135 N N . ALA B 1 38 ? -6.492 11.859 -5.457 1 93.69 38 ALA B N 1
ATOM 2136 C CA . ALA B 1 38 ? -5.793 10.578 -5.609 1 93.69 38 ALA B CA 1
ATOM 2137 C C . ALA B 1 38 ? -6.172 9.609 -4.492 1 93.69 38 ALA B C 1
ATOM 2139 O O . ALA B 1 38 ? -5.316 8.891 -3.979 1 93.69 38 ALA B O 1
ATOM 2140 N N . SER B 1 39 ? -7.402 9.688 -4.113 1 92.56 39 SER B N 1
ATOM 2141 C CA . SER B 1 39 ? -7.875 8.742 -3.105 1 92.56 39 SER B CA 1
ATOM 2142 C C . SER B 1 39 ? -7.734 7.301 -3.59 1 92.56 39 SER B C 1
ATOM 2144 O O . SER B 1 39 ? -7.98 7.008 -4.762 1 92.56 39 SER B O 1
ATOM 2146 N N . GLY B 1 40 ? -7.344 6.41 -2.709 1 95 40 GLY B N 1
ATOM 2147 C CA . GLY B 1 40 ? -7.266 4.992 -3.029 1 95 40 GLY B CA 1
ATOM 2148 C C . GLY B 1 40 ? -5.992 4.617 -3.762 1 95 40 GLY B C 1
ATOM 2149 O O . GLY B 1 40 ? -5.863 3.494 -4.258 1 95 40 GLY B O 1
ATOM 2150 N N . THR B 1 41 ? -4.992 5.527 -3.793 1 96.31 41 THR B N 1
ATOM 2151 C CA . THR B 1 41 ? -3.799 5.277 -4.594 1 96.31 41 THR B CA 1
ATOM 2152 C C . THR B 1 41 ? -2.758 4.504 -3.783 1 96.31 41 THR B C 1
ATOM 2154 O O . THR B 1 41 ? -1.783 3.996 -4.34 1 96.31 41 THR B O 1
ATOM 2157 N N . SER B 1 42 ? -2.992 4.391 -2.555 1 97.56 42 SER B N 1
ATOM 2158 C CA . SER B 1 42 ? -2.039 3.67 -1.715 1 97.56 42 SER B CA 1
ATOM 2159 C C . SER B 1 42 ? -0.617 4.168 -1.945 1 97.56 42 SER B C 1
ATOM 2161 O O . SER B 1 42 ? -0.397 5.363 -2.156 1 97.56 42 SER B O 1
ATOM 2163 N N . ASN B 1 43 ? 0.417 3.293 -1.782 1 97.94 43 ASN B N 1
ATOM 2164 C CA . ASN B 1 43 ? 1.818 3.668 -1.942 1 97.94 43 ASN B CA 1
ATOM 2165 C C . ASN B 1 43 ? 2.256 3.596 -3.402 1 97.94 43 ASN B C 1
ATOM 2167 O O . ASN B 1 43 ? 3.434 3.383 -3.691 1 97.94 43 ASN B O 1
ATOM 2171 N N . ALA B 1 44 ? 1.353 3.799 -4.309 1 98.12 44 ALA B N 1
ATOM 2172 C CA . ALA B 1 44 ? 1.646 3.686 -5.734 1 98.12 44 ALA B CA 1
ATOM 2173 C C . ALA B 1 44 ? 2.676 4.727 -6.168 1 98.12 44 ALA B C 1
ATOM 2175 O O . ALA B 1 44 ? 2.607 5.887 -5.754 1 98.12 44 ALA B O 1
ATOM 2176 N N . LEU B 1 45 ? 3.629 4.309 -6.965 1 97.75 45 LEU B N 1
ATOM 2177 C CA . LEU B 1 45 ? 4.625 5.156 -7.605 1 97.75 45 LEU B CA 1
ATOM 2178 C C . LEU B 1 45 ? 4.492 5.102 -9.125 1 97.75 45 LEU B C 1
ATOM 2180 O O . LEU B 1 45 ? 4.258 4.031 -9.695 1 97.75 45 LEU B O 1
ATOM 2184 N N . THR B 1 46 ? 4.617 6.254 -9.742 1 97.12 46 THR B N 1
ATOM 2185 C CA . THR B 1 46 ? 4.57 6.34 -11.195 1 97.12 46 THR B CA 1
ATOM 2186 C C . THR B 1 46 ? 5.918 5.973 -11.805 1 97.12 46 THR B C 1
ATOM 2188 O O . THR B 1 46 ? 6.848 6.785 -11.805 1 97.12 46 THR B O 1
ATOM 2191 N N . LEU B 1 47 ? 5.941 4.801 -12.43 1 95.62 47 LEU B N 1
ATOM 2192 C CA . LEU B 1 47 ? 7.227 4.293 -12.898 1 95.62 47 LEU B CA 1
ATOM 2193 C C . LEU B 1 47 ? 7.285 4.285 -14.422 1 95.62 47 LEU B C 1
ATOM 2195 O O . LEU B 1 47 ? 8.367 4.16 -15.008 1 95.62 47 LEU B O 1
ATOM 2199 N N . ASN B 1 48 ? 6.148 4.492 -15.094 1 93.88 48 ASN B N 1
ATOM 2200 C CA . ASN B 1 48 ? 6.082 4.238 -16.531 1 93.88 48 ASN B CA 1
ATOM 2201 C C . ASN B 1 48 ? 6.051 5.539 -17.328 1 93.88 48 ASN B C 1
ATOM 2203 O O . ASN B 1 48 ? 5.891 5.516 -18.547 1 93.88 48 ASN B O 1
ATOM 2207 N N . ARG B 1 49 ? 6.078 6.598 -16.703 1 95.69 49 ARG B N 1
ATOM 2208 C CA . ARG B 1 49 ? 6.117 7.91 -17.344 1 95.69 49 ARG B CA 1
ATOM 2209 C C . ARG B 1 49 ? 6.789 8.938 -16.438 1 95.69 49 ARG B C 1
ATOM 2211 O O . ARG B 1 49 ? 6.855 8.758 -15.227 1 95.69 49 ARG B O 1
ATOM 2218 N N . PRO B 1 50 ? 7.301 10.008 -17.031 1 97.12 50 PRO B N 1
ATOM 2219 C CA . PRO B 1 50 ? 7.879 11.055 -16.188 1 97.12 50 PRO B CA 1
ATOM 2220 C C . PRO B 1 50 ? 6.82 11.875 -15.461 1 97.12 50 PRO B C 1
ATOM 2222 O O . PRO B 1 50 ? 5.664 11.922 -15.891 1 97.12 50 PRO B O 1
ATOM 2225 N N . LEU B 1 51 ? 7.211 12.477 -14.445 1 98.06 51 LEU B N 1
ATOM 2226 C CA . LEU B 1 51 ? 6.367 13.383 -13.664 1 98.06 51 LEU B CA 1
ATOM 2227 C C . LEU B 1 51 ? 6.727 14.836 -13.945 1 98.06 51 LEU B C 1
ATOM 2229 O O . LEU B 1 51 ? 7.883 15.148 -14.227 1 98.06 51 LEU B O 1
ATOM 2233 N N . SER B 1 52 ? 5.762 15.625 -13.898 1 97.94 52 SER B N 1
ATOM 2234 C CA . SER B 1 52 ? 5.969 17.078 -13.977 1 97.94 52 SER B CA 1
ATOM 2235 C C . SER B 1 52 ? 5.578 17.75 -12.672 1 97.94 52 SER B C 1
ATOM 2237 O O . SER B 1 52 ? 4.715 17.266 -11.945 1 97.94 52 SER B O 1
ATOM 2239 N N . VAL B 1 53 ? 6.23 18.875 -12.383 1 97.5 53 VAL B N 1
ATOM 2240 C CA . VAL B 1 53 ? 5.941 19.688 -11.211 1 97.5 53 VAL B CA 1
ATOM 2241 C C . VAL B 1 53 ? 5.688 21.141 -11.633 1 97.5 53 VAL B C 1
ATOM 2243 O O . VAL B 1 53 ? 6.492 21.719 -12.359 1 97.5 53 VAL B O 1
ATOM 2246 N N . PHE B 1 54 ? 4.605 21.656 -11.25 1 96.25 54 PHE B N 1
ATOM 2247 C CA . PHE B 1 54 ? 4.375 23.078 -11.5 1 96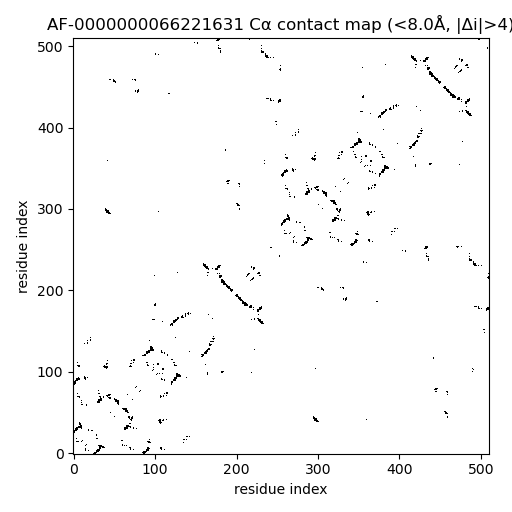.25 54 PHE B CA 1
ATOM 2248 C C . PHE B 1 54 ? 4.023 23.812 -10.203 1 96.25 54 PHE B C 1
ATOM 2250 O O . PHE B 1 54 ? 3.68 23.172 -9.203 1 96.25 54 PHE B O 1
ATOM 2257 N N . GLU B 1 55 ? 4.18 25.078 -10.203 1 96.56 55 GLU B N 1
ATOM 2258 C CA . GLU B 1 55 ? 3.873 25.906 -9.047 1 96.56 55 GLU B CA 1
ATOM 2259 C C . GLU B 1 55 ? 2.486 26.531 -9.164 1 96.56 55 GLU B C 1
ATOM 2261 O O . GLU B 1 55 ? 2.17 27.172 -10.172 1 96.56 55 GLU B O 1
ATOM 2266 N N . ALA B 1 56 ? 1.741 26.25 -8.125 1 96.06 56 ALA B N 1
ATOM 2267 C CA . ALA B 1 56 ? 0.406 26.844 -8.102 1 96.06 56 ALA B CA 1
ATOM 2268 C C . ALA B 1 56 ? 0.479 28.344 -7.879 1 96.06 56 ALA B C 1
ATOM 2270 O O . ALA B 1 56 ? 1.414 28.844 -7.246 1 96.06 56 ALA B O 1
ATOM 2271 N N . ARG B 1 57 ? -0.511 29.062 -8.492 1 93.19 57 ARG B N 1
ATOM 2272 C CA . ARG B 1 57 ? -0.595 30.516 -8.383 1 93.19 57 ARG B CA 1
ATOM 2273 C C . ARG B 1 57 ? -1.919 30.938 -7.754 1 93.19 57 ARG B C 1
ATOM 2275 O O . ARG B 1 57 ? -2.922 30.234 -7.867 1 93.19 57 ARG B O 1
ATOM 2282 N N . GLY B 1 58 ? -1.879 31.953 -7.082 1 90.81 58 GLY B N 1
ATOM 2283 C CA . GLY B 1 58 ? -3.086 32.5 -6.484 1 90.81 58 GLY B CA 1
ATOM 2284 C C . GLY B 1 58 ? -3.365 31.969 -5.094 1 90.81 58 GLY B C 1
ATOM 2285 O O . GLY B 1 58 ? -2.984 30.844 -4.773 1 90.81 58 GLY B O 1
ATOM 2286 N N . GLU B 1 59 ? -3.982 32.875 -4.25 1 86.12 59 GLU B N 1
ATOM 2287 C CA . GLU B 1 59 ? -4.34 32.438 -2.898 1 86.12 59 GLU B CA 1
ATOM 2288 C C . GLU B 1 59 ? -5.48 31.438 -2.916 1 86.12 59 GLU B C 1
ATOM 2290 O O . GLU B 1 59 ? -6.379 31.516 -3.758 1 86.12 59 GLU B O 1
ATOM 2295 N N . PRO B 1 60 ? -5.449 30.438 -1.991 1 88.88 60 PRO B N 1
ATOM 2296 C CA . PRO B 1 60 ? -4.531 30.25 -0.864 1 88.88 60 PRO B CA 1
ATOM 2297 C C . PRO B 1 60 ? -3.391 29.297 -1.182 1 88.88 60 PRO B C 1
ATOM 2299 O O . PRO B 1 60 ? -2.688 28.844 -0.274 1 88.88 60 PRO B O 1
ATOM 2302 N N . VAL B 1 61 ? -3.199 28.938 -2.424 1 91.19 61 VAL B N 1
ATOM 2303 C CA . VAL B 1 61 ? -2.311 27.828 -2.756 1 91.19 61 VAL B CA 1
ATOM 2304 C C . VAL B 1 61 ? -1.028 28.359 -3.389 1 91.19 61 VAL B C 1
ATOM 2306 O O . VAL B 1 61 ? -0.232 27.594 -3.934 1 91.19 61 VAL B O 1
ATOM 2309 N N . GLN B 1 62 ? -0.828 29.594 -3.232 1 92.25 62 GLN B N 1
ATOM 2310 C CA . GLN B 1 62 ? 0.365 30.203 -3.814 1 92.25 62 GLN B CA 1
ATOM 2311 C C . GLN B 1 62 ? 1.632 29.516 -3.314 1 92.25 62 GLN B C 1
ATOM 2313 O O . GLN B 1 62 ? 1.815 29.328 -2.109 1 92.25 62 GLN B O 1
ATOM 2318 N N . GLY B 1 63 ? 2.414 29.062 -4.289 1 94.56 63 GLY B N 1
ATOM 2319 C CA . GLY B 1 63 ? 3.701 28.484 -3.936 1 94.56 63 GLY B CA 1
ATOM 2320 C C . GLY B 1 63 ? 3.65 26.969 -3.766 1 94.56 63 GLY B C 1
ATOM 2321 O O . GLY B 1 63 ? 4.691 26.328 -3.635 1 94.56 63 GLY B O 1
ATOM 2322 N N . PHE B 1 64 ? 2.395 26.484 -3.676 1 97.62 64 PHE B N 1
ATOM 2323 C CA . PHE B 1 64 ? 2.299 25.031 -3.646 1 97.62 64 PHE B CA 1
ATOM 2324 C C . PHE B 1 64 ? 2.947 24.406 -4.883 1 97.62 64 PHE B C 1
ATOM 2326 O O . PHE B 1 64 ? 2.781 24.922 -5.992 1 97.62 64 PHE B O 1
ATOM 2333 N N . ARG B 1 65 ? 3.719 23.453 -4.738 1 98.12 65 ARG B N 1
ATOM 2334 C CA . ARG B 1 65 ? 4.203 22.656 -5.867 1 98.12 65 ARG B CA 1
ATOM 2335 C C . ARG B 1 65 ? 3.275 21.484 -6.148 1 98.12 65 ARG B C 1
ATOM 2337 O O . ARG B 1 65 ? 2.91 20.734 -5.234 1 98.12 65 ARG B O 1
ATOM 2344 N N . VAL B 1 66 ? 2.91 21.359 -7.383 1 98.25 66 VAL B N 1
ATOM 2345 C CA . VAL B 1 66 ? 1.869 20.42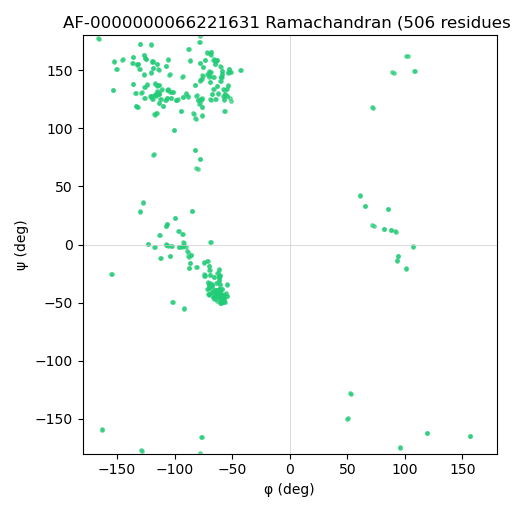2 -7.797 1 98.25 66 VAL B CA 1
ATOM 2346 C C . VAL B 1 66 ? 2.465 19.359 -8.711 1 98.25 66 VAL B C 1
ATOM 2348 O O . VAL B 1 66 ? 3.123 19.688 -9.703 1 98.25 66 VAL B O 1
ATOM 2351 N N . VAL B 1 67 ? 2.24 18.109 -8.43 1 98.25 67 VAL B N 1
ATOM 2352 C CA . VAL B 1 67 ? 2.805 16.984 -9.164 1 98.25 67 VAL B CA 1
ATOM 2353 C C . VAL B 1 67 ? 1.696 16.25 -9.922 1 98.25 67 VAL B C 1
ATOM 2355 O O . VAL B 1 67 ? 0.62 16 -9.367 1 98.25 67 VAL B O 1
ATOM 2358 N N . ASN B 1 68 ? 1.889 15.93 -11.188 1 97.56 68 ASN B N 1
ATOM 2359 C CA . ASN B 1 68 ? 0.97 15.07 -11.93 1 97.56 68 ASN B CA 1
ATOM 2360 C C . ASN B 1 68 ? 1.203 13.594 -11.625 1 97.56 68 ASN B C 1
ATOM 2362 O O . ASN B 1 68 ? 1.537 12.82 -12.516 1 97.56 68 ASN B O 1
ATOM 2366 N N . GLY B 1 69 ? 0.961 13.195 -10.406 1 97.62 69 GLY B N 1
ATOM 2367 C CA . GLY B 1 69 ? 1.181 11.836 -9.922 1 97.62 69 GLY B CA 1
ATOM 2368 C C . GLY B 1 69 ? 0.444 11.547 -8.625 1 97.62 69 GLY B C 1
ATOM 2369 O O . GLY B 1 69 ? -0.576 12.172 -8.328 1 97.62 69 GLY B O 1
ATOM 2370 N N . THR B 1 70 ? 0.886 10.539 -7.91 1 98.12 70 THR B N 1
ATOM 2371 C CA . THR B 1 70 ? 0.264 10.086 -6.672 1 98.12 70 THR B CA 1
ATOM 2372 C C . THR B 1 70 ? 0.813 10.852 -5.473 1 98.12 70 THR B C 1
ATOM 2374 O O . THR B 1 70 ? 1.808 11.57 -5.594 1 98.12 70 THR B O 1
ATOM 2377 N N . PRO B 1 71 ? 0.151 10.695 -4.32 1 98.5 71 PRO B N 1
ATOM 2378 C CA . PRO B 1 71 ? 0.715 11.305 -3.111 1 98.5 71 PRO B CA 1
ATOM 2379 C C . PRO B 1 71 ? 2.123 10.797 -2.801 1 98.5 71 PRO B C 1
ATOM 2381 O O . PRO B 1 71 ? 2.99 11.578 -2.406 1 98.5 71 PRO B O 1
ATOM 2384 N N . SER B 1 72 ? 2.375 9.508 -3.016 1 98.5 72 SER B N 1
ATOM 2385 C CA . SER B 1 72 ? 3.713 8.961 -2.826 1 98.5 72 SER B CA 1
ATOM 2386 C C . SER B 1 72 ? 4.707 9.578 -3.803 1 98.5 72 SER B C 1
ATOM 2388 O O . SER B 1 72 ? 5.84 9.891 -3.428 1 98.5 72 SER B O 1
ATOM 2390 N N . ASP B 1 73 ? 4.289 9.797 -5.039 1 98.44 73 ASP B N 1
ATOM 2391 C CA . ASP B 1 73 ? 5.129 10.492 -6.012 1 98.44 73 ASP B CA 1
ATOM 2392 C C . ASP B 1 73 ? 5.535 11.875 -5.504 1 98.44 73 ASP B C 1
ATOM 2394 O O . ASP B 1 73 ? 6.695 12.273 -5.625 1 98.44 73 ASP B O 1
ATOM 2398 N N . SER B 1 74 ? 4.559 12.562 -4.992 1 98.62 74 SER B N 1
ATOM 2399 C CA . SER B 1 74 ? 4.773 13.938 -4.543 1 98.62 74 SER B CA 1
ATOM 2400 C C . SER B 1 74 ? 5.863 14 -3.479 1 98.62 74 SER B C 1
ATOM 2402 O O . SER B 1 74 ? 6.809 14.789 -3.6 1 98.62 74 SER B O 1
ATOM 2404 N N . VAL B 1 75 ? 5.742 13.148 -2.5 1 98.62 75 VAL B N 1
ATOM 2405 C CA . VAL B 1 75 ? 6.715 13.148 -1.412 1 98.62 75 VAL B CA 1
ATOM 2406 C C . VAL B 1 75 ? 8.055 12.602 -1.914 1 98.62 75 VAL B C 1
ATOM 2408 O O . VAL B 1 75 ? 9.117 13.109 -1.548 1 98.62 75 VAL B O 1
ATOM 2411 N N . HIS B 1 76 ? 7.98 11.602 -2.758 1 98.12 76 HIS B N 1
ATOM 2412 C CA . HIS B 1 76 ? 9.195 11 -3.309 1 98.12 76 HIS B CA 1
ATOM 2413 C C . HIS B 1 76 ? 10.008 12.031 -4.094 1 98.12 76 HIS B C 1
ATOM 2415 O O . HIS B 1 76 ? 11.211 12.18 -3.861 1 98.12 76 HIS B O 1
ATOM 2421 N N . VAL B 1 77 ? 9.359 12.719 -4.973 1 97.88 77 VAL B N 1
ATOM 2422 C CA . VAL B 1 77 ? 10.031 13.727 -5.793 1 97.88 77 VAL B CA 1
ATOM 2423 C C . VAL B 1 77 ? 10.539 14.859 -4.91 1 97.88 77 VAL B C 1
ATOM 2425 O O . VAL B 1 77 ? 11.633 15.383 -5.133 1 97.88 77 VAL B O 1
ATOM 2428 N N . ALA B 1 78 ? 9.789 15.25 -3.93 1 98.19 78 ALA B N 1
ATOM 2429 C CA . ALA B 1 78 ? 10.188 16.297 -2.996 1 98.19 78 ALA B CA 1
ATOM 2430 C C . ALA B 1 78 ? 11.508 15.945 -2.307 1 98.19 78 ALA B C 1
ATOM 2432 O O . ALA B 1 78 ? 12.445 16.75 -2.295 1 98.19 78 ALA B O 1
ATOM 2433 N N . LEU B 1 79 ? 11.586 14.695 -1.82 1 97.75 79 LEU B N 1
ATOM 2434 C CA . LEU B 1 79 ? 12.68 14.297 -0.942 1 97.75 79 LEU B CA 1
ATOM 2435 C C . LEU B 1 79 ? 13.93 13.961 -1.748 1 97.75 79 LEU B C 1
ATOM 2437 O O . LEU B 1 79 ? 15.039 14.023 -1.227 1 97.75 79 LEU B O 1
ATOM 2441 N N . THR B 1 80 ? 13.734 13.688 -3.043 1 96.25 80 THR B N 1
ATOM 2442 C CA . THR B 1 80 ? 14.883 13.133 -3.746 1 96.25 80 THR B CA 1
ATOM 2443 C C . THR B 1 80 ? 15.25 13.992 -4.949 1 96.25 80 THR B C 1
ATOM 2445 O O . THR B 1 80 ? 16.203 13.695 -5.668 1 96.25 80 THR B O 1
ATOM 2448 N N . GLY B 1 81 ? 14.516 15.055 -5.156 1 93.5 81 GLY B N 1
ATOM 2449 C CA . GLY B 1 81 ? 14.852 15.789 -6.367 1 93.5 81 GLY B CA 1
ATOM 2450 C C . GLY B 1 81 ? 14.484 17.266 -6.301 1 93.5 81 GLY B C 1
ATOM 2451 O O . GLY B 1 81 ? 15.062 18.078 -7.008 1 93.5 81 GLY B O 1
ATOM 2452 N N . LEU B 1 82 ? 13.531 17.562 -5.504 1 95.31 82 LEU B N 1
ATOM 2453 C CA . LEU B 1 82 ? 12.992 18.922 -5.582 1 95.31 82 LEU B CA 1
ATOM 2454 C C . LEU B 1 82 ? 13.523 19.781 -4.438 1 95.31 82 LEU B C 1
ATOM 2456 O O . LEU B 1 82 ? 13.945 20.922 -4.652 1 95.31 82 LEU B O 1
ATOM 2460 N N . LEU B 1 83 ? 13.438 19.266 -3.24 1 96.25 83 LEU B N 1
ATOM 2461 C CA . LEU B 1 83 ? 13.805 20.078 -2.08 1 96.25 83 LEU B CA 1
ATOM 2462 C C . LEU B 1 83 ? 15.32 20.062 -1.872 1 96.25 83 LEU B C 1
ATOM 2464 O O . LEU B 1 83 ? 15.953 19 -1.953 1 96.25 83 LEU B O 1
ATOM 2468 N N . PRO B 1 84 ? 15.914 21.172 -1.585 1 94.38 84 PRO B N 1
ATOM 2469 C CA . PRO B 1 84 ? 17.359 21.25 -1.369 1 94.38 84 PRO B CA 1
ATOM 2470 C C . PRO B 1 84 ? 17.781 20.656 -0.03 1 94.38 84 PRO B C 1
ATOM 2472 O O . PRO B 1 84 ? 18.953 20.328 0.154 1 94.38 84 PRO B O 1
ATOM 2475 N N . HIS B 1 85 ? 16.875 20.656 0.916 1 94.94 85 HIS B N 1
ATOM 2476 C CA . HIS B 1 85 ? 17.141 20.078 2.232 1 94.94 85 HIS B CA 1
ATOM 2477 C C . HIS B 1 85 ? 16.062 19.062 2.607 1 94.94 85 HIS B C 1
ATOM 2479 O O . HIS B 1 85 ? 14.898 19.219 2.238 1 94.94 85 HIS B O 1
ATOM 2485 N N . LYS B 1 86 ? 16.531 18.109 3.301 1 94.94 86 LYS B N 1
ATOM 2486 C CA . LYS B 1 86 ? 15.594 17.109 3.828 1 94.94 86 LYS B CA 1
ATOM 2487 C C . LYS B 1 86 ? 14.711 17.719 4.918 1 94.94 86 LYS B C 1
ATOM 2489 O O . LYS B 1 86 ? 15.211 18.344 5.852 1 94.94 86 LYS B O 1
ATOM 2494 N N . PRO B 1 87 ? 13.398 17.641 4.785 1 97.5 87 PRO B N 1
ATOM 2495 C CA . PRO B 1 87 ? 12.539 18.156 5.859 1 97.5 87 PRO B CA 1
ATOM 2496 C C . PRO B 1 87 ? 12.719 17.391 7.168 1 97.5 87 PRO B C 1
ATOM 2498 O O . PRO B 1 87 ? 13.195 16.25 7.168 1 97.5 87 PRO B O 1
ATOM 2501 N N . ASP B 1 88 ? 12.336 18.031 8.242 1 95.25 88 ASP B N 1
ATOM 2502 C CA . ASP B 1 88 ? 12.406 17.438 9.578 1 95.25 88 ASP B CA 1
ATOM 2503 C C . ASP B 1 88 ? 11.141 16.656 9.891 1 95.25 88 ASP B C 1
ATOM 2505 O O . ASP B 1 88 ? 11.148 15.797 10.789 1 95.25 88 ASP B O 1
ATOM 2509 N N . LEU B 1 89 ? 10.109 16.984 9.156 1 96.69 89 LEU B N 1
ATOM 2510 C CA . LEU B 1 89 ? 8.789 16.406 9.398 1 96.69 89 LEU B CA 1
ATOM 2511 C C . LEU B 1 89 ? 7.953 16.406 8.125 1 96.69 89 LEU B C 1
ATOM 2513 O O . LEU B 1 89 ? 7.953 17.391 7.375 1 96.69 89 LEU B O 1
ATOM 2517 N N . VAL B 1 90 ? 7.336 15.328 7.82 1 98.5 90 VAL B N 1
ATOM 2518 C CA . VAL B 1 90 ? 6.371 15.242 6.73 1 98.5 90 VAL B CA 1
ATOM 2519 C C . VAL B 1 90 ? 4.957 15.148 7.301 1 98.5 90 VAL B C 1
ATOM 2521 O O . VAL B 1 90 ? 4.684 14.328 8.18 1 98.5 90 VAL B O 1
ATOM 2524 N N . LEU B 1 91 ? 4.078 16.016 6.875 1 98.88 91 LEU B N 1
ATOM 2525 C CA . LEU B 1 91 ? 2.662 15.969 7.223 1 98.88 91 LEU B CA 1
ATOM 2526 C C . LEU B 1 91 ? 1.807 15.719 5.984 1 98.88 91 LEU B C 1
ATOM 2528 O O . LEU B 1 91 ? 2.08 16.266 4.914 1 98.88 91 LEU B O 1
ATOM 2532 N N . SER B 1 92 ? 0.854 14.883 6.102 1 98.88 92 SER B N 1
ATOM 2533 C CA . SER B 1 92 ? -0.103 14.625 5.031 1 98.88 92 SER B CA 1
ATOM 2534 C C . SER B 1 92 ? -1.535 14.852 5.504 1 98.88 92 SER B C 1
ATOM 2536 O O . SER B 1 92 ? -1.897 14.453 6.613 1 98.88 92 SER B O 1
ATOM 2538 N N . GLY B 1 93 ? -2.367 15.461 4.742 1 98.19 93 GLY B N 1
ATOM 2539 C CA . GLY B 1 93 ? -3.75 15.75 5.098 1 98.19 93 GLY B CA 1
ATOM 2540 C C . GLY B 1 93 ? -4.066 17.234 5.113 1 98.19 93 GLY B C 1
ATOM 2541 O O . GLY B 1 93 ? -3.404 18.016 4.434 1 98.19 93 GLY B O 1
ATOM 2542 N N . ILE B 1 94 ? -5.078 17.656 5.703 1 98.56 94 ILE B N 1
ATOM 2543 C CA . ILE B 1 94 ? -6.078 16.859 6.398 1 98.56 94 ILE B CA 1
ATOM 2544 C C . ILE B 1 94 ? -7.012 16.203 5.383 1 98.56 94 ILE B C 1
ATOM 2546 O O . ILE B 1 94 ? -7.625 16.891 4.559 1 98.56 94 ILE B O 1
ATOM 2550 N N . ASN B 1 95 ? -7.156 14.906 5.402 1 98.44 95 ASN B N 1
ATOM 2551 C CA . ASN B 1 95 ? -8 14.141 4.488 1 98.44 95 ASN B CA 1
ATOM 2552 C C . ASN B 1 95 ? -9.469 14.234 4.879 1 98.44 95 ASN B C 1
ATOM 2554 O O . ASN B 1 95 ? -9.805 14.25 6.066 1 98.44 95 ASN B O 1
ATOM 2558 N N . GLN B 1 96 ? -10.336 14.328 3.836 1 96.81 96 GLN B N 1
ATOM 2559 C CA . GLN B 1 96 ? -11.758 14.148 4.129 1 96.81 96 GLN B CA 1
ATOM 2560 C C . GLN B 1 96 ? -12.133 12.664 4.156 1 96.81 96 GLN B C 1
ATOM 2562 O O . GLN B 1 96 ? -12.039 11.977 3.137 1 96.81 96 GLN B O 1
ATOM 2567 N N . GLY B 1 97 ? -12.492 12.18 5.32 1 96.69 97 GLY B N 1
ATOM 2568 C CA . GLY B 1 97 ? -12.812 10.773 5.504 1 96.69 97 GLY B CA 1
ATOM 2569 C C . GLY B 1 97 ? -11.75 10.016 6.273 1 96.69 97 GLY B C 1
ATOM 2570 O O . GLY B 1 97 ? -10.555 10.258 6.098 1 96.69 97 GLY B O 1
ATOM 2571 N N . ALA B 1 98 ? -12.148 9.055 6.973 1 97.44 98 ALA B N 1
ATOM 2572 C CA . ALA B 1 98 ? -11.281 8.344 7.91 1 97.44 98 ALA B CA 1
ATOM 2573 C C . ALA B 1 98 ? -10.32 7.422 7.172 1 97.44 98 ALA B C 1
ATOM 2575 O O . ALA B 1 98 ? -10.641 6.914 6.094 1 97.44 98 ALA B O 1
ATOM 2576 N N . ASN B 1 99 ? -9.164 7.27 7.652 1 97.5 99 ASN B N 1
ATOM 2577 C CA . ASN B 1 99 ? -8.219 6.211 7.312 1 97.5 99 ASN B CA 1
ATOM 2578 C C . ASN B 1 99 ? -7.883 5.348 8.523 1 97.5 99 ASN B C 1
ATOM 2580 O O . ASN B 1 99 ? -6.816 5.504 9.117 1 97.5 99 ASN B O 1
ATOM 2584 N N . MET B 1 100 ? -8.797 4.488 8.836 1 98 100 MET B N 1
ATOM 2585 C CA . MET B 1 100 ? -8.695 3.65 10.031 1 98 100 MET B CA 1
ATOM 2586 C C . MET B 1 100 ? -8.68 2.174 9.656 1 98 100 MET B C 1
ATOM 2588 O O . MET B 1 100 ? -9.172 1.79 8.594 1 98 100 MET B O 1
ATOM 2592 N N . GLY B 1 101 ? -8.141 1.395 10.539 1 96.75 101 GLY B N 1
ATOM 2593 C CA . GLY B 1 101 ? -8.062 -0.031 10.266 1 96.75 101 GLY B CA 1
ATOM 2594 C C . GLY B 1 101 ? -7.414 -0.343 8.93 1 96.75 101 GLY B C 1
ATOM 2595 O O . GLY B 1 101 ? -6.332 0.165 8.625 1 96.75 101 GLY B O 1
ATOM 2596 N N . ASP B 1 102 ? -8.062 -1.124 8.141 1 94.81 102 ASP B N 1
ATOM 2597 C CA . ASP B 1 102 ? -7.535 -1.608 6.867 1 94.81 102 ASP B CA 1
ATOM 2598 C C . ASP B 1 102 ? -7.477 -0.485 5.832 1 94.81 102 ASP B C 1
ATOM 2600 O O . ASP B 1 102 ? -6.797 -0.61 4.812 1 94.81 102 ASP B O 1
ATOM 2604 N N . ASP B 1 103 ? -8.148 0.628 6.109 1 95.44 103 ASP B N 1
ATOM 2605 C CA . ASP B 1 103 ? -8.109 1.756 5.184 1 95.44 103 ASP B CA 1
ATOM 2606 C C . ASP B 1 103 ? -6.684 2.268 5 1 95.44 103 ASP B C 1
ATOM 2608 O O . ASP B 1 103 ? -6.348 2.834 3.959 1 95.44 103 ASP B O 1
ATOM 2612 N N . THR B 1 104 ? -5.848 2.062 6.02 1 97 104 THR B N 1
ATOM 2613 C CA . THR B 1 104 ? -4.484 2.58 6.012 1 97 104 THR B CA 1
ATOM 2614 C C . THR B 1 104 ? -3.684 1.985 4.855 1 97 104 THR B C 1
ATOM 2616 O O . THR B 1 104 ? -2.805 2.645 4.301 1 97 104 THR B O 1
ATOM 2619 N N . LEU B 1 105 ? -4.047 0.79 4.434 1 95.5 105 LEU B N 1
ATOM 2620 C CA . LEU B 1 105 ? -3.342 0.083 3.369 1 95.5 105 LEU B CA 1
ATOM 2621 C C . LEU B 1 105 ? -3.646 0.704 2.01 1 95.5 105 LEU B C 1
ATOM 2623 O O . LEU B 1 105 ? -2.834 0.618 1.087 1 95.5 105 LEU B O 1
ATOM 2627 N N . TYR B 1 106 ? -4.797 1.312 1.886 1 96.75 106 TYR B N 1
ATOM 2628 C CA . TYR B 1 106 ? -5.266 1.806 0.596 1 96.75 106 TYR B CA 1
ATOM 2629 C C . TYR B 1 106 ? -5.125 3.32 0.508 1 96.75 106 TYR B C 1
ATOM 2631 O O . TYR B 1 106 ? -5.293 3.904 -0.565 1 96.75 106 TYR B O 1
ATOM 2639 N N . SER B 1 107 ? -4.82 3.961 1.577 1 97.62 107 SER B N 1
ATOM 2640 C CA . SER B 1 107 ? -4.941 5.406 1.741 1 97.62 107 SER B CA 1
ATOM 2641 C C . SER B 1 107 ? -3.768 6.137 1.101 1 97.62 107 SER B C 1
ATOM 2643 O O . SER B 1 107 ? -2.617 5.938 1.496 1 97.62 107 SER B O 1
ATOM 2645 N N . GLY B 1 108 ? -4.102 7.035 0.22 1 98.12 108 GLY B N 1
ATOM 2646 C CA . GLY B 1 108 ? -3.08 7.926 -0.306 1 98.12 108 GLY B CA 1
ATOM 2647 C C . GLY B 1 108 ? -2.535 8.891 0.733 1 98.12 108 GLY B C 1
ATOM 2648 O O . GLY B 1 108 ? -1.363 9.266 0.681 1 98.12 108 GLY B O 1
ATOM 2649 N N . THR B 1 109 ? -3.385 9.359 1.686 1 98.56 109 THR B N 1
ATOM 2650 C CA . THR B 1 109 ? -2.975 10.234 2.775 1 98.56 109 THR B CA 1
ATOM 2651 C C . THR B 1 109 ? -1.905 9.57 3.635 1 98.56 109 THR B C 1
ATOM 2653 O O . THR B 1 109 ? -0.847 10.156 3.879 1 98.56 109 THR B O 1
ATOM 2656 N N . VAL B 1 110 ? -2.164 8.352 4.043 1 98.75 110 VAL B N 1
ATOM 2657 C CA . VAL B 1 110 ? -1.215 7.613 4.867 1 98.75 110 VAL B CA 1
ATOM 2658 C C . VAL B 1 110 ? 0.034 7.285 4.055 1 98.75 110 VAL B C 1
ATOM 2660 O O . VAL B 1 110 ? 1.153 7.352 4.566 1 98.75 110 VAL B O 1
ATOM 2663 N N . ALA B 1 111 ? -0.176 7.012 2.799 1 98.56 111 ALA B N 1
ATOM 2664 C CA . ALA B 1 111 ? 0.932 6.652 1.917 1 98.56 111 ALA B CA 1
ATOM 2665 C C . ALA B 1 111 ? 1.911 7.812 1.769 1 98.56 111 ALA B C 1
ATOM 2667 O O . ALA B 1 111 ? 3.127 7.609 1.725 1 98.56 111 ALA B O 1
ATOM 2668 N N . ALA B 1 112 ? 1.409 9.016 1.645 1 98.69 112 ALA B N 1
ATOM 2669 C CA . ALA B 1 112 ? 2.281 10.188 1.539 1 98.69 112 ALA B CA 1
ATOM 2670 C C . ALA B 1 112 ? 3.168 10.32 2.773 1 98.69 112 ALA B C 1
ATOM 2672 O O . ALA B 1 112 ? 4.379 10.508 2.656 1 98.69 112 ALA B O 1
ATOM 2673 N N . ALA B 1 113 ? 2.588 10.203 3.932 1 98.75 113 ALA B N 1
ATOM 2674 C CA . ALA B 1 113 ? 3.352 10.242 5.176 1 98.75 113 ALA B CA 1
ATOM 2675 C C . ALA B 1 113 ? 4.328 9.07 5.254 1 98.75 113 ALA B C 1
ATOM 2677 O O . ALA B 1 113 ? 5.48 9.242 5.656 1 98.75 113 ALA B O 1
ATOM 2678 N N . MET B 1 114 ? 3.852 7.941 4.852 1 98.25 114 MET B N 1
ATOM 2679 C CA . MET B 1 114 ? 4.668 6.73 4.879 1 98.25 114 MET B CA 1
ATOM 2680 C C . MET B 1 114 ? 5.898 6.883 3.994 1 98.25 114 MET B C 1
ATOM 2682 O O . MET B 1 114 ? 6.977 6.391 4.332 1 98.25 114 MET B O 1
ATOM 2686 N N . GLU B 1 115 ? 5.707 7.516 2.83 1 97.94 115 GLU B N 1
ATOM 2687 C CA . GLU B 1 115 ? 6.848 7.738 1.951 1 97.94 115 GLU B CA 1
ATOM 2688 C C . GLU B 1 115 ? 7.945 8.531 2.66 1 97.94 115 GLU B C 1
ATOM 2690 O O . GLU B 1 115 ? 9.125 8.18 2.57 1 97.94 115 GLU B O 1
ATOM 2695 N N . GLY B 1 116 ? 7.594 9.594 3.402 1 97.75 116 GLY B N 1
ATOM 2696 C CA . GLY B 1 116 ? 8.562 10.32 4.215 1 97.75 116 GLY B CA 1
ATOM 2697 C C . GLY B 1 116 ? 9.25 9.445 5.238 1 97.75 116 GLY B C 1
ATOM 2698 O O . GLY B 1 116 ? 10.484 9.445 5.34 1 97.75 116 GLY B O 1
ATOM 2699 N N . TYR B 1 117 ? 8.461 8.656 5.934 1 97.25 117 TYR B N 1
ATOM 2700 C CA . TYR B 1 117 ? 8.945 7.723 6.941 1 97.25 117 TYR B CA 1
ATOM 2701 C C . TYR B 1 117 ? 9.984 6.77 6.355 1 97.25 117 TYR B C 1
ATOM 2703 O O . TYR B 1 117 ? 11.023 6.52 6.969 1 97.25 117 TYR B O 1
ATOM 2711 N N . LEU B 1 118 ? 9.742 6.273 5.16 1 95.81 118 LEU B N 1
ATOM 2712 C CA . LEU B 1 118 ? 10.625 5.316 4.508 1 95.81 118 LEU B CA 1
ATOM 2713 C C . LEU B 1 118 ? 11.945 5.977 4.105 1 95.81 118 LEU B C 1
ATOM 2715 O O . LEU B 1 118 ? 12.945 5.297 3.9 1 95.81 118 LEU B O 1
ATOM 2719 N N . PHE B 1 119 ? 11.914 7.312 3.971 1 96.25 119 PHE B N 1
ATOM 2720 C CA . PHE B 1 119 ? 13.141 8.047 3.682 1 96.25 119 PHE B CA 1
ATOM 2721 C C . PHE B 1 119 ? 13.797 8.539 4.969 1 96.25 119 PHE B C 1
ATOM 2723 O O . PHE B 1 119 ? 14.719 9.352 4.93 1 96.25 119 PHE B O 1
ATOM 2730 N N . GLY B 1 120 ? 13.273 8.07 6.113 1 95 120 GLY B N 1
ATOM 2731 C CA . GLY B 1 120 ? 13.891 8.375 7.398 1 95 120 GLY B CA 1
ATOM 2732 C C . GLY B 1 120 ? 13.391 9.672 8.008 1 95 120 GLY B C 1
ATOM 2733 O O . GLY B 1 120 ? 14.008 10.211 8.922 1 95 120 GLY B O 1
ATOM 2734 N N . VAL B 1 121 ? 12.32 10.242 7.484 1 96.44 121 VAL B N 1
ATOM 2735 C CA . VAL B 1 121 ? 11.758 11.484 8.008 1 96.44 121 VAL B CA 1
ATOM 2736 C C . VAL B 1 121 ? 10.508 11.172 8.836 1 96.44 121 VAL B C 1
ATOM 2738 O O . VAL B 1 121 ? 9.609 10.461 8.367 1 96.44 121 VAL B O 1
ATOM 2741 N N . PRO B 1 122 ? 10.438 11.633 10.109 1 96.25 122 PRO B N 1
ATOM 2742 C CA . PRO B 1 122 ? 9.188 11.469 10.859 1 96.25 122 PRO B CA 1
ATOM 2743 C C . PRO B 1 122 ? 7.977 12.023 10.125 1 96.25 122 PRO B C 1
ATOM 2745 O O . PRO B 1 122 ? 8.094 13.008 9.383 1 96.25 122 PRO B O 1
ATOM 2748 N N . ALA B 1 123 ? 6.82 11.391 10.352 1 97.94 123 ALA B N 1
ATOM 2749 C CA . ALA B 1 123 ? 5.676 11.789 9.547 1 97.94 123 ALA B CA 1
ATOM 2750 C C . ALA B 1 123 ? 4.367 11.586 10.305 1 97.94 123 ALA B C 1
ATOM 2752 O O . ALA B 1 123 ? 4.273 10.711 11.164 1 97.94 123 ALA B O 1
ATOM 2753 N N . ILE B 1 124 ? 3.361 12.375 10.008 1 98.56 124 ILE B N 1
ATOM 2754 C CA . ILE B 1 124 ? 2.016 12.25 10.555 1 98.56 124 ILE B CA 1
ATOM 2755 C C . ILE B 1 124 ? 0.986 12.383 9.438 1 98.56 124 ILE B C 1
ATOM 2757 O O . ILE B 1 124 ? 1.07 13.305 8.609 1 98.56 124 ILE B O 1
ATOM 2761 N N . ALA B 1 125 ? 0.081 11.492 9.359 1 98.94 125 ALA B N 1
ATOM 2762 C CA . ALA B 1 125 ? -1.086 11.602 8.484 1 98.94 125 ALA B CA 1
A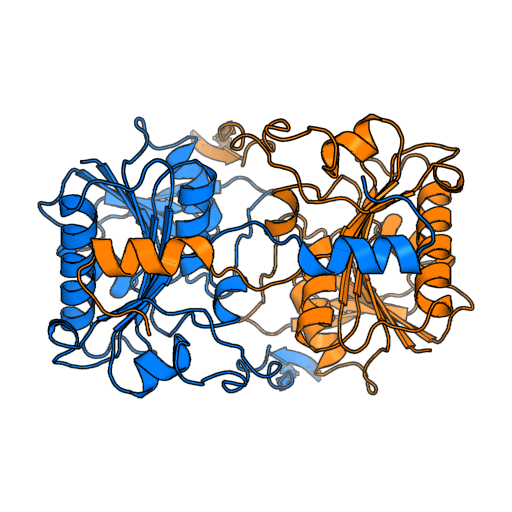TOM 2763 C C . ALA B 1 125 ? -2.322 12.023 9.273 1 98.94 125 ALA B C 1
ATOM 2765 O O . ALA B 1 125 ? -2.625 11.445 10.32 1 98.94 125 ALA B O 1
ATOM 2766 N N . PHE B 1 126 ? -3.055 13.016 8.805 1 98.94 126 PHE B N 1
ATOM 2767 C CA . PHE B 1 126 ? -4.254 13.516 9.461 1 98.94 126 PHE B CA 1
ATOM 2768 C C . PHE B 1 126 ? -5.484 13.281 8.594 1 98.94 126 PHE B C 1
ATOM 2770 O O . PHE B 1 126 ? -5.488 13.617 7.406 1 98.94 126 PHE B O 1
ATOM 2777 N N . SER B 1 127 ? -6.523 12.75 9.164 1 98.88 127 SER B N 1
ATOM 2778 C CA . SER B 1 127 ? -7.805 12.555 8.492 1 98.88 127 SER B CA 1
ATOM 2779 C C . SER B 1 127 ? -8.969 12.961 9.391 1 98.88 127 SER B C 1
ATOM 2781 O O . SER B 1 127 ? -8.938 12.711 10.602 1 98.88 127 SER B O 1
ATOM 2783 N N . GLN B 1 128 ? -9.953 13.633 8.828 1 98.75 128 GLN B N 1
ATOM 2784 C CA . GLN B 1 128 ? -11.242 13.703 9.5 1 98.75 128 GLN B CA 1
ATOM 2785 C C . GLN B 1 128 ? -12 12.383 9.375 1 98.75 128 GLN B C 1
ATOM 2787 O O . GLN B 1 128 ? -11.844 11.664 8.383 1 98.75 128 GLN B O 1
ATOM 2792 N N . ALA B 1 129 ? -12.844 12.117 10.328 1 98.06 129 ALA B N 1
ATOM 2793 C CA . ALA B 1 129 ? -13.562 10.852 10.375 1 98.06 129 ALA B CA 1
ATOM 2794 C C . ALA B 1 129 ? -14.617 10.773 9.281 1 98.06 129 ALA B C 1
ATOM 2796 O O . ALA B 1 129 ? -14.914 9.688 8.773 1 98.06 129 ALA B O 1
ATOM 2797 N N . GLU B 1 130 ? -15.164 11.906 8.969 1 97.19 130 GLU B N 1
ATOM 2798 C CA . GLU B 1 130 ? -16.25 11.938 7.992 1 97.19 130 GLU B CA 1
ATOM 2799 C C . GLU B 1 130 ? -15.883 12.797 6.785 1 97.19 130 GLU B C 1
ATOM 2801 O O . GLU B 1 130 ? -15.055 13.703 6.891 1 97.19 130 GLU B O 1
ATOM 2806 N N . LYS B 1 131 ? -16.562 12.531 5.711 1 95.81 131 LYS B N 1
ATOM 2807 C CA . LYS B 1 131 ? -16.375 13.32 4.496 1 95.81 131 LYS B CA 1
ATOM 2808 C C . LYS B 1 131 ? -17.094 14.664 4.594 1 95.81 131 LYS B C 1
ATOM 2810 O O . LYS B 1 131 ? -18.062 14.805 5.352 1 95.81 131 LYS B O 1
ATOM 2815 N N . GLY B 1 132 ? -16.641 15.711 3.814 1 95 132 GLY B N 1
ATOM 2816 C CA . GLY B 1 132 ? -17.391 16.938 3.668 1 95 132 GLY B CA 1
ATOM 2817 C C . GLY B 1 132 ? -16.781 18.109 4.414 1 95 132 GLY B C 1
ATOM 2818 O O . GLY B 1 132 ? -17.359 19.203 4.465 1 95 132 GLY B O 1
ATOM 2819 N N . TRP B 1 133 ? -15.742 18.031 5.113 1 97.19 133 TRP B N 1
ATOM 2820 C CA . TRP B 1 133 ? -14.891 19.078 5.688 1 97.19 133 TRP B CA 1
ATOM 2821 C C . TRP B 1 133 ? -15.602 19.781 6.836 1 97.19 133 TRP B C 1
ATOM 2823 O O . TRP B 1 133 ? -15.289 20.938 7.141 1 97.19 133 TRP B O 1
ATOM 2833 N N . THR B 1 134 ? -16.688 19.172 7.398 1 98.25 134 THR B N 1
ATOM 2834 C CA . THR B 1 134 ? -17.359 19.797 8.539 1 98.25 134 THR B CA 1
ATOM 2835 C C . THR B 1 134 ? -16.375 19.984 9.688 1 98.25 134 THR B C 1
ATOM 2837 O O . THR B 1 134 ? -15.648 19.062 10.062 1 98.25 134 THR B O 1
ATOM 2840 N N . HIS B 1 135 ? -16.297 21.25 10.219 1 98.62 135 HIS B N 1
ATOM 2841 C CA . HIS B 1 135 ? -15.477 21.656 11.352 1 98.62 135 HIS B CA 1
ATOM 2842 C C . HIS B 1 135 ? -13.992 21.422 11.055 1 98.62 135 HIS B C 1
ATOM 2844 O O . HIS B 1 135 ? -13.258 20.953 11.914 1 98.62 135 HIS B O 1
ATOM 2850 N N . LEU B 1 136 ? -13.672 21.797 9.836 1 98.62 136 LEU B N 1
ATOM 2851 C CA . LEU B 1 136 ? -12.289 21.641 9.406 1 98.62 136 LEU B CA 1
ATOM 2852 C C . LEU B 1 136 ? -11.359 22.516 10.242 1 98.62 136 LEU B C 1
ATOM 2854 O O . LEU B 1 136 ? -10.219 22.141 10.523 1 98.62 136 LEU B O 1
ATOM 2858 N N . ASP B 1 137 ? -11.852 23.641 10.648 1 98.44 137 ASP B N 1
ATOM 2859 C CA . ASP B 1 137 ? -11.055 24.531 11.484 1 98.44 137 ASP B CA 1
ATOM 2860 C C . ASP B 1 137 ? -10.672 23.859 12.797 1 98.44 137 ASP B C 1
ATOM 2862 O O . ASP B 1 137 ? -9.523 23.969 13.242 1 98.44 137 ASP B O 1
ATOM 2866 N N . ALA B 1 138 ? -11.617 23.156 13.398 1 98.75 138 ALA B N 1
ATOM 2867 C CA . ALA B 1 138 ? -11.352 22.438 14.641 1 98.75 138 ALA B CA 1
ATOM 2868 C C . ALA B 1 138 ? -10.367 21.297 14.414 1 98.75 138 ALA B C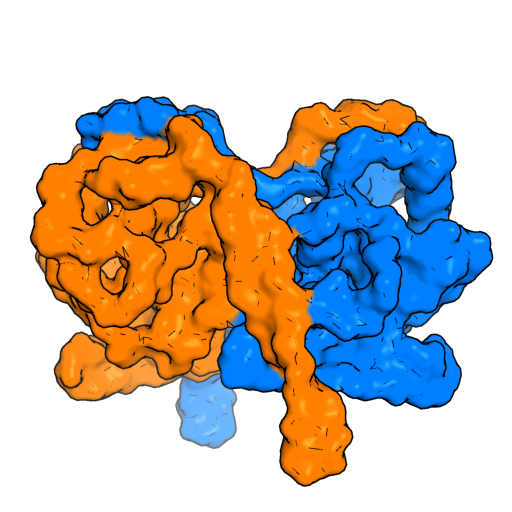 1
ATOM 2870 O O . ALA B 1 138 ? -9.508 21.031 15.25 1 98.75 138 ALA B O 1
ATOM 2871 N N . ALA B 1 139 ? -10.539 20.625 13.312 1 98.81 139 ALA B N 1
ATOM 2872 C CA . ALA B 1 139 ? -9.602 19.547 12.961 1 98.81 139 ALA B CA 1
ATOM 2873 C C . ALA B 1 139 ? -8.195 20.109 12.781 1 98.81 139 ALA B C 1
ATOM 2875 O O . ALA B 1 139 ? -7.219 19.5 13.234 1 98.81 139 ALA B O 1
ATOM 2876 N N . ALA B 1 140 ? -8.062 21.234 12.109 1 98.81 140 ALA B N 1
ATOM 2877 C CA . ALA B 1 140 ? -6.766 21.875 11.891 1 98.81 140 ALA B CA 1
ATOM 2878 C C . ALA B 1 140 ? -6.125 22.281 13.219 1 98.81 140 ALA B C 1
ATOM 2880 O O . ALA B 1 140 ? -4.918 22.125 13.406 1 98.81 140 ALA B O 1
ATOM 2881 N N . ALA B 1 141 ? -6.957 22.75 14.094 1 98.75 141 ALA B N 1
ATOM 2882 C CA . ALA B 1 141 ? -6.461 23.109 15.422 1 98.75 141 ALA B CA 1
ATOM 2883 C C . ALA B 1 141 ? -5.949 21.875 16.156 1 98.75 141 ALA B C 1
ATOM 2885 O O . ALA B 1 141 ? -4.93 21.938 16.844 1 98.75 141 ALA B O 1
ATOM 2886 N N . THR B 1 142 ? -6.672 20.828 16.078 1 98.75 142 THR B N 1
ATOM 2887 C CA . THR B 1 142 ? -6.25 19.562 16.672 1 98.75 142 THR B CA 1
ATOM 2888 C C . THR B 1 142 ? -4.91 19.109 16.094 1 98.75 142 THR B C 1
ATOM 2890 O O . THR B 1 142 ? -4.008 18.734 16.844 1 98.75 142 THR B O 1
ATOM 2893 N N . ALA B 1 143 ? -4.77 19.172 14.75 1 98.75 143 ALA B N 1
ATOM 2894 C CA . ALA B 1 143 ? -3.531 18.797 14.078 1 98.75 143 ALA B CA 1
ATOM 2895 C C . ALA B 1 143 ? -2.354 19.625 14.586 1 98.75 143 ALA B C 1
ATOM 2897 O O . ALA B 1 143 ? -1.296 19.078 14.906 1 98.75 143 ALA B O 1
ATOM 2898 N N . ARG B 1 144 ? -2.561 20.906 14.695 1 98.25 144 ARG B N 1
ATOM 2899 C CA . ARG B 1 144 ? -1.522 21.797 15.203 1 98.25 144 ARG B CA 1
ATOM 2900 C C . ARG B 1 144 ? -1.092 21.406 16.609 1 98.25 144 ARG B C 1
ATOM 2902 O O . ARG B 1 144 ? 0.104 21.312 16.891 1 98.25 144 ARG B O 1
ATOM 2909 N N . ALA B 1 145 ? -2.062 21.188 17.422 1 97.31 145 ALA B N 1
ATOM 2910 C CA . ALA B 1 145 ? -1.776 20.828 18.797 1 97.31 145 ALA B CA 1
ATOM 2911 C C . ALA B 1 145 ? -0.96 19.547 18.891 1 97.31 145 ALA B C 1
ATOM 2913 O O . ALA B 1 145 ? -0.025 19.438 19.688 1 97.31 145 ALA B O 1
ATOM 2914 N N . ILE B 1 146 ? -1.292 18.594 18.109 1 96.81 146 ILE B N 1
ATOM 2915 C CA . ILE B 1 146 ? -0.595 17.312 18.109 1 96.81 146 ILE B CA 1
ATOM 2916 C C . ILE B 1 146 ? 0.836 17.5 17.609 1 96.81 146 ILE B C 1
ATOM 2918 O O . ILE B 1 146 ? 1.78 16.969 18.203 1 96.81 146 ILE B O 1
ATOM 2922 N N . VAL B 1 147 ? 1.04 18.234 16.531 1 96.38 147 VAL B N 1
ATOM 2923 C CA . VAL B 1 147 ? 2.371 18.5 15.992 1 96.38 147 VAL B CA 1
ATOM 2924 C C . VAL B 1 147 ? 3.232 19.172 17.062 1 96.38 147 VAL B C 1
ATOM 2926 O O . VAL B 1 147 ? 4.375 18.766 17.281 1 96.38 147 VAL B O 1
ATOM 2929 N N . GLU B 1 148 ? 2.629 20.156 17.734 1 94.94 148 GLU B N 1
ATOM 2930 C CA . GLU B 1 148 ? 3.361 20.875 18.781 1 94.94 148 GLU B CA 1
ATOM 2931 C C . GLU B 1 148 ? 3.74 19.922 19.922 1 94.94 148 GLU B C 1
ATOM 2933 O O . GLU B 1 148 ? 4.855 20 20.438 1 94.94 148 GLU B O 1
ATOM 2938 N N . GLN B 1 149 ? 2.836 19.125 20.281 1 92.81 149 GLN B N 1
ATOM 2939 C CA . GLN B 1 149 ? 3.088 18.188 21.359 1 92.81 149 GLN B CA 1
ATOM 2940 C C . GLN B 1 149 ? 4.203 17.203 21 1 92.81 149 GLN B C 1
ATOM 2942 O O . GLN B 1 149 ? 5.059 16.891 21.828 1 92.81 149 GLN B O 1
ATOM 2947 N N . VAL B 1 150 ? 4.164 16.719 19.797 1 91.19 150 VAL B N 1
ATOM 2948 C CA . VAL B 1 150 ? 5.168 15.781 19.328 1 91.19 150 VAL B CA 1
ATOM 2949 C C . VAL B 1 150 ? 6.539 16.453 19.297 1 91.19 150 VAL B C 1
ATOM 2951 O O . VAL B 1 150 ? 7.543 15.859 19.688 1 91.19 150 VAL B O 1
ATOM 2954 N N . LEU B 1 151 ? 6.613 17.625 18.844 1 85.12 151 LEU B N 1
ATOM 2955 C CA . LEU B 1 151 ? 7.863 18.359 18.719 1 85.12 151 LEU B CA 1
ATOM 2956 C C . LEU B 1 151 ? 8.422 18.734 20.094 1 85.12 151 LEU B C 1
ATOM 2958 O O . LEU B 1 151 ? 9.633 18.812 20.281 1 85.12 151 LEU B O 1
ATOM 2962 N N . ALA B 1 152 ? 7.559 19 21.047 1 84.44 152 ALA B N 1
ATOM 2963 C CA . ALA B 1 152 ? 7.977 19.391 22.391 1 84.44 152 ALA B CA 1
ATOM 2964 C C . ALA B 1 152 ? 8.602 18.219 23.125 1 84.44 152 ALA B C 1
ATOM 2966 O O . ALA B 1 152 ? 9.508 18.406 23.953 1 84.44 152 ALA B O 1
ATOM 2967 N N . GLY B 1 153 ? 8.094 17.016 23.094 1 73.81 153 GLY B N 1
ATOM 2968 C CA . GLY B 1 153 ? 8.562 15.852 23.828 1 73.81 153 GLY B CA 1
ATOM 2969 C C . GLY B 1 153 ? 9.914 15.352 23.344 1 73.81 153 GLY B C 1
ATOM 2970 O O . GLY B 1 153 ? 10.531 14.5 23.984 1 73.81 153 GLY B O 1
ATOM 2971 N N . GLY B 1 154 ? 10.578 15.969 22.391 1 64.69 154 GLY B N 1
ATOM 2972 C CA . GLY B 1 154 ? 11.805 15.477 21.781 1 64.69 154 GLY B CA 1
ATOM 2973 C C . GLY B 1 154 ? 11.586 14.289 20.875 1 64.69 154 GLY B C 1
ATOM 2974 O O . GLY B 1 154 ? 10.773 13.406 21.172 1 64.69 154 GLY B O 1
ATOM 2975 N N . PRO B 1 155 ? 11.875 14.406 19.625 1 58.56 155 PRO B N 1
ATOM 2976 C CA . PRO B 1 155 ? 11.594 13.305 18.703 1 58.56 155 PRO B CA 1
ATOM 2977 C C . PRO B 1 155 ? 12.148 11.969 19.188 1 58.56 155 PRO B C 1
ATOM 2979 O O . PRO B 1 155 ? 13.211 11.93 19.828 1 58.56 155 PRO B O 1
ATOM 2982 N N . PRO B 1 156 ? 11.133 10.922 19.297 1 65.94 156 PRO B N 1
ATOM 2983 C CA . PRO B 1 156 ? 11.773 9.625 19.516 1 65.94 156 PRO B CA 1
ATOM 2984 C C . PRO B 1 156 ? 13.008 9.422 18.641 1 65.94 156 PRO B C 1
ATOM 2986 O O . PRO B 1 156 ? 13.203 10.141 17.656 1 65.94 156 PRO B O 1
ATOM 2989 N N . THR B 1 157 ? 13.938 8.68 19.125 1 71.5 157 THR B N 1
ATOM 2990 C CA . THR B 1 157 ? 15.109 8.312 18.344 1 71.5 157 THR B CA 1
ATOM 2991 C C . THR B 1 157 ? 14.695 7.617 17.047 1 71.5 157 THR B C 1
ATOM 2993 O O . THR B 1 157 ? 13.93 6.652 17.078 1 71.5 157 THR B O 1
ATOM 2996 N N . GLY B 1 158 ? 15.008 8.289 15.852 1 83.31 158 GLY B N 1
ATOM 2997 C CA . GLY B 1 158 ? 14.789 7.703 14.539 1 83.31 158 GLY B CA 1
ATOM 2998 C C . GLY B 1 158 ? 13.469 8.117 13.914 1 83.31 158 GLY B C 1
ATOM 2999 O O . GLY B 1 158 ? 12.742 8.945 14.469 1 83.31 158 GLY B O 1
ATOM 3000 N N . PRO B 1 159 ? 13.125 7.586 12.797 1 91.81 159 PRO B N 1
ATOM 3001 C CA . PRO B 1 159 ? 11.875 7.918 12.109 1 91.81 159 PRO B CA 1
ATOM 3002 C C . PRO B 1 159 ? 10.656 7.262 12.75 1 91.81 159 PRO B C 1
ATOM 3004 O O . PRO B 1 159 ? 10.766 6.176 13.32 1 91.81 159 PRO B O 1
ATOM 3007 N N . TRP B 1 160 ? 9.57 7.973 12.789 1 95.12 160 TRP B N 1
ATOM 3008 C CA . TRP B 1 160 ? 8.281 7.484 13.281 1 95.12 160 TRP B CA 1
ATOM 3009 C C . TRP B 1 160 ? 7.145 7.914 12.359 1 95.12 160 TRP B C 1
ATOM 3011 O O . TRP B 1 160 ? 7.309 8.828 11.555 1 95.12 160 TRP B O 1
ATOM 3021 N N . LEU B 1 161 ? 6.086 7.18 12.406 1 97.44 161 LEU B N 1
ATOM 3022 C CA . LEU B 1 161 ? 4.906 7.43 11.586 1 97.44 161 LEU B CA 1
ATOM 3023 C C . LEU B 1 161 ? 3.633 7.352 12.414 1 97.44 161 LEU B C 1
ATOM 3025 O O . LEU B 1 161 ? 3.354 6.324 13.039 1 97.44 161 LEU B O 1
ATOM 3029 N N . LEU B 1 162 ? 2.895 8.453 12.469 1 98.25 162 LEU B N 1
ATOM 3030 C CA . LEU B 1 162 ? 1.627 8.492 13.188 1 98.25 162 LEU B CA 1
ATOM 3031 C C . LEU B 1 162 ? 0.46 8.688 12.227 1 98.25 162 LEU B C 1
ATOM 3033 O O . LEU B 1 162 ? 0.561 9.453 11.266 1 98.25 162 LEU B O 1
ATOM 3037 N N . ASN B 1 163 ? -0.571 7.941 12.477 1 98.81 163 ASN B N 1
ATOM 3038 C CA . ASN B 1 163 ? -1.854 8.078 11.789 1 98.81 163 ASN B CA 1
ATOM 3039 C C . ASN B 1 163 ? -2.926 8.633 12.719 1 98.81 163 ASN B C 1
ATOM 3041 O O . ASN B 1 163 ? -3.268 8.008 13.727 1 98.81 163 ASN B O 1
ATOM 3045 N N . VAL B 1 164 ? -3.471 9.789 12.352 1 98.94 164 VAL B N 1
ATOM 3046 C CA . VAL B 1 164 ? -4.379 10.492 13.258 1 98.94 164 VAL B CA 1
ATOM 3047 C C . VAL B 1 164 ? -5.742 10.656 12.594 1 98.94 164 VAL B C 1
ATOM 3049 O O . VAL B 1 164 ? -5.84 11.133 11.461 1 98.94 164 VAL B O 1
ATOM 3052 N N . ASN B 1 165 ? -6.789 10.25 13.258 1 98.94 165 ASN B N 1
ATOM 3053 C CA . ASN B 1 165 ? -8.172 10.453 12.82 1 98.94 165 ASN B CA 1
ATOM 3054 C C . ASN B 1 165 ? -8.945 11.32 13.805 1 98.94 165 ASN B C 1
ATOM 3056 O O . ASN B 1 165 ? -8.969 11.039 15 1 98.94 165 ASN B O 1
ATOM 3060 N N . ILE B 1 166 ? -9.594 12.352 13.305 1 98.94 166 ILE B N 1
ATOM 3061 C CA . ILE B 1 166 ? -10.211 13.406 14.109 1 98.94 166 ILE B CA 1
ATOM 3062 C C . ILE B 1 166 ? -11.711 13.438 13.859 1 98.94 166 ILE B C 1
ATOM 3064 O O . ILE B 1 166 ? -12.156 13.594 12.719 1 98.94 166 ILE B O 1
ATOM 3068 N N . PRO B 1 167 ? -12.555 13.344 14.891 1 98.75 167 PRO B N 1
ATOM 3069 C CA . PRO B 1 167 ? -14 13.492 14.703 1 98.75 167 PRO B CA 1
ATOM 3070 C C . PRO B 1 167 ? -14.383 14.852 14.117 1 98.75 167 PRO B C 1
ATOM 3072 O O . PRO B 1 167 ? -13.789 15.867 14.477 1 98.75 167 PRO B O 1
ATOM 3075 N N . ASN B 1 168 ? -15.43 14.828 13.25 1 98.56 168 ASN B N 1
ATOM 3076 C CA . ASN B 1 168 ? -15.938 16.078 12.68 1 98.56 168 ASN B CA 1
ATOM 3077 C C . ASN B 1 168 ? -16.812 16.828 13.672 1 98.56 168 ASN B C 1
ATOM 3079 O O . ASN B 1 168 ? -18.016 16.984 13.461 1 98.56 168 ASN B O 1
ATOM 3083 N N . ARG B 1 169 ? -16.141 17.406 14.633 1 98.62 169 ARG B N 1
ATOM 3084 C CA . ARG B 1 169 ? -16.875 18.125 15.68 1 98.62 169 ARG B CA 1
ATOM 3085 C C . ARG B 1 169 ? -16.297 19.516 15.898 1 98.62 169 ARG B C 1
ATOM 3087 O O . ARG B 1 169 ? -15.094 19.734 15.742 1 98.62 169 ARG B O 1
ATOM 3094 N N . ALA B 1 170 ? -17.219 20.359 16.328 1 98.25 170 ALA B N 1
ATOM 3095 C CA . ALA B 1 170 ? -16.797 21.734 16.594 1 98.25 170 ALA B CA 1
ATOM 3096 C C . ALA B 1 170 ? -15.812 21.797 17.75 1 98.25 170 ALA B C 1
ATOM 3098 O O . ALA B 1 170 ? -14.953 22.688 17.797 1 98.25 170 ALA B O 1
ATOM 3099 N N . ASP B 1 171 ? -15.938 20.828 18.656 1 98.31 171 ASP B N 1
ATOM 3100 C CA . ASP B 1 171 ? -15.07 20.812 19.828 1 98.31 171 ASP B CA 1
ATOM 3101 C C . ASP B 1 171 ? -13.914 19.828 19.641 1 98.31 171 ASP B C 1
ATOM 3103 O O . ASP B 1 171 ? -13.352 19.328 20.609 1 98.31 171 ASP B O 1
ATOM 3107 N N . ALA B 1 172 ? -13.531 19.484 18.406 1 98.38 172 ALA B N 1
ATOM 3108 C CA . ALA B 1 172 ? -12.5 18.484 18.109 1 98.38 172 ALA B CA 1
ATOM 3109 C C . ALA B 1 172 ? -11.195 18.828 18.828 1 98.38 172 ALA B C 1
ATOM 3111 O O . ALA B 1 172 ? -10.477 17.922 19.266 1 98.38 172 ALA B O 1
ATOM 3112 N N . ALA B 1 173 ? -10.883 20.078 18.984 1 96.81 173 ALA B N 1
ATOM 3113 C CA . ALA B 1 173 ? -9.617 20.5 19.578 1 96.81 173 ALA B CA 1
ATOM 3114 C C . ALA B 1 173 ? -9.57 20.203 21.062 1 96.81 173 ALA B C 1
ATOM 3116 O O . ALA B 1 173 ? -8.5 20.188 21.672 1 96.81 173 ALA B O 1
ATOM 3117 N N . SER B 1 174 ? -10.75 19.984 21.656 1 97.38 174 SER B N 1
ATOM 3118 C CA . SER B 1 174 ? -10.82 19.734 23.094 1 97.38 174 SER B CA 1
ATOM 3119 C C . SER B 1 174 ? -11.141 18.281 23.391 1 97.38 174 SER B C 1
ATOM 3121 O O . SER B 1 174 ? -11.211 17.875 24.562 1 97.38 174 SER B O 1
ATOM 3123 N N . LEU B 1 175 ? -11.289 17.516 22.312 1 98 175 LEU B N 1
ATOM 3124 C CA . LEU B 1 175 ? -11.609 16.109 22.531 1 98 175 LEU B CA 1
ATOM 3125 C C . LEU B 1 175 ? -10.422 15.367 23.125 1 98 175 LEU B C 1
ATOM 3127 O O . LEU B 1 175 ? -9.273 15.734 22.891 1 98 175 LEU B O 1
ATOM 3131 N N . PRO B 1 176 ? -10.742 14.32 23.938 1 98.06 176 PRO B N 1
ATOM 3132 C CA . PRO B 1 176 ? -9.633 13.484 24.391 1 98.06 176 PRO B CA 1
ATOM 3133 C C . PRO B 1 176 ? -8.859 12.844 23.234 1 98.06 176 PRO B C 1
ATOM 3135 O O . PRO B 1 176 ? -9.453 12.508 22.203 1 98.06 176 PRO B O 1
ATOM 3138 N N . ARG B 1 177 ? -7.566 12.711 23.375 1 98.19 177 ARG B N 1
ATOM 3139 C CA . ARG B 1 177 ? -6.695 12 22.438 1 98.19 177 ARG B CA 1
ATOM 3140 C C . ARG B 1 177 ? -6.258 10.656 23 1 98.19 177 ARG B C 1
ATOM 3142 O O . ARG B 1 177 ? -5.906 10.562 24.188 1 98.19 177 ARG B O 1
ATOM 3149 N N . LEU B 1 178 ? -6.355 9.656 22.188 1 98.5 178 LEU B N 1
ATOM 3150 C CA . LEU B 1 178 ? -5.98 8.312 22.609 1 98.5 178 LEU B CA 1
ATOM 3151 C C . LEU B 1 178 ? -4.965 7.703 21.656 1 98.5 178 LEU B C 1
ATOM 3153 O O . LEU B 1 178 ? -5.082 7.859 20.438 1 98.5 178 LEU B O 1
ATOM 3157 N N . VAL B 1 179 ? -3.912 7.059 22.219 1 98.38 179 VAL B N 1
ATOM 3158 C CA . VAL B 1 179 ? -3.068 6.203 21.391 1 98.38 179 VAL B CA 1
ATOM 3159 C C . VAL B 1 179 ? -3.762 4.863 21.156 1 98.38 179 VAL B C 1
ATOM 3161 O O . VAL B 1 179 ? -4.152 4.188 22.109 1 98.38 179 VAL B O 1
ATOM 3164 N N . THR B 1 180 ? -3.973 4.547 19.953 1 98.75 180 THR B N 1
ATOM 3165 C CA . THR B 1 180 ? -4.793 3.396 19.594 1 98.75 180 THR B CA 1
ATOM 3166 C C . THR B 1 180 ? -3.99 2.395 18.766 1 98.75 180 THR B C 1
ATOM 3168 O O . THR B 1 180 ? -2.818 2.631 18.469 1 98.75 180 THR B O 1
ATOM 3171 N N . ARG B 1 181 ? -4.547 1.198 18.5 1 98.5 181 ARG B N 1
ATOM 3172 C CA . ARG B 1 181 ? -4.156 0.285 17.438 1 98.5 181 ARG B CA 1
ATOM 3173 C C . ARG B 1 181 ? -5.176 0.305 16.297 1 98.5 181 ARG B C 1
ATOM 3175 O O . ARG B 1 181 ? -6.32 0.722 16.5 1 98.5 181 ARG B O 1
ATOM 3182 N N . LEU B 1 182 ? -4.73 -0.125 15.164 1 98.19 182 LEU B N 1
ATOM 3183 C CA . LEU B 1 182 ? -5.652 -0.227 14.039 1 98.19 182 LEU B CA 1
ATOM 3184 C C . LEU B 1 182 ? -6.699 -1.305 14.289 1 98.19 182 LEU B C 1
ATOM 3186 O O . LEU B 1 182 ? -6.367 -2.412 14.719 1 98.19 182 LEU B O 1
ATOM 3190 N N . GLY B 1 183 ? -7.941 -0.958 14.102 1 97.5 183 GLY B N 1
ATOM 3191 C CA . GLY B 1 183 ? -8.977 -1.973 13.984 1 97.5 183 GLY B CA 1
ATOM 3192 C C . GLY B 1 183 ? -8.992 -2.666 12.641 1 97.5 183 GLY B C 1
ATOM 3193 O O . GLY B 1 183 ? -7.973 -2.699 11.945 1 97.5 183 GLY B O 1
ATOM 3194 N N . ARG B 1 184 ? -10.109 -3.387 12.375 1 94.75 184 ARG B N 1
ATOM 3195 C CA . ARG B 1 184 ? -10.281 -4.078 11.102 1 94.75 184 ARG B CA 1
ATOM 3196 C C . ARG B 1 184 ? -11.664 -3.805 10.516 1 94.75 184 ARG B C 1
ATOM 3198 O O . ARG B 1 184 ? -12.586 -3.441 11.242 1 94.75 184 ARG B O 1
ATOM 3205 N N . ARG B 1 185 ? -11.734 -3.926 9.195 1 91.81 185 ARG B N 1
ATOM 3206 C CA . ARG B 1 185 ? -13.016 -3.857 8.5 1 91.81 185 ARG B CA 1
ATOM 3207 C C . ARG B 1 185 ? -13.438 -5.23 7.996 1 91.81 185 ARG B C 1
ATOM 3209 O O . ARG B 1 185 ? -12.594 -6.09 7.73 1 91.81 185 ARG B O 1
ATOM 3216 N N . HIS B 1 186 ? -14.789 -5.293 7.895 1 83.44 186 HIS B N 1
ATOM 3217 C CA . HIS B 1 186 ? -15.258 -6.367 7.027 1 83.44 186 HIS B CA 1
ATOM 3218 C C . HIS B 1 186 ? -14.805 -6.156 5.59 1 83.44 186 HIS B C 1
ATOM 3220 O O . HIS B 1 186 ? -14.414 -5.047 5.211 1 83.44 186 HIS B O 1
ATOM 3226 N N . ALA B 1 187 ? -14.789 -7.293 4.891 1 84.56 187 ALA B N 1
ATOM 3227 C CA . ALA B 1 187 ? -14.492 -7.172 3.467 1 84.56 187 ALA B CA 1
ATOM 3228 C C . ALA B 1 187 ? -15.383 -6.133 2.799 1 84.56 187 ALA B C 1
ATOM 3230 O O . ALA B 1 187 ? -16.531 -5.934 3.217 1 84.56 187 ALA B O 1
ATOM 3231 N N . SER B 1 188 ? -14.82 -5.508 1.795 1 86.75 188 SER B N 1
ATOM 3232 C CA . SER B 1 188 ? -15.555 -4.508 1.026 1 86.75 188 SER B CA 1
ATOM 3233 C C . SER B 1 188 ? -16.891 -5.059 0.527 1 86.75 188 SER B C 1
ATOM 3235 O O . SER B 1 188 ? -17.016 -6.258 0.281 1 86.75 188 SER B O 1
ATOM 3237 N N . GLU B 1 189 ? -17.828 -4.117 0.378 1 89.5 189 GLU B N 1
ATOM 3238 C CA . GLU B 1 189 ? -19.078 -4.484 -0.289 1 89.5 189 GLU B CA 1
ATOM 3239 C C . GLU B 1 189 ? -18.828 -4.863 -1.747 1 89.5 189 GLU B C 1
ATOM 3241 O O . GLU B 1 189 ? -17.812 -4.477 -2.332 1 89.5 189 GLU B O 1
ATOM 3246 N N . PRO B 1 190 ? -19.734 -5.598 -2.311 1 93.75 190 PRO B N 1
ATOM 3247 C CA . PRO B 1 190 ? -19.562 -6.008 -3.707 1 93.75 190 PRO B CA 1
ATOM 3248 C C . PRO B 1 190 ? -19.484 -4.816 -4.66 1 93.75 190 PRO B C 1
ATOM 3250 O O . PRO B 1 190 ? -20 -3.742 -4.363 1 93.75 190 PRO B O 1
ATOM 3253 N N . VAL B 1 191 ? -18.828 -5.059 -5.73 1 96.44 191 VAL B N 1
ATOM 3254 C CA . VAL B 1 191 ? -18.797 -4.062 -6.797 1 96.44 191 VAL B CA 1
ATOM 3255 C C . VAL B 1 191 ? -20.219 -3.775 -7.27 1 96.44 191 VAL B C 1
ATOM 3257 O O . VAL B 1 191 ? -21.094 -4.641 -7.188 1 96.44 191 VAL B O 1
ATOM 3260 N N . ILE B 1 192 ? -20.422 -2.594 -7.703 1 96.94 192 ILE B N 1
ATOM 3261 C CA . ILE B 1 192 ? -21.688 -2.197 -8.305 1 96.94 192 ILE B CA 1
ATOM 3262 C C . ILE B 1 192 ? -21.609 -2.338 -9.82 1 96.94 192 ILE B C 1
ATOM 3264 O O . ILE B 1 192 ? -20.812 -1.66 -10.469 1 96.94 192 ILE B O 1
ATOM 3268 N N . ARG B 1 193 ? -22.406 -3.229 -10.273 1 96.88 193 ARG B N 1
ATOM 3269 C CA . ARG B 1 193 ? -22.438 -3.473 -11.711 1 96.88 193 ARG B CA 1
ATOM 3270 C C . ARG B 1 193 ? -23.438 -2.555 -12.406 1 96.88 193 ARG B C 1
ATOM 3272 O O . ARG B 1 193 ? -24.578 -2.402 -11.938 1 96.88 193 ARG B O 1
ATOM 3279 N N . GLN B 1 194 ? -22.953 -1.871 -13.422 1 97.31 194 GLN B N 1
ATOM 3280 C CA . GLN B 1 194 ? -23.797 -1.036 -14.266 1 97.31 194 GLN B CA 1
ATOM 3281 C C . GLN B 1 194 ? -23.562 -1.339 -15.742 1 97.31 194 GLN B C 1
ATOM 3283 O O . GLN B 1 194 ? -22.828 -2.262 -16.078 1 97.31 194 GLN B O 1
ATOM 3288 N N . THR B 1 195 ? -24.375 -0.76 -16.578 1 97.12 195 THR B N 1
ATOM 3289 C CA . THR B 1 195 ? -24.234 -0.891 -18.031 1 97.12 195 THR B CA 1
ATOM 3290 C C . THR B 1 195 ? -23.875 0.452 -18.656 1 97.12 195 THR B C 1
ATOM 3292 O O . THR B 1 195 ? -24.516 1.47 -18.359 1 97.12 195 THR B O 1
ATOM 3295 N N . ASN B 1 196 ? -22.875 0.437 -19.469 1 95.94 196 ASN B N 1
ATOM 3296 C CA . ASN B 1 196 ? -22.516 1.683 -20.141 1 95.94 196 ASN B CA 1
ATOM 3297 C C . ASN B 1 196 ? -23.453 1.969 -21.312 1 95.94 196 ASN B C 1
ATOM 3299 O O . ASN B 1 196 ? -24.344 1.175 -21.609 1 95.94 196 ASN B O 1
ATOM 3303 N N . PRO B 1 197 ? -23.344 3.152 -21.984 1 96.31 197 PRO B N 1
ATOM 3304 C CA . PRO B 1 197 ? -24.281 3.521 -23.062 1 96.31 197 PRO B CA 1
ATOM 3305 C C . PRO B 1 197 ? -24.25 2.547 -24.234 1 96.31 197 PRO B C 1
ATOM 3307 O O . PRO B 1 197 ? -25.172 2.527 -25.047 1 96.31 197 PRO B O 1
ATOM 3310 N N . ARG B 1 198 ? -23.25 1.803 -24.406 1 96.31 198 ARG B N 1
ATOM 3311 C CA . ARG B 1 198 ? -23.125 0.839 -25.5 1 96.31 198 ARG B CA 1
ATOM 3312 C C . ARG B 1 198 ? -23.641 -0.531 -25.078 1 96.31 198 ARG B C 1
ATOM 3314 O O . ARG B 1 198 ? -23.516 -1.505 -25.812 1 96.31 198 ARG B O 1
ATOM 3321 N N . GLY B 1 199 ? -24.078 -0.697 -23.875 1 96.31 199 GLY B N 1
ATOM 3322 C CA . GLY B 1 199 ? -24.672 -1.93 -23.391 1 96.31 199 GLY B CA 1
ATOM 3323 C C . GLY B 1 199 ? -23.672 -2.871 -22.75 1 96.31 199 GLY B C 1
ATOM 3324 O O . GLY B 1 199 ? -24 -4.023 -22.453 1 96.31 199 GLY B O 1
ATOM 3325 N N . GLU B 1 200 ? -22.531 -2.398 -22.531 1 95.75 200 GLU B N 1
ATOM 3326 C CA . GLU B 1 200 ? -21.469 -3.232 -21.953 1 95.75 200 GLU B CA 1
ATOM 3327 C C . GLU B 1 200 ? -21.438 -3.098 -20.438 1 95.75 200 GLU B C 1
ATOM 3329 O O . GLU B 1 200 ? -21.672 -2.012 -19.891 1 95.75 200 GLU B O 1
ATOM 3334 N N . PRO B 1 201 ? -21.125 -4.195 -19.781 1 96.31 201 PRO B N 1
ATOM 3335 C CA . PRO B 1 201 ? -21.031 -4.113 -18.312 1 96.31 201 PRO B CA 1
ATOM 3336 C C . PRO B 1 201 ? -19.844 -3.291 -17.844 1 96.31 201 PRO B C 1
ATOM 3338 O O . PRO B 1 201 ? -18.766 -3.355 -18.453 1 96.31 201 PRO B O 1
ATOM 3341 N N . ILE B 1 202 ? -20.062 -2.5 -16.812 1 97.56 202 ILE B N 1
ATOM 3342 C CA . ILE B 1 202 ? -19 -1.774 -16.109 1 97.56 202 ILE B CA 1
ATOM 3343 C C . ILE B 1 202 ? -19.156 -1.967 -14.602 1 97.56 202 ILE B C 1
ATOM 3345 O O . ILE B 1 202 ? -20.25 -2.283 -14.117 1 97.56 202 ILE B O 1
ATOM 3349 N N . TYR B 1 203 ? -18.031 -1.822 -13.898 1 97.94 203 TYR B N 1
ATOM 3350 C CA . TYR B 1 203 ? -18 -2.146 -12.477 1 97.94 203 TYR B CA 1
ATOM 3351 C C . TYR B 1 203 ? -17.422 -0.993 -11.672 1 97.94 203 TYR B C 1
ATOM 3353 O O . TYR B 1 203 ? -16.375 -0.444 -12.023 1 97.94 203 TYR B O 1
ATOM 3361 N N . TRP B 1 204 ? -18.109 -0.61 -10.617 1 97.94 204 TRP B N 1
ATOM 3362 C CA . TRP B 1 204 ? -17.594 0.34 -9.641 1 97.94 204 TRP B CA 1
ATOM 3363 C C . TRP B 1 204 ? -17.156 -0.376 -8.367 1 97.94 204 TRP B C 1
ATOM 3365 O O . TRP B 1 204 ? -17.875 -1.234 -7.848 1 97.94 204 TRP B O 1
ATOM 3375 N N . ILE B 1 205 ? -15.945 -0.039 -7.934 1 96.94 205 ILE B N 1
ATOM 3376 C CA . ILE B 1 205 ? -15.523 -0.58 -6.648 1 96.94 205 ILE B CA 1
ATOM 3377 C C . ILE B 1 205 ? -16.531 -0.209 -5.57 1 96.94 205 ILE B C 1
ATOM 3379 O O . ILE B 1 205 ? -16.922 0.955 -5.449 1 96.94 205 ILE B O 1
ATOM 3383 N N . GLY B 1 206 ? -16.984 -1.181 -4.805 1 94.38 206 GLY B N 1
ATOM 3384 C CA . GLY B 1 206 ? -17.953 -0.956 -3.752 1 94.38 206 GLY B CA 1
ATOM 3385 C C . GLY B 1 206 ? -17.391 -0.225 -2.553 1 94.38 206 GLY B C 1
ATOM 3386 O O . GLY B 1 206 ? -16.172 -0.103 -2.416 1 94.38 206 GLY B O 1
ATOM 3387 N N . PRO B 1 207 ? -18.281 0.254 -1.729 1 92 207 PRO B N 1
ATOM 3388 C CA . PRO B 1 207 ? -17.797 0.943 -0.531 1 92 207 PRO B CA 1
ATOM 3389 C C . PRO B 1 207 ? -17.078 0.007 0.437 1 92 207 PRO B C 1
ATOM 3391 O O . PRO B 1 207 ? -17.234 -1.214 0.357 1 92 207 PRO B O 1
ATOM 3394 N N . ALA B 1 208 ? -16.25 0.602 1.297 1 89.88 208 ALA B N 1
ATOM 3395 C CA . ALA B 1 208 ? -15.57 -0.156 2.344 1 89.88 208 ALA B CA 1
ATOM 3396 C C . ALA B 1 208 ? -16.578 -0.854 3.258 1 89.88 208 ALA B C 1
ATOM 3398 O O . ALA B 1 208 ? -17.656 -0.326 3.52 1 89.88 208 ALA B O 1
ATOM 3399 N N . GLY B 1 209 ? -16.172 -1.992 3.727 1 89.62 209 GLY B N 1
ATOM 3400 C CA . GLY B 1 209 ? -17.016 -2.693 4.68 1 89.62 209 GLY B CA 1
ATOM 3401 C C . GLY B 1 209 ? -17.109 -1.992 6.023 1 89.62 209 GLY B C 1
ATOM 3402 O O . GLY B 1 209 ? -16.312 -1.111 6.328 1 89.62 209 GLY B O 1
ATOM 3403 N N . ASP B 1 210 ? -18.078 -2.43 6.797 1 90.44 210 ASP B N 1
ATOM 3404 C CA . ASP B 1 210 ? -18.219 -1.914 8.156 1 90.44 210 ASP B CA 1
ATOM 3405 C C . ASP B 1 210 ? -17.062 -2.381 9.039 1 90.44 210 ASP B C 1
ATOM 3407 O O . ASP B 1 210 ? -16.344 -3.326 8.695 1 90.44 210 ASP B O 1
ATOM 3411 N N . ALA B 1 211 ? -16.906 -1.708 10.148 1 88.56 211 ALA B N 1
ATOM 3412 C CA . ALA B 1 211 ? -15.867 -2.109 11.086 1 88.56 211 ALA B CA 1
ATOM 3413 C C . ALA B 1 211 ? -16.141 -3.5 11.648 1 88.56 211 ALA B C 1
ATOM 3415 O O . ALA B 1 211 ? -17.25 -3.793 12.086 1 88.56 211 ALA B O 1
ATOM 3416 N N . ARG B 1 212 ? -15.211 -4.422 11.539 1 88.31 212 ARG B N 1
ATOM 3417 C CA . ARG B 1 212 ? -15.266 -5.777 12.07 1 88.31 212 ARG B CA 1
ATOM 3418 C C . ARG B 1 212 ? -14.656 -5.844 13.469 1 88.31 212 ARG B C 1
ATOM 3420 O O . ARG B 1 212 ? -15.289 -6.34 14.406 1 88.31 212 ARG B O 1
ATOM 3427 N N . ASP B 1 213 ? -13.414 -5.402 13.641 1 93.38 213 ASP B N 1
ATOM 3428 C CA . ASP B 1 213 ? -12.781 -5.18 14.938 1 93.38 213 ASP B CA 1
ATOM 3429 C C . ASP B 1 213 ? -12.797 -3.699 15.305 1 93.38 213 ASP B C 1
ATOM 3431 O O . ASP B 1 213 ? -11.938 -2.934 14.867 1 93.38 213 ASP B O 1
ATOM 3435 N N . ALA B 1 214 ? -13.727 -3.338 16.094 1 94.88 214 ALA B N 1
ATOM 3436 C CA . ALA B 1 214 ? -13.914 -1.963 16.547 1 94.88 214 ALA B CA 1
ATOM 3437 C C . ALA B 1 214 ? -14.055 -1.904 18.078 1 94.88 214 ALA B C 1
ATOM 3439 O O . ALA B 1 214 ? -14.75 -1.038 18.609 1 94.88 214 ALA B O 1
ATOM 3440 N N . GLY B 1 215 ? -13.43 -2.857 18.672 1 95.56 215 GLY B N 1
ATOM 3441 C CA . GLY B 1 215 ? -13.477 -2.904 20.125 1 95.56 215 GLY B CA 1
ATOM 3442 C C . GLY B 1 215 ? -12.547 -1.904 20.781 1 95.56 215 GLY B C 1
ATOM 3443 O O . GLY B 1 215 ? -11.82 -1.185 20.109 1 95.56 215 GLY B O 1
ATOM 3444 N N . GLU B 1 216 ? -12.586 -1.936 22.109 1 96.44 216 GLU B N 1
ATOM 3445 C CA . GLU B 1 216 ? -11.742 -1.025 22.875 1 96.44 216 GLU B CA 1
ATOM 3446 C C . GLU B 1 216 ? -10.281 -1.145 22.453 1 96.44 216 GLU B C 1
ATOM 3448 O O . GLU B 1 216 ? -9.781 -2.248 22.219 1 96.44 216 GLU B O 1
ATOM 3453 N N . GLY B 1 217 ? -9.664 0.053 22.328 1 97.75 217 GLY B N 1
ATOM 3454 C CA . GLY B 1 217 ? -8.258 0.074 21.953 1 97.75 217 GLY B CA 1
ATOM 3455 C C . GLY B 1 217 ? -8.047 0.396 20.484 1 97.75 217 GLY B C 1
ATOM 3456 O O . GLY B 1 217 ? -6.941 0.75 20.062 1 97.75 217 GLY B O 1
ATOM 3457 N N . THR B 1 218 ? -9.078 0.199 19.703 1 98.44 218 THR B N 1
ATOM 3458 C CA . THR B 1 218 ? -8.953 0.407 18.266 1 98.44 218 THR B CA 1
ATOM 3459 C C . THR B 1 218 ? -9.219 1.864 17.906 1 98.44 218 THR B C 1
ATOM 3461 O O . THR B 1 218 ? -9.844 2.596 18.672 1 98.44 218 THR B O 1
ATOM 3464 N N . ASP B 1 219 ? -8.734 2.248 16.797 1 98.62 219 ASP B N 1
ATOM 3465 C CA . ASP B 1 219 ? -9.008 3.564 16.234 1 98.62 219 ASP B CA 1
ATOM 3466 C C . ASP B 1 219 ? -10.5 3.75 15.969 1 98.62 219 ASP B C 1
ATOM 3468 O O . ASP B 1 219 ? -11.07 4.785 16.312 1 98.62 219 ASP B O 1
ATOM 3472 N N . PHE B 1 220 ? -11.164 2.721 15.516 1 98.31 220 PHE B N 1
ATOM 3473 C CA . PHE B 1 220 ? -12.602 2.783 15.281 1 98.31 220 PHE B CA 1
ATOM 3474 C C . PHE B 1 220 ? -13.344 3.123 16.562 1 98.31 220 PHE B C 1
ATOM 3476 O O . PHE B 1 220 ? -14.227 3.986 16.578 1 98.31 220 PHE B O 1
ATOM 3483 N N . HIS B 1 221 ? -12.992 2.451 17.594 1 98.5 221 HIS B N 1
ATOM 3484 C CA . HIS B 1 221 ? -13.664 2.639 18.875 1 98.5 221 HIS B CA 1
ATOM 3485 C C . HIS B 1 221 ? -13.461 4.055 19.391 1 98.5 221 HIS B C 1
ATOM 3487 O O . HIS B 1 221 ? -14.406 4.699 19.844 1 98.5 221 HIS B O 1
ATOM 3493 N N . ALA B 1 222 ? -12.227 4.504 19.375 1 98.62 222 ALA B N 1
ATOM 3494 C CA . ALA B 1 222 ? -11.891 5.836 19.875 1 98.62 222 ALA B CA 1
ATOM 3495 C C . ALA B 1 222 ? -12.703 6.91 19.156 1 98.62 222 ALA B C 1
ATOM 3497 O O . ALA B 1 222 ? -13.367 7.727 19.797 1 98.62 222 ALA B O 1
ATOM 3498 N N . VAL B 1 223 ? -12.727 6.875 17.891 1 98.5 223 VAL B N 1
ATOM 3499 C CA . VAL B 1 223 ? -13.391 7.906 17.094 1 98.5 223 VAL B CA 1
ATOM 3500 C C . VAL B 1 223 ? -14.898 7.816 17.297 1 98.5 223 VAL B C 1
ATOM 3502 O O . VAL B 1 223 ? -15.57 8.836 17.453 1 98.5 223 VAL B O 1
ATOM 3505 N N . ALA B 1 224 ? -15.414 6.609 17.328 1 97.56 224 ALA B N 1
ATOM 3506 C CA . ALA B 1 224 ? -16.844 6.41 17.516 1 97.56 224 ALA B CA 1
ATOM 3507 C C . ALA B 1 224 ? -17.297 6.953 18.875 1 97.56 224 ALA B C 1
ATOM 3509 O O . ALA B 1 224 ? -18.469 7.32 19.047 1 97.56 224 ALA B O 1
ATOM 3510 N N . HIS B 1 225 ? -16.406 7.02 19.797 1 97.5 225 HIS B N 1
ATOM 3511 C CA . HIS B 1 225 ? -16.75 7.469 21.141 1 97.5 225 HIS B CA 1
ATOM 3512 C C . HIS B 1 225 ? -16.219 8.875 21.406 1 97.5 225 HIS B C 1
ATOM 3514 O O . HIS B 1 225 ? -15.977 9.242 22.547 1 97.5 225 HIS B O 1
ATOM 3520 N N . GLY B 1 226 ? -15.914 9.539 20.406 1 97.5 226 GLY B N 1
ATOM 3521 C CA . GLY B 1 226 ? -15.688 10.977 20.484 1 97.5 226 GLY B CA 1
ATOM 3522 C C . GLY B 1 226 ? -14.266 11.328 20.891 1 97.5 226 GLY B C 1
ATOM 3523 O O . GLY B 1 226 ? -14.039 12.312 21.594 1 97.5 226 GLY B O 1
ATOM 3524 N N . ALA B 1 227 ? -13.344 10.516 20.547 1 98.69 227 ALA B N 1
ATOM 3525 C CA . ALA B 1 227 ? -11.945 10.805 20.812 1 98.69 227 ALA B CA 1
ATOM 3526 C C . ALA B 1 227 ? -11.141 10.898 19.531 1 98.69 227 ALA B C 1
ATOM 3528 O O . ALA B 1 227 ? -11.523 10.328 18.5 1 98.69 227 ALA B O 1
ATOM 3529 N N . VAL B 1 228 ? -10.094 11.664 19.578 1 98.81 228 VAL B N 1
ATOM 3530 C CA . VAL B 1 228 ? -9.102 11.664 18.5 1 98.81 228 VAL B CA 1
ATOM 3531 C C . VAL B 1 228 ? -8.227 10.414 18.609 1 98.81 228 VAL B C 1
ATOM 3533 O O . VAL B 1 228 ? -7.684 10.125 19.688 1 98.81 228 VAL B O 1
ATOM 3536 N N . SER B 1 229 ? -8.141 9.656 17.547 1 98.88 229 SER B N 1
ATOM 3537 C CA . SER B 1 229 ? -7.305 8.453 17.531 1 98.88 229 SER B CA 1
ATOM 3538 C C . SER B 1 229 ? -5.91 8.758 17 1 98.88 229 SER B C 1
ATOM 3540 O O . SER B 1 229 ? -5.77 9.375 15.938 1 98.88 229 SER B O 1
ATOM 3542 N N . ILE B 1 230 ? -4.855 8.422 17.703 1 98.75 230 ILE B N 1
ATOM 3543 C CA . ILE B 1 230 ? -3.465 8.5 17.266 1 98.75 230 ILE B CA 1
ATOM 3544 C C . ILE B 1 230 ? -2.857 7.098 17.25 1 98.75 230 ILE B C 1
ATOM 3546 O O . ILE B 1 230 ? -2.637 6.488 18.297 1 98.75 230 ILE B O 1
ATOM 3550 N N . THR B 1 231 ? -2.547 6.605 16.094 1 98.75 231 THR B N 1
ATOM 3551 C CA . THR B 1 231 ? -2.049 5.238 15.953 1 98.75 231 THR B CA 1
ATOM 3552 C C . THR B 1 231 ? -0.622 5.238 15.414 1 98.75 231 THR B C 1
ATOM 3554 O O . THR B 1 231 ? -0.385 5.617 14.266 1 98.75 231 THR B O 1
ATOM 3557 N N . PRO B 1 232 ? 0.364 4.801 16.219 1 97.88 232 PRO B N 1
ATOM 3558 C CA . PRO B 1 232 ? 1.7 4.594 15.664 1 97.88 232 PRO B CA 1
ATOM 3559 C C . PRO B 1 232 ? 1.742 3.459 14.641 1 97.88 232 PRO B C 1
ATOM 3561 O O . PRO B 1 232 ? 1.167 2.393 14.875 1 97.88 232 PRO B O 1
ATOM 3564 N N . LEU B 1 233 ? 2.383 3.707 13.516 1 98.06 233 LEU B N 1
ATOM 3565 C CA . LEU B 1 233 ? 2.447 2.711 12.453 1 98.06 233 LEU B CA 1
ATOM 3566 C C . LEU B 1 233 ? 3.881 2.244 12.227 1 98.06 233 LEU B C 1
ATOM 3568 O O . LEU B 1 233 ? 4.828 2.947 12.586 1 98.06 233 LEU B O 1
ATOM 3572 N N . GLN B 1 234 ? 4.035 1.049 11.695 1 95 234 GLN B N 1
ATOM 3573 C CA . GLN B 1 234 ? 5.281 0.509 11.164 1 95 234 GLN B CA 1
ATOM 3574 C C . GLN B 1 234 ? 5.055 -0.201 9.836 1 95 234 GLN B C 1
ATOM 3576 O O . GLN B 1 234 ? 3.924 -0.567 9.508 1 95 234 GLN B O 1
ATOM 3581 N N . VAL B 1 235 ? 6.113 -0.416 9.031 1 92.5 235 VAL B N 1
ATOM 3582 C CA . VAL B 1 235 ? 5.922 -0.868 7.652 1 92.5 235 VAL B CA 1
ATOM 3583 C C . VAL B 1 235 ? 6.461 -2.287 7.496 1 92.5 235 VAL B C 1
ATOM 3585 O O . VAL B 1 235 ? 6.555 -2.803 6.379 1 92.5 235 VAL B O 1
ATOM 3588 N N . ASP B 1 236 ? 6.844 -2.961 8.531 1 93.5 236 ASP B N 1
ATOM 3589 C CA . ASP B 1 236 ? 7.234 -4.363 8.453 1 93.5 236 ASP B CA 1
ATOM 3590 C C . ASP B 1 236 ? 6.012 -5.27 8.328 1 93.5 236 ASP B C 1
ATOM 3592 O O . ASP B 1 236 ? 5.305 -5.508 9.305 1 93.5 236 ASP B O 1
ATOM 3596 N N . LEU B 1 237 ? 5.832 -5.891 7.172 1 96.31 237 LEU B N 1
ATOM 3597 C CA . LEU B 1 237 ? 4.652 -6.695 6.887 1 96.31 237 LEU B CA 1
ATOM 3598 C C . LEU B 1 237 ? 4.891 -8.156 7.25 1 96.31 237 LEU B C 1
ATOM 3600 O O . LEU B 1 237 ? 4.008 -9 7.078 1 96.31 237 LEU B O 1
ATOM 3604 N N . THR B 1 238 ? 6.055 -8.492 7.777 1 97.69 238 THR B N 1
ATOM 3605 C CA . THR B 1 238 ? 6.348 -9.883 8.109 1 97.69 238 THR B CA 1
ATOM 3606 C C . THR B 1 238 ? 5.383 -10.398 9.172 1 97.69 238 THR B C 1
ATOM 3608 O O . THR B 1 238 ? 5.133 -9.719 10.172 1 97.69 238 THR B O 1
ATOM 3611 N N . ASP B 1 239 ? 4.836 -11.492 8.906 1 96.12 239 ASP B N 1
ATOM 3612 C CA . ASP B 1 239 ? 4.145 -12.211 9.969 1 96.12 239 ASP B CA 1
ATOM 3613 C C . ASP B 1 239 ? 5.129 -13.023 10.812 1 96.12 239 ASP B C 1
ATOM 3615 O O . ASP B 1 239 ? 5.207 -14.242 10.672 1 96.12 239 ASP B O 1
ATOM 3619 N N . HIS B 1 240 ? 5.754 -12.359 11.719 1 95.44 240 HIS B N 1
ATOM 3620 C CA . HIS B 1 240 ? 6.812 -12.961 12.516 1 95.44 240 HIS B CA 1
ATOM 3621 C C . HIS B 1 240 ? 6.289 -14.156 13.312 1 95.44 240 HIS B C 1
ATOM 3623 O O . HIS B 1 240 ? 6.984 -15.164 13.453 1 95.44 240 HIS B O 1
ATOM 3629 N N . ALA B 1 241 ? 5.098 -14.078 13.734 1 92.81 241 ALA B N 1
ATOM 3630 C CA . ALA B 1 241 ? 4.523 -15.094 14.617 1 92.81 241 ALA B CA 1
ATOM 3631 C C . ALA B 1 241 ? 4.32 -16.406 13.883 1 92.81 241 ALA B C 1
ATOM 3633 O O . ALA B 1 241 ? 4.383 -17.484 14.492 1 92.81 241 ALA B O 1
ATOM 3634 N N . MET B 1 242 ? 4.156 -16.328 12.57 1 93.38 242 MET B N 1
ATOM 3635 C CA . MET B 1 242 ? 3.766 -17.531 11.844 1 93.38 242 MET B CA 1
ATOM 3636 C C . MET B 1 242 ? 4.961 -18.141 11.117 1 93.38 242 MET B C 1
ATOM 3638 O O . MET B 1 242 ? 4.84 -19.188 10.492 1 93.38 242 MET B O 1
ATOM 3642 N N . ARG B 1 243 ? 6.117 -17.594 11.156 1 95.31 243 ARG B N 1
ATOM 3643 C CA . ARG B 1 243 ? 7.27 -18.094 10.406 1 95.31 243 ARG B CA 1
ATOM 3644 C C . ARG B 1 243 ? 7.617 -19.516 10.805 1 95.31 243 ARG B C 1
ATOM 3646 O O . ARG B 1 243 ? 7.852 -20.375 9.953 1 95.31 243 ARG B O 1
ATOM 3653 N N . GLY B 1 244 ? 7.645 -19.75 12.102 1 94.25 244 GLY B N 1
ATOM 3654 C CA . GLY B 1 244 ? 7.945 -21.094 12.57 1 94.25 244 GLY B CA 1
ATOM 3655 C C . GLY B 1 244 ? 6.949 -22.141 12.086 1 94.25 244 GLY B C 1
ATOM 3656 O O . GLY B 1 244 ? 7.336 -23.219 11.641 1 94.25 244 GLY B O 1
ATOM 3657 N N . ALA B 1 245 ? 5.668 -21.781 12.195 1 92.56 245 ALA B N 1
ATOM 3658 C CA . ALA B 1 245 ? 4.613 -22.688 11.75 1 92.56 245 ALA B CA 1
ATOM 3659 C C . ALA B 1 245 ? 4.738 -23 10.266 1 92.56 245 ALA B C 1
ATOM 3661 O O . ALA B 1 245 ? 4.535 -24.141 9.844 1 92.56 245 ALA B O 1
ATOM 3662 N N . TRP B 1 246 ? 5.098 -22.016 9.5 1 93.81 246 TRP B N 1
ATOM 3663 C CA . TRP B 1 246 ? 5.246 -22.219 8.07 1 93.81 246 TRP B CA 1
ATOM 3664 C C . TRP B 1 246 ? 6.465 -23.078 7.766 1 93.81 246 TRP B C 1
ATOM 3666 O O . TRP B 1 246 ? 6.426 -23.938 6.871 1 93.81 246 TRP B O 1
ATOM 3676 N N . ALA B 1 247 ? 7.574 -22.828 8.453 1 94.56 247 ALA B N 1
ATOM 3677 C CA . ALA B 1 247 ? 8.758 -23.672 8.273 1 94.56 247 ALA B CA 1
ATOM 3678 C C . ALA B 1 247 ? 8.422 -25.141 8.508 1 94.56 247 ALA B C 1
ATOM 3680 O O . ALA B 1 247 ? 8.82 -26.016 7.73 1 94.56 247 ALA B O 1
ATOM 3681 N N . SER B 1 248 ? 7.699 -25.375 9.531 1 92.19 248 SER B N 1
ATOM 3682 C CA . SER B 1 248 ? 7.297 -26.75 9.867 1 92.19 248 SER B CA 1
ATOM 3683 C C . SER B 1 248 ? 6.363 -27.328 8.812 1 92.19 248 SER B C 1
ATOM 3685 O O . SER B 1 248 ? 6.559 -28.453 8.352 1 92.19 248 SER B O 1
ATOM 3687 N N . ARG B 1 249 ? 5.414 -26.531 8.453 1 90.38 249 ARG B N 1
ATOM 3688 C CA . ARG B 1 249 ? 4.398 -26.984 7.504 1 90.38 249 ARG B CA 1
ATOM 3689 C C . ARG B 1 249 ? 5.02 -27.312 6.152 1 90.38 249 ARG B C 1
ATOM 3691 O O . ARG B 1 249 ? 4.637 -28.297 5.508 1 90.38 249 ARG B O 1
ATOM 3698 N N . LEU B 1 250 ? 5.938 -26.5 5.723 1 92.44 250 LEU B N 1
ATOM 3699 C CA . LEU B 1 250 ? 6.551 -26.672 4.41 1 92.44 250 LEU B CA 1
ATOM 3700 C C . LEU B 1 250 ? 7.727 -27.641 4.477 1 92.44 250 LEU B C 1
ATOM 3702 O O . LEU B 1 250 ? 8.242 -28.062 3.441 1 92.44 250 LEU B O 1
ATOM 3706 N N . GLY B 1 251 ? 8.141 -28.031 5.652 1 91.12 251 GLY B N 1
ATOM 3707 C CA . GLY B 1 251 ? 9.297 -28.891 5.828 1 91.12 251 GLY B CA 1
ATOM 3708 C C . GLY B 1 251 ? 10.602 -28.25 5.395 1 91.12 251 GLY B C 1
ATOM 3709 O O . GLY B 1 251 ? 11.438 -28.906 4.773 1 91.12 251 GLY B O 1
ATOM 3710 N N . VAL B 1 252 ? 10.664 -26.922 5.586 1 93.06 252 VAL B N 1
ATOM 3711 C CA . VAL B 1 252 ? 11.867 -26.203 5.203 1 93.06 252 VAL B CA 1
ATOM 3712 C C . VAL B 1 252 ? 12.406 -25.422 6.398 1 93.06 252 VAL B C 1
ATOM 3714 O O . VAL B 1 252 ? 11.68 -25.156 7.359 1 93.06 252 VAL B O 1
ATOM 3717 N N . PRO B 1 253 ? 13.688 -25.031 6.414 1 93.25 253 PRO B N 1
ATOM 3718 C CA . PRO B 1 253 ? 14.273 -24.328 7.559 1 93.25 253 PRO B CA 1
ATOM 3719 C C . PRO B 1 253 ? 13.758 -22.891 7.699 1 93.25 253 PRO B C 1
ATOM 3721 O O . PRO B 1 253 ? 13.398 -22.266 6.703 1 93.25 253 PRO B O 1
ATOM 3724 N N . LEU B 1 254 ? 13.656 -22.531 8.93 1 92.25 254 LEU B N 1
ATOM 3725 C CA . LEU B 1 254 ? 13.547 -21.109 9.234 1 92.25 254 LEU B CA 1
ATOM 3726 C C . LEU B 1 254 ? 14.898 -20.422 9.102 1 92.25 254 LEU B C 1
ATOM 3728 O O . LEU B 1 254 ? 15.883 -20.844 9.711 1 92.25 254 LEU B O 1
ATOM 3732 N N . ALA B 1 255 ? 14.898 -19.453 8.141 1 89.88 255 ALA B N 1
ATOM 3733 C CA . ALA B 1 255 ? 16.172 -18.781 7.93 1 89.88 255 ALA B CA 1
ATOM 3734 C C . ALA B 1 255 ? 16.609 -18.031 9.18 1 89.88 255 ALA B C 1
ATOM 3736 O O . ALA B 1 255 ? 15.773 -17.5 9.922 1 89.88 255 ALA B O 1
#